Protein AF-A0A7C5PBL1-F1 (afdb_monomer)

Sequence (423 aa):
PDRGESCLDYPLSSDCNCSAGTICKADCPAFYSSSSLDEKGCVNIAMISQKGQQCAQNCQCNETAGLICDTRFGTMRCCPPDNYYDEISHKCVNYKSDNKCNTTAPFSENCQNSPQDCKCTTECCPNCKYAQNDGCCPTGRKKCEKSAGPECINPGGKNETEKCECDAECNPGLVCSSKKDDPSNKACCPQGKEWDGSECKTAFCSYPCEPGCILPDKWDWRNVNGVNYMSPVRDQGVCGSCWAFSTVGAVEGTYNIENNCPGCDTNLAEQELVSCSGAGSCEGGDLDPALSFIKNKNIVPESCFPYQAYDAPCNNMCSNNLEFYSLTNYVDVSGNIDKIKHALICNGPLSVGTLHWPIGNGQFGGHGIVLVGYDDTNQRWIFKNSWGANWGEYGYGYISYSDPRNDLVNYSFSVNGVKKVVS

Secondary structure (DSSP, 8-state):
-TT---TTSS--GGG--PPTTEEEGGG-TT---GGGB-TTSEEEHHHHHHHHHHHHHH----GGGT-EE-TTTT---EE-TTEEEETTTTEEEETTT-SS---------------------S-S-TT-S---S-----TT-B---TTS-S--B-TT-B-TT---SSGGGBPTTEEEEEETTEEEEEEEEETTEEE-SSSEEEPBP-SSPPTTPBPPSEEETT-BTTB--PPPP-B-TTS--HHHHHHHHHHHHHHHHHTT-TT----B-HHHHHHHSSSEETTEE-HHHHHHHHHHH-B-BTTTS---SS---TT-S-S---EEEE-SEEEE--S-HHHHHHHHHHH-SEEEEEEEEEEETTEEEEEEEEEEEEEGGGTEEEEE-SB-TTSTBTTEEEEETTSGGGGGGGSEEEEE--EEEE-

Solvent-accessible surface area (backbone atoms only — not comparable to full-atom values): 23882 Å² total; per-residue (Å²): 126,96,75,83,68,79,78,60,86,73,40,52,67,88,65,37,74,58,55,96,70,37,43,39,41,53,43,39,65,60,66,81,64,74,92,55,48,47,102,44,32,21,33,52,51,68,61,37,48,54,43,1,54,58,23,55,77,73,42,89,46,59,58,92,75,57,23,38,53,17,36,66,71,30,76,61,41,67,17,50,77,70,30,37,62,31,71,84,80,70,42,69,44,47,62,87,77,60,83,48,65,81,74,88,78,87,85,79,91,86,85,93,83,85,94,76,87,90,67,92,74,94,81,82,68,100,77,72,91,78,85,85,88,91,86,89,62,64,92,75,38,48,76,70,72,100,81,70,70,96,64,69,36,43,83,81,34,32,50,78,61,33,77,41,95,44,47,89,46,24,22,82,74,32,35,52,20,44,12,90,94,39,74,87,49,28,12,9,9,48,75,54,27,32,20,72,82,82,48,59,38,67,23,58,54,43,74,81,51,52,86,83,39,37,81,56,66,58,49,41,45,69,50,54,94,84,40,40,32,60,52,82,62,43,62,43,75,89,22,37,39,37,26,34,47,9,40,49,52,12,51,35,19,24,30,18,55,79,65,73,31,67,76,58,88,57,53,60,22,46,34,48,42,43,33,62,46,80,27,38,34,43,90,33,52,44,53,66,50,44,50,49,34,28,53,77,70,34,40,44,39,23,91,43,24,62,75,75,57,59,79,49,70,74,74,73,53,55,94,76,80,42,56,33,37,37,35,72,48,70,45,84,44,45,61,50,70,68,54,40,54,49,45,38,50,53,38,28,28,20,25,27,33,20,62,48,35,79,74,54,97,92,40,60,33,75,47,32,28,18,40,42,32,36,31,58,92,73,44,25,40,29,31,42,43,48,68,24,46,87,34,78,62,67,13,25,50,74,48,40,70,86,39,74,48,45,53,23,36,73,37,28,33,37,43,42,66,50,40,84,46,76,110

Nearest PDB structures (foldseek):
  1jqp-assembly1_A  TM=8.825E-01  e=6.280E-19  Rattus norvegicus
  1ef7-assembly1_A  TM=8.514E-01  e=1.615E-17  Homo sapiens
  3pdf-assembly1_A  TM=8.396E-01  e=7.264E-17  Homo sapiens
  1deu-assembly3_B-2  TM=8.237E-01  e=1.042E-16  Homo sapiens
  1deu-assembly3_A  TM=8.024E-01  e=2.418E-16  Homo sapiens

Mean predicted aligned error: 18.46 Å

Radius of gyration: 32.98 Å; Cα contacts (8 Å, |Δi|>4): 842; chains: 1; bounding box: 62×89×79 Å

Foldseek 3Di:
DVPPDLPQQADAQVQADDDPQKDACNLPVQARDSVQADSRRIHGQVVQQVLLVVLQVVADDDVVVQWHANSRRNPSDTDHPQWHQRPVVRDTDHQVPSVRPDDDDDDDDDDDDDDDPPDDDDDPDPDDPDDDDDDDDDPQWDDDDDPDDDDTWGPQAFEFPAFDDFQVSHTPQWGWAAAPVGRNGIGTEGVQFHDNNGGTHRAAQAPQGDPPHHDDLKDFCCQDPHFHLWAAAAALPQFQLLLLVLLQRQLSSLVCRVVVNRPDNSAWASLCLQAPQVQHHSVYGANVSSNVCCQVPFTAGCVQPPRDNGHDHPPSGHDDGQKTKHFPDKDDQADDPVSQSNLCRNQNKKWFKFQQPDPDPNDGGIGIWIFGMDHNVQQWTKTAGRRALVPDPRRIDIDHCPHNRVCSSHGIMGTHDMDMGGD

pLDDT: mean 76.53, std 22.7, range [22.52, 98.88]

Structure (mmCIF, N/CA/C/O backbone):
data_AF-A0A7C5PBL1-F1
#
_entry.id   AF-A0A7C5PBL1-F1
#
loop_
_atom_site.group_PDB
_atom_site.id
_atom_site.type_symbol
_atom_site.label_atom_id
_atom_site.label_alt_id
_atom_site.label_comp_id
_atom_site.label_asym_id
_atom_site.label_entity_id
_atom_site.label_seq_id
_atom_site.pdbx_PDB_ins_code
_atom_site.Cartn_x
_atom_site.Cartn_y
_atom_site.Cartn_z
_atom_site.occupancy
_atom_site.B_iso_or_equiv
_atom_site.auth_seq_id
_atom_site.auth_comp_id
_atom_site.auth_asym_id
_atom_site.auth_atom_id
_atom_site.pdbx_PDB_model_num
ATOM 1 N N . PRO A 1 1 ? -36.523 53.374 -6.720 1.00 39.72 1 PRO A N 1
ATOM 2 C CA . PRO A 1 1 ? -37.697 54.287 -6.742 1.00 39.72 1 PRO A CA 1
ATOM 3 C C . PRO A 1 1 ? -38.959 53.675 -7.371 1.00 39.72 1 PRO A C 1
ATOM 5 O O . PRO A 1 1 ? -40.031 53.916 -6.842 1.00 39.72 1 PRO A O 1
ATOM 8 N N . ASP A 1 2 ? -38.854 52.816 -8.395 1.00 40.78 2 ASP A N 1
ATOM 9 C CA . ASP A 1 2 ? -40.040 52.213 -9.050 1.00 40.78 2 ASP A CA 1
ATOM 10 C C . ASP A 1 2 ? -40.458 50.826 -8.513 1.00 40.78 2 ASP A C 1
ATOM 12 O O . ASP A 1 2 ? -41.171 50.079 -9.178 1.00 40.78 2 ASP A O 1
ATOM 16 N N . ARG A 1 3 ? -40.028 50.460 -7.296 1.00 35.47 3 ARG A N 1
ATOM 17 C CA . ARG A 1 3 ? -40.488 49.238 -6.599 1.00 35.47 3 ARG A CA 1
ATOM 18 C C . ARG A 1 3 ? -41.007 49.455 -5.177 1.00 35.47 3 ARG A C 1
ATOM 20 O O . ARG A 1 3 ? -41.369 48.486 -4.533 1.00 35.47 3 ARG A O 1
ATOM 27 N N . GLY A 1 4 ? -41.061 50.690 -4.674 1.00 40.56 4 GLY A N 1
ATOM 28 C CA . GLY A 1 4 ? -41.605 50.964 -3.333 1.00 40.56 4 GLY A CA 1
ATOM 29 C C . GLY A 1 4 ? -40.864 50.309 -2.153 1.00 40.56 4 GLY A C 1
ATOM 30 O O . GLY A 1 4 ? -41.311 50.453 -1.023 1.00 40.56 4 GLY A O 1
ATOM 31 N N . GLU A 1 5 ? -39.736 49.635 -2.382 1.00 37.53 5 GLU A N 1
ATOM 32 C CA . GLU A 1 5 ? -38.878 49.082 -1.335 1.00 37.53 5 GLU A CA 1
ATOM 33 C C . GLU A 1 5 ? -37.780 50.098 -0.998 1.00 37.53 5 GLU A C 1
ATOM 35 O O . GLU A 1 5 ? -37.005 50.522 -1.861 1.00 37.53 5 GLU A O 1
ATOM 40 N N . SER A 1 6 ? -37.735 50.538 0.259 1.00 41.97 6 SER A N 1
ATOM 41 C CA . SER A 1 6 ? -36.630 51.328 0.793 1.00 41.97 6 SER A CA 1
ATOM 42 C C . SER A 1 6 ? -35.410 50.422 0.968 1.00 41.97 6 SER A C 1
ATOM 44 O O . SER A 1 6 ? -35.366 49.627 1.904 1.00 41.97 6 SER A O 1
ATOM 46 N N . CYS A 1 7 ? -34.403 50.553 0.100 1.00 45.06 7 CYS A N 1
ATOM 47 C CA . CYS A 1 7 ? -33.108 49.861 0.198 1.00 45.06 7 CYS A CA 1
ATOM 48 C C . CYS A 1 7 ? -32.236 50.372 1.370 1.00 45.06 7 CYS A C 1
ATOM 50 O O . CYS A 1 7 ? -31.044 50.598 1.196 1.00 45.06 7 CYS A O 1
ATOM 52 N N . LEU A 1 8 ? -32.819 50.630 2.543 1.00 50.72 8 LEU A N 1
ATOM 53 C CA . LEU A 1 8 ? -32.124 51.249 3.678 1.00 50.72 8 LEU A CA 1
ATOM 54 C C . LEU A 1 8 ? -31.739 50.262 4.782 1.00 50.72 8 LEU A C 1
ATOM 56 O O . LEU A 1 8 ? -30.962 50.627 5.659 1.00 50.72 8 LEU A O 1
ATOM 60 N N . ASP A 1 9 ? -32.211 49.013 4.750 1.00 50.94 9 ASP A N 1
ATOM 61 C CA . ASP A 1 9 ? -31.868 48.080 5.829 1.00 50.94 9 ASP A CA 1
ATOM 62 C C . ASP A 1 9 ? -30.436 47.531 5.723 1.00 50.94 9 ASP A C 1
ATOM 64 O O . ASP A 1 9 ? -29.839 47.224 6.757 1.00 50.94 9 ASP A O 1
ATOM 68 N N . TYR A 1 10 ? -29.844 47.493 4.522 1.00 56.44 10 TYR A N 1
ATOM 69 C CA . TYR A 1 10 ? -28.475 47.010 4.291 1.00 56.44 10 TYR A CA 1
ATOM 70 C C . TYR A 1 10 ? -27.781 47.800 3.166 1.00 56.44 10 TYR A C 1
ATOM 72 O O . TYR A 1 10 ? -27.608 47.264 2.069 1.00 56.44 10 TYR A O 1
ATOM 80 N N . PRO A 1 11 ? -27.418 49.080 3.387 1.00 58.06 11 PRO A N 1
ATOM 81 C CA . PRO A 1 11 ? -26.639 49.827 2.401 1.00 58.06 11 PRO A CA 1
ATOM 82 C C . PRO A 1 11 ? -25.283 49.137 2.184 1.00 58.06 11 PRO A C 1
ATOM 84 O O . PRO A 1 11 ? -24.733 48.572 3.131 1.00 58.06 11 PRO A O 1
ATOM 87 N N . LEU A 1 12 ? -24.731 49.173 0.967 1.00 63.12 12 LEU A N 1
ATOM 88 C CA . LEU A 1 12 ? -23.313 48.867 0.758 1.00 63.12 12 LEU A CA 1
ATOM 89 C C . LEU A 1 12 ? -22.477 50.095 1.135 1.00 63.12 12 LEU A C 1
ATOM 91 O O . LEU A 1 12 ? -22.968 51.222 1.092 1.00 63.12 12 LEU A O 1
ATOM 95 N N . SER A 1 13 ? -21.194 49.911 1.454 1.00 64.88 13 SER A N 1
ATOM 96 C CA . SER A 1 13 ? -20.307 51.030 1.815 1.00 64.88 13 SER A CA 1
ATOM 97 C C . SER A 1 13 ? -20.243 52.106 0.723 1.00 64.88 13 SER A C 1
ATOM 99 O O . SER A 1 13 ? -20.114 53.289 1.023 1.00 64.88 13 SER A O 1
ATOM 101 N N . SER A 1 14 ? -20.393 51.711 -0.549 1.00 67.38 14 SER A N 1
ATOM 102 C CA . SER A 1 14 ? -20.459 52.611 -1.710 1.00 67.38 14 SER A CA 1
ATOM 103 C C . SER A 1 14 ? -21.727 53.464 -1.786 1.00 67.38 14 SER A C 1
ATOM 105 O O . SER A 1 14 ? -21.735 54.467 -2.496 1.00 67.38 14 SER A O 1
ATOM 107 N N . ASP A 1 15 ? -22.785 53.064 -1.082 1.00 66.25 15 ASP A N 1
ATOM 108 C CA . ASP A 1 15 ? -24.109 53.690 -1.149 1.00 66.25 15 ASP A CA 1
ATOM 109 C C . ASP A 1 15 ? -24.298 54.745 -0.046 1.00 66.25 15 ASP A C 1
ATOM 111 O O . ASP A 1 15 ? -25.233 55.546 -0.091 1.00 66.25 15 ASP A O 1
ATOM 115 N N . CYS A 1 16 ? -23.391 54.773 0.934 1.00 71.56 16 CYS A N 1
ATOM 116 C CA . CYS A 1 16 ? -23.403 55.706 2.051 1.00 71.56 16 CYS A CA 1
ATOM 117 C C . CYS A 1 16 ? -22.694 57.026 1.717 1.00 71.56 16 CYS A C 1
ATOM 119 O O . CYS A 1 16 ? -21.574 57.046 1.209 1.00 71.56 16 CYS A O 1
ATOM 121 N N . ASN A 1 17 ? -23.301 58.152 2.103 1.00 78.00 17 ASN A N 1
ATOM 122 C CA . ASN A 1 17 ? -22.676 59.477 2.014 1.00 78.00 17 ASN A CA 1
ATOM 123 C C . ASN A 1 17 ? -22.708 60.187 3.377 1.00 78.00 17 ASN A C 1
ATOM 125 O O . ASN A 1 17 ? -23.517 61.092 3.614 1.00 78.00 17 ASN A O 1
ATOM 129 N N . CYS A 1 18 ? -21.847 59.720 4.284 1.00 77.12 18 CYS A N 1
ATOM 130 C CA . CYS A 1 18 ? -21.848 60.098 5.695 1.00 77.12 18 CYS A CA 1
ATOM 131 C C . CYS A 1 18 ? -21.101 61.411 5.961 1.00 77.12 18 CYS A C 1
ATOM 133 O O . CYS A 1 18 ? -19.983 61.627 5.497 1.00 77.12 18 CYS A O 1
ATOM 135 N N . SER A 1 19 ? -21.709 62.291 6.758 1.00 76.94 19 SER A N 1
ATOM 136 C CA . SER A 1 19 ? -21.075 63.519 7.251 1.00 76.94 19 SER A CA 1
ATOM 137 C C . SER A 1 19 ? -20.115 63.250 8.417 1.00 76.94 19 SER A C 1
ATOM 139 O O . SER A 1 19 ? -20.211 62.227 9.096 1.00 76.94 19 SER A O 1
ATOM 141 N N . ALA A 1 20 ? -19.212 64.194 8.701 1.00 72.06 20 ALA A N 1
ATOM 142 C CA . ALA A 1 20 ? -18.310 64.100 9.850 1.00 72.06 20 ALA A CA 1
ATOM 143 C C . ALA A 1 20 ? -19.088 63.854 11.162 1.00 72.06 20 ALA A C 1
ATOM 145 O O . ALA A 1 20 ? -20.037 64.573 11.467 1.00 72.06 20 ALA A O 1
ATOM 146 N N . GLY A 1 21 ? -18.689 62.827 11.922 1.00 68.56 21 GLY A N 1
ATOM 147 C CA . GLY A 1 21 ? -19.388 62.378 13.138 1.00 68.56 21 GLY A CA 1
ATOM 148 C C . GLY A 1 21 ? -20.440 61.276 12.923 1.00 68.56 21 GLY A C 1
ATOM 149 O O . GLY A 1 21 ? -21.082 60.853 13.885 1.00 68.56 21 GLY A O 1
ATOM 150 N N . THR A 1 22 ? -20.601 60.784 11.690 1.00 73.88 22 THR A N 1
ATOM 151 C CA . THR A 1 22 ? -21.469 59.643 11.342 1.00 73.88 22 THR A CA 1
ATOM 152 C C . THR A 1 22 ? -20.677 58.561 10.598 1.00 73.88 22 THR A C 1
ATOM 154 O O . THR A 1 22 ? -19.659 58.872 9.979 1.00 73.88 22 THR A O 1
ATOM 157 N N . ILE A 1 23 ? -21.116 57.301 10.668 1.00 73.25 23 ILE A N 1
ATOM 158 C CA . ILE A 1 23 ? -20.478 56.150 9.999 1.00 73.25 23 ILE A CA 1
ATOM 159 C C . ILE A 1 23 ? -21.508 55.341 9.204 1.00 73.25 23 ILE A C 1
ATOM 161 O O . ILE A 1 23 ? -22.668 55.253 9.609 1.00 73.25 23 ILE A O 1
ATOM 165 N N . CYS A 1 24 ? -21.099 54.762 8.074 1.00 74.69 24 CYS A N 1
ATOM 166 C CA . CYS A 1 24 ? -21.967 53.917 7.254 1.00 74.69 24 CYS A CA 1
ATOM 167 C C . CYS A 1 24 ? -22.293 52.607 7.982 1.00 74.69 24 CYS A C 1
ATOM 169 O O . CYS A 1 24 ? -21.396 51.970 8.537 1.00 74.69 24 CYS A O 1
ATOM 171 N N . LYS A 1 25 ? -23.556 52.160 7.939 1.00 69.94 25 LYS A N 1
ATOM 172 C CA . LYS A 1 25 ? -23.964 50.884 8.558 1.00 69.94 25 LYS A CA 1
ATOM 173 C C . LYS A 1 25 ? -23.233 49.674 7.973 1.00 69.94 25 LYS A C 1
ATOM 175 O O . LYS A 1 25 ? -22.903 48.756 8.714 1.00 69.94 25 LYS A O 1
ATOM 180 N N . ALA A 1 26 ? -22.958 49.685 6.670 1.00 66.31 26 ALA A N 1
ATOM 181 C CA . ALA A 1 26 ? -22.235 48.612 5.983 1.00 66.31 26 ALA A CA 1
ATOM 182 C C . ALA A 1 26 ? -20.843 48.363 6.584 1.00 66.31 26 ALA A C 1
ATOM 184 O O . ALA A 1 26 ? -20.385 47.225 6.674 1.00 66.31 26 ALA A O 1
ATOM 185 N N . ASP A 1 27 ? -20.199 49.446 7.021 1.00 65.56 27 ASP A N 1
ATOM 186 C CA . ASP A 1 27 ? -18.863 49.431 7.609 1.00 65.56 27 ASP A CA 1
ATOM 187 C C . ASP A 1 27 ? -18.896 49.151 9.114 1.00 65.56 27 ASP A C 1
ATOM 189 O O . ASP A 1 27 ? -17.862 48.849 9.705 1.00 65.56 27 ASP A O 1
ATOM 193 N N . CYS A 1 28 ? -20.075 49.211 9.743 1.00 62.84 28 CYS A N 1
ATOM 194 C CA . CYS A 1 28 ? -20.247 48.804 11.129 1.00 62.84 28 CYS A CA 1
ATOM 195 C C . CYS A 1 28 ? -21.548 48.008 11.358 1.00 62.84 28 CYS A C 1
ATOM 197 O O . CYS A 1 28 ? -22.528 48.539 11.892 1.00 62.84 28 CYS A O 1
ATOM 199 N N . PRO A 1 29 ? -21.560 46.715 10.962 1.00 56.62 29 PRO A N 1
ATOM 200 C CA . PRO A 1 29 ? -22.766 45.886 10.925 1.00 56.62 29 PRO A CA 1
ATOM 201 C C . PRO A 1 29 ? -23.334 45.523 12.302 1.00 56.62 29 PRO A C 1
ATOM 203 O O . PRO A 1 29 ? -24.480 45.090 12.394 1.00 56.62 29 PRO A O 1
ATOM 206 N N . ALA A 1 30 ? -22.560 45.733 13.370 1.00 54.81 30 ALA A N 1
ATOM 207 C CA . ALA A 1 30 ? -22.929 45.432 14.754 1.00 54.81 30 ALA A CA 1
ATOM 208 C C . ALA A 1 30 ? -24.164 46.205 15.261 1.00 54.81 30 ALA A C 1
ATOM 210 O O . ALA A 1 30 ? -24.663 45.939 16.351 1.00 54.81 30 ALA A O 1
ATOM 211 N N . PHE A 1 31 ? -24.654 47.189 14.499 1.00 57.16 31 PHE A N 1
ATOM 212 C CA . PHE A 1 31 ? -25.785 48.024 14.882 1.00 57.16 31 PHE A CA 1
ATOM 213 C C . PHE A 1 31 ? -27.060 47.644 14.107 1.00 57.16 31 PHE A C 1
ATOM 215 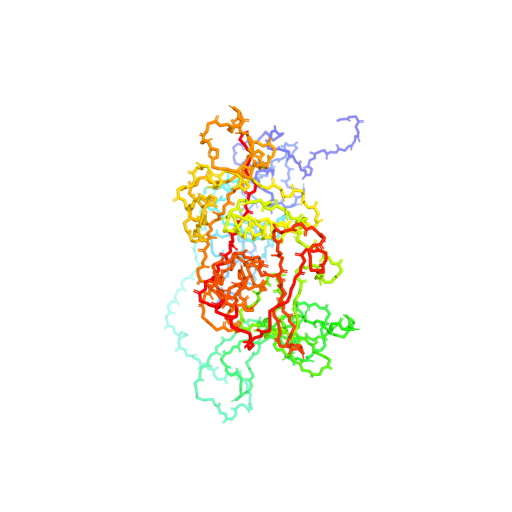O O . PHE A 1 31 ? -27.260 48.046 12.960 1.00 57.16 31 PHE A O 1
ATOM 222 N N . TYR A 1 32 ? -27.962 46.894 14.749 1.00 51.72 32 TYR A N 1
ATOM 223 C CA . TYR A 1 32 ? -29.142 46.312 14.086 1.00 51.72 32 TYR A CA 1
ATOM 224 C C . TYR A 1 32 ? -30.402 47.200 14.077 1.00 51.72 32 TYR A C 1
ATOM 226 O O . TYR A 1 32 ? -31.399 46.888 13.429 1.00 51.72 32 TYR A O 1
ATOM 234 N N . SER A 1 33 ? -30.398 48.334 14.780 1.00 55.09 33 SER A N 1
ATOM 235 C CA . SER A 1 33 ? -31.596 49.171 14.924 1.00 55.09 33 SER A CA 1
ATOM 236 C C . SER A 1 33 ? -31.820 50.044 13.678 1.00 55.09 33 SER A C 1
ATOM 238 O O . SER A 1 33 ? -31.201 51.096 13.522 1.00 55.09 33 SER A O 1
ATOM 240 N N . SER A 1 34 ? -32.740 49.623 12.800 1.00 49.75 34 SER A N 1
ATOM 241 C CA . SER A 1 34 ? -33.159 50.356 11.586 1.00 49.75 34 SER A CA 1
ATOM 242 C C . SER A 1 34 ? -33.750 51.745 11.873 1.00 49.75 34 SER A C 1
ATOM 244 O O . SER A 1 34 ? -33.728 52.621 11.018 1.00 49.75 34 SER A O 1
ATOM 246 N N . SER A 1 35 ? -34.194 51.998 13.107 1.00 53.19 35 SER A N 1
ATOM 247 C CA . SER A 1 35 ? -34.747 53.281 13.562 1.00 53.19 35 SER A CA 1
ATOM 248 C C . SER A 1 35 ? -33.714 54.393 13.805 1.00 53.19 35 SER A C 1
ATOM 250 O O . SER A 1 35 ? -34.073 55.452 14.315 1.00 53.19 35 SER A O 1
ATOM 252 N N . SER A 1 36 ? -32.427 54.156 13.544 1.00 58.84 36 SER A N 1
ATOM 253 C CA . SER A 1 36 ? -31.344 55.117 13.831 1.00 58.84 36 SER A CA 1
ATOM 254 C C . SER A 1 36 ? -30.466 55.440 12.623 1.00 58.84 36 SER A C 1
ATOM 256 O O . SER A 1 36 ? -29.439 56.100 12.784 1.00 58.84 36 SER A O 1
ATOM 258 N N . LEU A 1 37 ? -30.859 54.969 11.439 1.00 64.50 37 LEU A N 1
ATOM 259 C CA . LEU A 1 37 ? -30.220 55.322 10.179 1.00 64.50 37 LEU A CA 1
ATOM 260 C C . LEU A 1 37 ? -30.839 56.610 9.661 1.00 64.50 37 LEU A C 1
ATOM 262 O O . LEU A 1 37 ? -32.063 56.752 9.644 1.00 64.50 37 LEU A O 1
ATOM 266 N N . ASP A 1 38 ? -29.998 57.543 9.233 1.00 70.12 38 ASP A N 1
ATOM 267 C CA . ASP A 1 38 ? -30.486 58.637 8.409 1.00 70.12 38 ASP A CA 1
ATOM 268 C C . ASP A 1 38 ? -30.851 58.140 6.997 1.00 70.12 38 ASP A C 1
ATOM 270 O O . ASP A 1 38 ? -30.570 57.004 6.603 1.00 70.12 38 ASP A O 1
ATOM 274 N N . GLU A 1 39 ? -31.475 59.011 6.204 1.00 70.31 39 GLU A N 1
ATOM 275 C CA . GLU A 1 39 ? -31.883 58.709 4.824 1.00 70.31 39 GLU A CA 1
ATOM 276 C C . GLU A 1 39 ? -30.701 58.354 3.895 1.00 70.31 39 GLU A C 1
ATOM 278 O O . GLU A 1 39 ? -30.918 57.934 2.759 1.00 70.31 39 GLU A O 1
ATOM 283 N N . LYS A 1 40 ? -29.452 58.515 4.360 1.00 72.94 40 LYS A N 1
ATOM 284 C CA . LYS A 1 40 ? -28.213 58.203 3.636 1.00 72.94 40 LYS A CA 1
ATOM 285 C C . LYS A 1 40 ? -27.542 56.914 4.127 1.00 72.94 40 LYS A C 1
ATOM 287 O O . LYS A 1 40 ? -26.428 56.622 3.695 1.00 72.94 40 LYS A O 1
ATOM 292 N N . GLY A 1 41 ? -28.190 56.153 5.015 1.00 71.62 41 GLY A N 1
ATOM 293 C CA . GLY A 1 41 ? -27.677 54.883 5.536 1.00 71.62 41 GLY A CA 1
ATOM 294 C C . GLY A 1 41 ? -26.584 55.027 6.603 1.00 71.62 41 GLY A C 1
ATOM 295 O O . GLY A 1 41 ? -25.856 54.064 6.868 1.00 71.62 41 GLY A O 1
ATOM 296 N N . CYS A 1 42 ? -26.453 56.208 7.215 1.00 75.56 42 CYS A N 1
ATOM 297 C CA . CYS A 1 42 ? -25.417 56.522 8.196 1.00 75.56 42 CYS A CA 1
ATOM 298 C C . CYS A 1 42 ? -25.977 56.568 9.627 1.00 75.56 42 CYS A C 1
ATOM 300 O O . CYS A 1 42 ? -27.114 56.982 9.859 1.00 75.56 42 CYS A O 1
ATOM 302 N N . VAL A 1 43 ? -25.160 56.165 10.606 1.00 74.56 43 VAL A N 1
ATOM 303 C CA . VAL A 1 43 ? -25.486 56.188 12.043 1.00 74.56 43 VAL A CA 1
ATOM 304 C C . VAL A 1 43 ? -24.628 57.230 12.761 1.00 74.56 43 VAL A C 1
ATOM 306 O O . VAL A 1 43 ? -23.429 57.357 12.501 1.00 74.56 43 VAL A O 1
ATOM 309 N N . ASN A 1 44 ? -25.228 57.972 13.696 1.00 71.00 44 ASN A N 1
ATOM 310 C CA . ASN A 1 44 ? -24.519 58.952 14.519 1.00 71.00 44 ASN A CA 1
ATOM 311 C C . ASN A 1 44 ? -23.674 58.275 15.611 1.00 71.00 44 ASN A C 1
ATOM 313 O O . ASN A 1 44 ? -24.202 57.567 16.472 1.00 71.00 44 ASN A O 1
ATOM 317 N N . ILE A 1 45 ? -22.370 58.566 15.620 1.00 66.50 45 ILE A N 1
ATOM 318 C CA . ILE A 1 45 ? -21.397 57.961 16.541 1.00 66.50 45 ILE A CA 1
ATOM 319 C C . ILE A 1 45 ? -21.728 58.290 18.008 1.00 66.50 45 ILE A C 1
ATOM 321 O O . ILE A 1 45 ? -21.574 57.438 18.880 1.00 66.50 45 ILE A O 1
ATOM 325 N N . ALA A 1 46 ? -22.260 59.481 18.302 1.00 63.78 46 ALA A N 1
ATOM 326 C CA . ALA A 1 46 ? -22.612 59.873 19.668 1.00 63.78 46 ALA A CA 1
ATOM 327 C C . ALA A 1 46 ? -23.788 59.059 20.246 1.00 63.78 46 ALA A C 1
ATOM 329 O O . ALA A 1 46 ? -23.811 58.783 21.446 1.00 63.78 46 ALA A O 1
ATOM 330 N N . MET A 1 47 ? -24.742 58.629 19.407 1.00 63.56 47 MET A N 1
ATOM 331 C CA . MET A 1 47 ? -25.844 57.759 19.851 1.00 63.56 47 MET A CA 1
ATOM 332 C C . MET A 1 47 ? -25.365 56.339 20.161 1.00 63.56 47 MET A C 1
ATOM 334 O O . MET A 1 47 ? -25.859 55.727 21.110 1.00 63.56 47 MET A O 1
ATOM 338 N N . ILE A 1 48 ? -24.393 55.833 19.394 1.00 59.91 48 ILE A N 1
ATOM 339 C CA . ILE A 1 48 ? -23.753 54.537 19.654 1.00 59.91 48 ILE A CA 1
ATOM 340 C C . ILE A 1 48 ? -23.100 54.570 21.044 1.00 59.91 48 ILE A C 1
ATOM 342 O O . ILE A 1 48 ? -23.387 53.714 21.883 1.00 59.91 48 ILE A O 1
ATOM 346 N N . SER A 1 49 ? -22.342 55.631 21.340 1.00 56.19 49 SER A N 1
ATOM 347 C CA . SER A 1 49 ? -21.697 55.819 22.645 1.00 56.19 49 SER A CA 1
ATOM 348 C C . SER A 1 49 ? -22.688 55.903 23.813 1.00 56.19 49 SER A C 1
ATOM 350 O O . SER A 1 49 ? -22.443 55.320 24.869 1.00 56.19 49 SER A O 1
ATOM 352 N N . GLN A 1 50 ? -23.825 56.588 23.648 1.00 58.12 50 GLN A N 1
ATOM 353 C CA . GLN A 1 50 ? -24.825 56.714 24.716 1.00 58.12 50 GLN A CA 1
ATOM 354 C C . GLN A 1 50 ? -25.495 55.369 25.053 1.00 58.12 50 GLN A C 1
ATOM 356 O O . GLN A 1 50 ? -25.675 55.049 26.231 1.00 58.12 50 GLN A O 1
ATOM 361 N N . LYS A 1 51 ? -25.833 54.559 24.040 1.00 55.94 51 LYS A N 1
ATOM 362 C CA . LYS A 1 51 ? -26.378 53.205 24.249 1.00 55.94 51 LYS A CA 1
ATOM 363 C C . LYS A 1 51 ? -25.355 52.278 24.897 1.00 55.94 51 LYS A C 1
ATOM 365 O O . LYS A 1 51 ? -25.700 51.531 25.810 1.00 55.94 51 LYS A O 1
ATOM 370 N N . GLY A 1 52 ? -24.097 52.385 24.481 1.00 55.12 52 GLY A N 1
ATOM 371 C CA . GLY A 1 52 ? -22.978 51.689 25.100 1.00 55.12 52 GLY A CA 1
ATOM 372 C C . GLY A 1 52 ? -22.861 51.934 26.610 1.00 55.12 52 GLY A C 1
ATOM 373 O O . GLY A 1 52 ? -22.758 50.992 27.399 1.00 55.12 52 GLY A O 1
ATOM 374 N N . GLN A 1 53 ? -22.991 53.194 27.034 1.00 52.50 53 GLN A N 1
ATOM 375 C CA . GLN A 1 53 ? -22.967 53.582 28.450 1.00 52.50 53 GLN A CA 1
ATOM 376 C C . GLN A 1 53 ? -24.194 53.098 29.239 1.00 52.50 53 GLN A C 1
ATOM 378 O O . GLN A 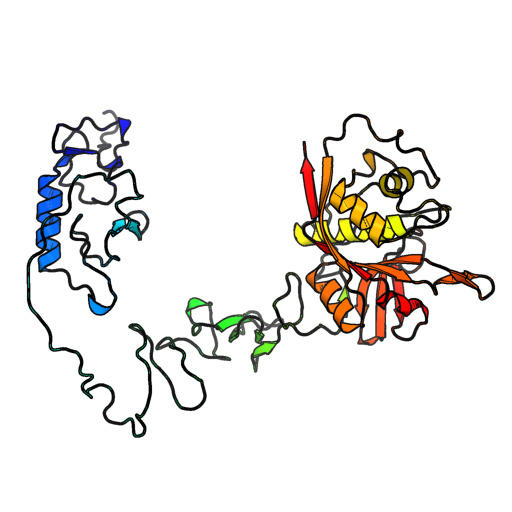1 53 ? -24.050 52.636 30.369 1.00 52.50 53 GLN A O 1
ATOM 383 N N . GLN A 1 54 ? -25.396 53.158 28.658 1.00 50.91 54 GLN A N 1
ATOM 384 C CA . GLN A 1 54 ? -26.606 52.614 29.296 1.00 50.91 54 GLN A CA 1
ATOM 385 C C . GLN A 1 54 ? -26.550 51.090 29.443 1.00 50.91 54 GLN A C 1
ATOM 387 O O . GLN A 1 54 ? -27.044 50.533 30.424 1.00 50.91 54 GLN A O 1
ATOM 392 N N . CYS A 1 55 ? -25.927 50.416 28.479 1.00 49.84 55 CYS A N 1
ATOM 393 C CA . CYS A 1 55 ? -25.696 48.983 28.512 1.00 49.84 55 CYS A CA 1
ATOM 394 C C . CYS A 1 55 ? -24.707 48.603 29.622 1.00 49.84 55 CYS A C 1
ATOM 396 O O . CYS A 1 55 ? -24.980 47.668 30.366 1.00 49.84 55 CYS A O 1
ATOM 398 N N . ALA A 1 56 ? -23.621 49.363 29.805 1.00 51.00 56 ALA A N 1
ATOM 399 C CA . ALA A 1 56 ? -22.650 49.150 30.886 1.00 51.00 56 ALA A CA 1
ATOM 400 C C . ALA A 1 56 ? -23.291 49.132 32.285 1.00 51.00 56 ALA A C 1
ATOM 402 O O . ALA A 1 56 ? -22.868 48.374 33.148 1.00 51.00 56 ALA A O 1
ATOM 403 N N . GLN A 1 57 ? -24.327 49.946 32.503 1.00 50.81 57 GLN A N 1
ATOM 404 C CA . GLN A 1 57 ? -25.007 50.049 33.798 1.00 50.81 57 GLN A CA 1
ATOM 405 C C . GLN A 1 57 ? -25.974 48.890 34.082 1.00 50.81 57 GLN A C 1
ATOM 407 O O . GLN A 1 57 ? -26.267 48.617 35.242 1.00 50.81 57 GLN A O 1
ATOM 412 N N . ASN A 1 58 ? -26.478 48.219 33.041 1.00 50.00 58 ASN A N 1
ATOM 413 C CA . ASN A 1 58 ? -27.552 47.222 33.150 1.00 50.00 58 ASN A CA 1
ATOM 414 C C . ASN A 1 58 ? -27.137 45.809 32.715 1.00 50.00 58 ASN A C 1
ATOM 416 O O . ASN A 1 58 ? -27.924 44.870 32.817 1.00 50.00 58 ASN A O 1
ATOM 420 N N . CYS A 1 59 ? -25.925 45.652 32.194 1.00 53.56 59 CYS A N 1
ATOM 421 C CA . CYS A 1 59 ? -25.405 44.386 31.713 1.00 53.56 59 CYS A CA 1
ATOM 422 C C . CYS A 1 59 ? -24.661 43.655 32.840 1.00 53.56 59 CYS A C 1
ATOM 424 O O . CYS A 1 59 ? -23.834 44.234 33.539 1.00 53.56 59 CYS A O 1
ATOM 426 N N . GLN A 1 60 ? -24.975 42.371 33.025 1.00 56.09 60 GLN A N 1
ATOM 427 C CA . GLN A 1 60 ? -24.379 41.523 34.057 1.00 56.09 60 GLN A CA 1
ATOM 428 C C . GLN A 1 60 ? -23.497 40.461 33.401 1.00 56.09 60 GLN A C 1
ATOM 430 O O . GLN A 1 60 ? -23.953 39.362 33.086 1.00 56.09 60 GLN A O 1
ATOM 435 N N . CYS A 1 61 ? -22.231 40.807 33.171 1.00 52.41 61 CYS A N 1
ATOM 436 C CA . CYS A 1 61 ? -21.218 39.868 32.699 1.00 52.41 61 CYS A CA 1
ATOM 437 C C . CYS A 1 61 ? -20.373 39.350 33.858 1.00 52.41 61 CYS A C 1
ATOM 439 O O . CYS A 1 61 ? -20.146 40.038 34.848 1.00 52.41 61 CYS A O 1
ATOM 441 N N . ASN A 1 62 ? -19.920 38.106 33.741 1.00 48.28 62 ASN A N 1
ATOM 442 C CA . ASN A 1 62 ? -19.098 37.484 34.766 1.00 48.28 62 ASN A CA 1
ATOM 443 C C . ASN A 1 62 ? -17.646 37.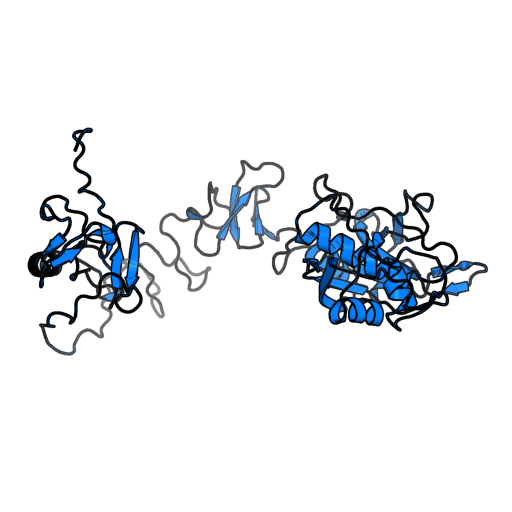975 34.644 1.00 48.28 62 ASN A C 1
ATOM 445 O O . ASN A 1 62 ? -16.851 37.399 33.900 1.00 48.28 62 ASN A O 1
ATOM 449 N N . GLU A 1 63 ? -17.306 39.031 35.385 1.00 47.91 63 GLU A N 1
ATOM 450 C CA . GLU A 1 63 ? -15.973 39.655 35.373 1.00 47.91 63 GLU A CA 1
ATOM 451 C C . GLU A 1 63 ? -14.863 38.689 35.818 1.00 47.91 63 GLU A C 1
ATOM 453 O O . GLU A 1 63 ? -13.724 38.777 35.363 1.00 47.91 63 GLU A O 1
ATOM 458 N N . THR A 1 64 ? -15.198 37.685 36.633 1.00 40.72 64 THR A N 1
ATOM 459 C CA . THR A 1 64 ? -14.258 36.653 37.094 1.00 40.72 64 THR A CA 1
ATOM 460 C C . THR A 1 64 ? -13.869 35.669 35.983 1.00 40.72 64 THR A C 1
ATOM 462 O O . THR A 1 64 ? -12.835 35.013 36.080 1.00 40.72 64 THR A O 1
ATOM 465 N N . ALA A 1 65 ? -14.661 35.590 34.905 1.00 37.28 65 ALA A N 1
ATOM 466 C CA . ALA A 1 65 ? -14.337 34.847 33.684 1.00 37.28 65 ALA A CA 1
ATOM 467 C C . ALA A 1 65 ? -13.525 35.681 32.670 1.00 37.28 65 ALA A C 1
ATOM 469 O O . ALA A 1 65 ? -13.290 35.229 31.550 1.00 37.28 65 ALA A O 1
ATOM 470 N N . GLY A 1 66 ? -13.123 36.904 33.038 1.00 52.19 66 GLY A N 1
ATOM 471 C CA . GLY A 1 66 ? -12.406 37.827 32.162 1.00 52.19 66 GLY A CA 1
ATOM 472 C C . GLY A 1 66 ? -13.262 38.403 31.033 1.00 52.19 66 GLY A C 1
ATOM 473 O O . GLY A 1 66 ? -12.706 38.957 30.095 1.00 52.19 66 GLY A O 1
ATOM 474 N N . LEU A 1 67 ? -14.592 38.271 31.087 1.00 47.84 67 LEU A N 1
ATOM 475 C CA . LEU A 1 67 ? -15.504 38.822 30.084 1.00 47.84 67 LEU A CA 1
ATOM 476 C C . LEU A 1 67 ? -16.094 40.139 30.583 1.00 47.84 67 LEU A C 1
ATOM 478 O O . LEU A 1 67 ? -16.565 40.225 31.716 1.00 47.84 67 LEU A O 1
ATOM 482 N N . ILE A 1 68 ? -16.125 41.136 29.708 1.00 61.31 68 ILE A N 1
ATOM 483 C CA . ILE A 1 68 ? -16.730 42.440 29.962 1.00 61.31 68 ILE A CA 1
ATOM 484 C C . ILE A 1 68 ? -17.945 42.629 29.055 1.00 61.31 68 ILE A C 1
ATOM 486 O O . ILE A 1 68 ? -18.036 42.050 27.969 1.00 61.31 68 ILE A O 1
ATOM 490 N N . CYS A 1 69 ? -18.907 43.423 29.514 1.00 59.41 69 CYS A N 1
ATOM 491 C CA . CYS A 1 69 ? -20.031 43.826 28.679 1.00 59.41 69 CYS A CA 1
ATOM 492 C C . CYS A 1 69 ? -19.522 44.558 27.437 1.00 59.41 69 CYS A C 1
ATOM 494 O O . CYS A 1 69 ? -18.633 45.404 27.537 1.00 59.41 69 CYS A O 1
ATOM 496 N N . ASP A 1 70 ? -20.115 44.280 26.279 1.00 62.47 70 ASP A N 1
ATOM 497 C CA . ASP A 1 70 ? -19.925 45.103 25.089 1.00 62.47 70 ASP A CA 1
ATOM 498 C C . ASP A 1 70 ? -20.608 46.462 25.296 1.00 62.47 70 ASP A C 1
ATOM 500 O O . ASP A 1 70 ? -21.770 46.704 24.954 1.00 62.47 70 ASP A O 1
ATOM 504 N N . THR A 1 71 ? -19.851 47.358 25.915 1.00 57.66 71 THR A N 1
ATOM 505 C CA . THR A 1 71 ? -20.226 48.743 26.179 1.00 57.66 71 THR A CA 1
ATOM 506 C C . THR A 1 71 ? -19.937 49.648 24.992 1.00 57.66 71 THR A C 1
ATOM 508 O O . THR A 1 71 ? -20.217 50.840 25.072 1.00 57.66 71 THR A O 1
ATOM 511 N N . ARG A 1 72 ? -19.378 49.131 23.889 1.00 60.03 72 ARG A N 1
ATOM 512 C CA . ARG A 1 72 ? -19.079 49.952 22.714 1.00 60.03 72 ARG A CA 1
ATOM 513 C C . ARG A 1 72 ? -20.289 50.060 21.799 1.00 60.03 72 ARG A C 1
ATOM 515 O O . ARG A 1 72 ? -20.598 51.165 21.366 1.00 60.03 72 ARG A O 1
ATOM 522 N N . PHE A 1 73 ? -20.993 48.955 21.561 1.00 58.19 73 PHE A N 1
ATOM 523 C CA . PHE A 1 73 ? -22.203 48.952 20.727 1.00 58.19 73 PHE A CA 1
ATOM 524 C C . PHE A 1 73 ? -23.488 48.721 21.524 1.00 58.19 73 PHE A C 1
ATOM 526 O O . PHE A 1 73 ? -24.586 48.877 20.990 1.00 58.19 73 PHE A O 1
ATOM 533 N N . GLY A 1 74 ? -23.363 48.436 22.824 1.00 55.47 74 GLY A N 1
ATOM 534 C CA . GLY A 1 74 ? -24.496 48.338 23.737 1.00 55.47 74 GLY A CA 1
ATOM 535 C C . GLY A 1 74 ? -25.366 47.106 23.493 1.00 55.47 74 GLY A C 1
ATOM 536 O O . GLY A 1 74 ? -26.570 47.155 23.733 1.00 55.47 74 GLY A O 1
ATOM 537 N N . THR A 1 75 ? -24.766 46.013 23.012 1.00 59.53 75 THR A N 1
ATOM 538 C CA . THR A 1 75 ? -25.454 44.760 22.646 1.00 59.53 75 THR A CA 1
ATOM 539 C C . THR A 1 75 ? -25.895 43.931 23.858 1.00 59.53 75 THR A C 1
ATOM 541 O O . THR A 1 75 ? -26.594 42.931 23.711 1.00 59.53 75 THR A O 1
ATOM 544 N N . MET A 1 76 ? -25.496 44.324 25.075 1.00 57.81 76 MET A N 1
ATOM 545 C CA . MET A 1 76 ? -25.734 43.591 26.331 1.00 57.81 76 MET A CA 1
ATOM 546 C C . MET A 1 76 ? -25.160 42.163 26.333 1.00 57.81 76 MET A C 1
ATOM 548 O O . MET A 1 76 ? -25.559 41.328 27.146 1.00 57.81 76 MET A O 1
ATOM 552 N N . ARG A 1 77 ? -24.214 41.869 25.431 1.00 60.31 77 ARG A N 1
ATOM 553 C CA . ARG A 1 77 ? -23.505 40.588 25.349 1.00 60.31 77 ARG A CA 1
ATOM 554 C C . ARG A 1 77 ? -22.120 40.690 25.984 1.00 60.31 77 ARG A C 1
ATOM 556 O O . ARG A 1 77 ? -21.514 41.759 26.019 1.00 60.31 77 ARG A O 1
ATOM 563 N N . CYS A 1 78 ? -21.632 39.564 26.496 1.00 59.69 78 CYS A N 1
ATOM 564 C CA . CYS A 1 78 ? -20.344 39.472 27.178 1.00 59.69 78 CYS A CA 1
ATOM 565 C C . CYS A 1 78 ? -19.263 39.006 26.208 1.00 59.69 78 CYS A C 1
ATOM 567 O O . CYS A 1 78 ? -19.381 37.917 25.646 1.00 59.69 78 CYS A O 1
ATOM 569 N N . CYS A 1 79 ? -18.201 39.792 26.060 1.00 60.16 79 CYS A N 1
ATOM 570 C CA . CYS A 1 79 ? -17.049 39.455 25.231 1.00 60.16 79 CYS A CA 1
ATOM 571 C C . CYS A 1 79 ? -15.739 39.611 26.014 1.00 60.16 79 CYS A C 1
ATOM 573 O O . CYS A 1 79 ? -15.708 40.305 27.032 1.00 60.16 79 CYS A O 1
ATOM 575 N N . PRO A 1 80 ? -14.639 38.967 25.579 1.00 68.00 80 PRO A N 1
ATOM 576 C CA . PRO A 1 80 ? -13.326 39.219 26.163 1.00 68.00 80 PRO A CA 1
ATOM 577 C C . PRO A 1 80 ? -12.937 40.701 26.038 1.00 68.00 80 PRO A C 1
ATOM 579 O O . PRO A 1 80 ? -13.473 41.401 25.169 1.00 68.00 80 PRO A O 1
ATOM 582 N N . PRO A 1 81 ? -11.972 41.193 26.834 1.00 67.50 81 PRO A N 1
ATOM 583 C CA . PRO A 1 81 ? -11.522 42.573 26.746 1.00 67.50 81 PRO A CA 1
ATOM 584 C C . PRO A 1 81 ? -11.023 42.858 25.326 1.00 67.50 81 PRO A C 1
ATOM 586 O O . PRO A 1 81 ? -10.535 41.960 24.639 1.00 67.50 81 PRO A O 1
ATOM 589 N N . ASP A 1 82 ? -11.187 44.091 24.857 1.00 67.31 82 ASP A N 1
ATOM 590 C CA . ASP A 1 82 ? -10.870 44.501 23.484 1.00 67.31 82 ASP A CA 1
ATOM 591 C C . ASP A 1 82 ? -11.678 43.808 22.354 1.00 67.31 82 ASP A C 1
ATOM 593 O O . ASP A 1 82 ? -11.272 43.855 21.188 1.00 67.31 82 ASP A O 1
ATOM 597 N N . ASN A 1 83 ? -12.842 43.217 22.655 1.00 65.06 83 ASN A N 1
ATOM 598 C CA . ASN A 1 83 ? -13.752 42.647 21.652 1.00 65.06 83 ASN A CA 1
ATOM 599 C C . ASN A 1 83 ? -15.197 43.159 21.810 1.00 65.06 83 ASN A C 1
ATOM 601 O O . ASN A 1 83 ? -15.611 43.481 22.925 1.00 65.06 83 ASN A O 1
ATOM 605 N N . TYR A 1 84 ? -15.964 43.189 20.715 1.00 68.06 84 TYR A N 1
ATOM 606 C CA . TYR A 1 84 ? -17.420 43.411 20.717 1.00 68.06 84 TYR A CA 1
ATOM 607 C C . TYR A 1 84 ? -18.174 42.222 20.140 1.00 68.06 84 TYR A C 1
ATOM 609 O O . TYR A 1 84 ? -17.582 41.410 19.432 1.00 68.06 84 TYR A O 1
ATOM 617 N N . TYR A 1 85 ? -19.472 42.124 20.423 1.00 60.09 85 TYR A N 1
ATOM 618 C CA . TYR A 1 85 ? -20.302 41.059 19.872 1.00 60.09 85 TYR A CA 1
ATOM 619 C C . TYR A 1 85 ? -20.844 41.467 18.499 1.00 60.09 85 TYR A C 1
ATOM 621 O O . TYR A 1 85 ? -21.657 42.384 18.396 1.00 60.09 85 TYR A O 1
ATOM 629 N N . ASP A 1 86 ? -20.398 40.787 17.446 1.00 63.94 86 ASP A N 1
ATOM 630 C CA . ASP A 1 86 ? -20.949 40.947 16.104 1.00 63.94 86 ASP A CA 1
ATOM 631 C C . ASP A 1 86 ? -22.212 40.090 15.968 1.00 63.94 86 ASP A C 1
ATOM 633 O O . ASP A 1 86 ? -22.159 38.857 15.998 1.00 63.94 86 ASP A O 1
ATOM 637 N N . GLU A 1 87 ? -23.360 40.747 15.817 1.00 54.66 87 GLU A N 1
ATOM 638 C CA . GLU A 1 87 ? -24.651 40.073 15.695 1.00 54.66 87 GLU A CA 1
ATOM 639 C C . GLU A 1 87 ? -24.824 39.320 14.372 1.00 54.66 87 GLU A C 1
ATOM 641 O O . GLU A 1 87 ? -25.645 38.409 14.323 1.00 54.66 87 GLU A O 1
ATOM 646 N N . ILE A 1 88 ? -24.054 39.636 13.323 1.00 55.12 88 ILE A N 1
ATOM 647 C CA . ILE A 1 88 ? -24.158 38.928 12.038 1.00 55.12 88 ILE A CA 1
ATOM 648 C C . ILE A 1 88 ? -23.410 37.598 12.097 1.00 55.12 88 ILE A C 1
ATOM 650 O O . ILE A 1 88 ? -23.944 36.559 11.709 1.00 55.12 88 ILE A O 1
ATOM 654 N N . SER A 1 89 ? -22.166 37.609 12.579 1.00 57.97 89 SER A N 1
ATOM 655 C CA . SER A 1 89 ? -21.383 36.376 12.728 1.00 57.97 89 SER A CA 1
ATOM 656 C C . SER A 1 89 ? -21.670 35.618 14.028 1.00 57.97 89 SER A C 1
ATOM 658 O O . SER A 1 89 ? -21.194 34.491 14.190 1.00 57.97 89 SER A O 1
ATOM 660 N N . HIS A 1 90 ? -22.442 36.217 14.941 1.00 57.94 90 HIS A N 1
ATOM 661 C CA . HIS A 1 90 ? -22.745 35.721 16.284 1.00 57.94 90 HIS A CA 1
ATOM 662 C C . HIS A 1 90 ? -21.497 35.417 17.135 1.00 57.94 90 HIS A C 1
ATOM 664 O O . HIS A 1 90 ? -21.503 34.494 17.956 1.00 57.94 90 HIS A O 1
ATOM 670 N N . LYS A 1 91 ? -20.413 36.184 16.953 1.00 66.25 91 LYS A N 1
ATOM 671 C CA . LYS A 1 91 ? -19.113 35.982 17.619 1.00 66.25 91 LYS A CA 1
ATOM 672 C C . LYS A 1 91 ? -18.558 37.281 18.198 1.00 66.25 91 LYS A C 1
ATOM 674 O O . LYS A 1 91 ? -18.895 38.369 17.751 1.00 66.25 91 LYS A O 1
ATOM 679 N N . CYS A 1 92 ? -17.657 37.156 19.173 1.00 62.16 92 CYS A N 1
ATOM 680 C CA . CYS A 1 92 ? -16.875 38.290 19.657 1.00 62.16 92 CYS A CA 1
ATOM 681 C C . CYS A 1 92 ? -15.710 38.581 18.698 1.00 62.16 92 CYS A C 1
ATOM 683 O O . CYS A 1 92 ? -14.917 37.682 18.413 1.00 62.16 92 CYS A O 1
ATOM 685 N N . VAL A 1 93 ? -15.603 39.819 18.218 1.00 63.97 93 VAL A N 1
ATOM 686 C CA . VAL A 1 93 ? -14.598 40.265 17.240 1.00 63.97 93 VAL A CA 1
ATOM 687 C C . VAL A 1 93 ? -13.700 41.334 17.862 1.00 63.97 93 VAL A C 1
ATOM 689 O O . VAL A 1 93 ? -14.182 42.239 18.545 1.00 63.97 93 VAL A O 1
ATOM 692 N N . ASN A 1 94 ? -12.385 41.240 17.633 1.00 73.75 94 ASN A N 1
ATOM 693 C CA . ASN A 1 94 ? -11.406 42.150 18.227 1.00 73.75 94 ASN A CA 1
ATOM 694 C C . ASN A 1 94 ? -11.372 43.510 17.513 1.00 73.75 94 ASN A C 1
ATOM 696 O O . ASN A 1 94 ? -11.235 43.581 16.290 1.00 73.75 94 ASN A O 1
ATOM 700 N N . TYR A 1 95 ? -11.399 44.598 18.290 1.00 61.19 95 TYR A N 1
ATOM 701 C CA . TYR A 1 95 ? -11.465 45.966 17.762 1.00 61.19 95 TYR A CA 1
ATOM 702 C C . TYR A 1 95 ? -10.286 46.356 16.865 1.00 61.19 95 TYR A C 1
ATOM 704 O O . TYR A 1 95 ? -10.447 47.172 15.962 1.00 61.19 95 TYR A O 1
ATOM 712 N N . LYS A 1 96 ? -9.085 45.834 17.140 1.00 58.72 96 LYS A N 1
ATOM 713 C CA . LYS A 1 96 ? -7.856 46.243 16.442 1.00 58.72 96 LYS A CA 1
ATOM 714 C C . LYS A 1 96 ? -7.663 45.510 15.119 1.00 58.72 96 LYS A C 1
ATOM 716 O O . LYS A 1 96 ? -6.967 46.028 14.254 1.00 58.72 96 LYS A O 1
ATOM 721 N N . SER A 1 97 ? -8.250 44.323 14.964 1.00 58.12 97 SER A N 1
ATOM 722 C CA . SER A 1 97 ? -8.119 43.506 13.751 1.00 58.12 97 SER A CA 1
ATOM 723 C C . SER A 1 97 ? -9.262 43.684 12.757 1.00 58.12 97 SER A C 1
ATOM 725 O O . SER A 1 97 ? -9.115 43.291 11.605 1.00 58.12 97 SER A O 1
ATOM 727 N N . ASP A 1 98 ? -10.399 44.237 13.185 1.00 59.41 98 ASP A N 1
ATOM 728 C CA . ASP A 1 98 ? -11.610 44.278 12.362 1.00 59.41 98 ASP A CA 1
ATOM 729 C C . ASP A 1 98 ? -11.497 45.240 11.165 1.00 59.41 98 ASP A C 1
ATOM 731 O O . ASP A 1 98 ? -12.150 45.023 10.154 1.00 59.41 98 ASP A O 1
ATOM 735 N N . ASN A 1 99 ? -10.647 46.280 11.224 1.00 56.69 99 ASN A N 1
ATOM 736 C CA . ASN A 1 99 ? -10.433 47.306 10.175 1.00 56.69 99 ASN A CA 1
ATOM 737 C C . ASN A 1 99 ? -11.703 47.994 9.610 1.00 56.69 99 ASN A C 1
ATOM 739 O O . ASN A 1 99 ? -11.578 48.891 8.779 1.00 56.69 99 ASN A O 1
ATOM 743 N N . LYS A 1 100 ? -12.900 47.610 10.069 1.00 56.44 100 LYS A N 1
ATOM 744 C CA . LYS A 1 100 ? -14.218 48.033 9.584 1.00 56.44 100 LYS A CA 1
ATOM 745 C C . LYS A 1 100 ? -14.844 49.083 10.507 1.00 56.44 100 LYS A C 1
ATOM 747 O O . LYS A 1 100 ? -15.068 50.210 10.078 1.00 56.44 100 LYS A O 1
ATOM 752 N N . CYS A 1 101 ? -14.977 48.800 11.807 1.00 56.72 101 CYS A N 1
ATOM 753 C CA . CYS A 1 101 ? -15.469 49.769 12.801 1.00 56.72 101 CYS A CA 1
ATOM 754 C C . CYS A 1 101 ? -14.322 50.525 13.509 1.00 56.72 101 CYS A C 1
ATOM 756 O O . CYS A 1 101 ? -14.048 50.288 14.688 1.00 56.72 101 CYS A O 1
ATOM 758 N N . ASN A 1 102 ? -13.632 51.449 12.831 1.00 52.19 102 ASN A N 1
ATOM 759 C CA . ASN A 1 102 ? -12.530 52.206 13.448 1.00 52.19 102 ASN A CA 1
ATOM 760 C C . ASN A 1 102 ? -13.003 53.552 14.032 1.00 52.19 102 ASN A C 1
ATOM 762 O O . ASN A 1 102 ? -12.770 54.615 13.460 1.00 52.19 102 ASN A O 1
ATOM 766 N N . THR A 1 103 ? -13.691 53.526 15.177 1.00 47.16 103 THR A N 1
ATOM 767 C CA . THR A 1 103 ? -13.977 54.749 15.947 1.00 47.16 103 THR A CA 1
ATOM 768 C C . THR A 1 103 ? -12.854 54.972 16.960 1.00 47.16 103 THR A C 1
ATOM 770 O O . THR A 1 103 ? -12.642 54.146 17.851 1.00 47.16 103 THR A O 1
ATOM 773 N N . THR A 1 104 ? -12.101 56.060 16.827 1.00 37.88 104 THR A N 1
ATOM 774 C CA . THR A 1 104 ? -10.941 56.347 17.678 1.00 37.88 104 THR A CA 1
ATOM 775 C C . THR A 1 104 ? -11.322 56.630 19.143 1.00 37.88 104 THR A C 1
ATOM 777 O O . THR A 1 104 ? -12.171 57.469 19.424 1.00 37.88 104 THR A O 1
ATOM 780 N N . ALA A 1 105 ? -10.578 55.962 20.040 1.00 33.91 105 ALA A N 1
ATOM 781 C CA . ALA A 1 105 ? -10.469 56.068 21.509 1.00 33.91 105 ALA A CA 1
ATOM 782 C C . ALA A 1 105 ? -11.527 55.350 22.400 1.00 33.91 105 ALA A C 1
ATOM 784 O O . ALA A 1 105 ? -12.728 55.455 22.165 1.00 33.91 105 ALA A O 1
ATOM 785 N N . PRO A 1 106 ? -11.094 54.605 23.448 1.00 38.16 106 PRO A N 1
ATOM 786 C CA . PRO A 1 106 ? -11.982 54.001 24.445 1.00 38.16 106 PRO A CA 1
ATOM 787 C C . PRO A 1 106 ? -12.423 55.030 25.500 1.00 38.16 106 PRO A C 1
ATOM 789 O O . PRO A 1 106 ? -11.626 55.850 25.957 1.00 38.16 106 PRO A O 1
ATOM 792 N N . PHE A 1 107 ? -13.698 54.988 25.891 1.00 36.00 107 PHE A N 1
ATOM 793 C CA . PHE A 1 107 ? -14.278 55.893 26.883 1.00 36.00 107 PHE A CA 1
ATOM 794 C C . PHE A 1 107 ? -14.080 55.353 28.313 1.00 36.00 107 PHE A C 1
ATOM 796 O O . PHE A 1 107 ? -14.497 54.245 28.628 1.00 36.00 107 PHE A O 1
ATOM 803 N N . SER A 1 108 ? -13.400 56.180 29.114 1.00 31.22 108 SER A N 1
ATOM 804 C CA . SER A 1 108 ? -13.100 56.188 30.561 1.00 31.22 108 SER A CA 1
ATOM 805 C C . SER A 1 108 ? -13.528 55.027 31.478 1.00 31.22 108 SER A C 1
ATOM 807 O O . SER A 1 108 ? -14.713 54.820 31.741 1.00 31.22 108 SER A O 1
ATOM 809 N N . GLU A 1 109 ? -12.501 54.443 32.107 1.00 35.62 109 GLU A N 1
ATOM 810 C CA . GLU A 1 109 ? -12.473 53.804 33.432 1.00 35.62 109 GLU A CA 1
ATOM 811 C C . GLU A 1 109 ? -13.077 54.694 34.540 1.00 35.62 109 GLU A C 1
ATOM 813 O O . GLU A 1 109 ? -12.837 55.899 34.539 1.00 35.62 109 GLU A O 1
ATOM 818 N N . ASN A 1 110 ? -13.814 54.089 35.486 1.00 26.97 110 ASN A N 1
ATOM 819 C CA . ASN A 1 110 ? -14.101 54.520 36.877 1.00 26.97 110 ASN A CA 1
ATOM 820 C C . ASN A 1 110 ? -14.901 53.356 37.530 1.00 26.97 110 ASN A C 1
ATOM 822 O O . ASN A 1 110 ? -15.911 52.970 36.955 1.00 26.97 110 ASN A O 1
ATOM 826 N N . CYS A 1 111 ? -14.547 52.666 38.628 1.00 22.52 111 CYS A N 1
ATOM 827 C CA . CYS A 1 111 ? -13.994 53.028 39.949 1.00 22.52 111 CYS A CA 1
ATOM 828 C C . CYS A 1 111 ? -13.229 51.809 40.547 1.00 22.52 111 CYS A C 1
ATOM 830 O O . CYS A 1 111 ? -13.699 50.687 40.424 1.00 22.52 111 CYS A O 1
ATOM 832 N N . GLN A 1 112 ? -11.981 51.925 41.019 1.00 25.45 112 GLN A N 1
ATOM 833 C CA . GLN A 1 112 ? -11.499 52.226 42.391 1.00 25.45 112 GLN A CA 1
ATOM 834 C C . GLN A 1 112 ? -11.682 51.159 43.513 1.00 25.45 112 GLN A C 1
ATOM 836 O O . GLN A 1 112 ? -12.792 50.909 43.965 1.00 25.45 112 GLN A O 1
ATOM 841 N N . ASN A 1 113 ? -10.518 50.749 44.070 1.00 25.34 113 ASN A N 1
ATOM 842 C CA . ASN A 1 113 ? -10.178 50.389 45.473 1.00 25.34 113 ASN A CA 1
ATOM 843 C C . ASN A 1 113 ? -10.030 48.909 45.928 1.00 25.34 113 ASN A C 1
ATOM 845 O O . ASN A 1 113 ? -10.950 48.351 46.502 1.00 25.34 113 ASN A O 1
ATOM 849 N N . SER A 1 114 ? -8.775 48.413 45.869 1.00 24.39 114 SER A N 1
ATOM 850 C CA . SER A 1 114 ? -7.936 47.879 46.987 1.00 24.39 114 SER A CA 1
ATOM 851 C C . SER A 1 114 ? -8.401 46.639 47.814 1.00 24.39 114 SER A C 1
ATOM 853 O O . SER A 1 114 ? -9.521 46.176 47.680 1.00 24.39 114 SER A O 1
ATOM 855 N N . PRO A 1 115 ? -7.538 45.988 48.628 1.00 32.44 115 PRO A N 1
ATOM 856 C CA . PRO A 1 115 ? -7.153 44.585 48.476 1.00 32.44 115 PRO A CA 1
ATOM 857 C C . PRO A 1 115 ? -7.679 43.725 49.640 1.00 32.44 115 PRO A C 1
ATOM 859 O O . PRO A 1 115 ? -7.097 43.761 50.725 1.00 32.44 115 PRO A O 1
ATOM 862 N N . GLN A 1 116 ? -8.749 42.940 49.446 1.00 28.25 116 GLN A N 1
ATOM 863 C CA . GLN A 1 116 ? -9.238 42.044 50.511 1.00 28.25 116 GLN A CA 1
ATOM 864 C C . GLN A 1 116 ? -9.841 40.678 50.125 1.00 28.25 116 GLN A C 1
ATOM 866 O O . GLN A 1 116 ? -10.064 39.893 51.040 1.00 28.25 116 GLN A O 1
ATOM 871 N N . ASP A 1 117 ? -9.968 40.285 48.854 1.00 27.94 117 ASP A N 1
ATOM 872 C CA . ASP A 1 117 ? -10.691 39.037 48.511 1.00 27.94 117 ASP A CA 1
ATOM 873 C C . ASP A 1 117 ? -9.823 37.841 48.087 1.00 27.94 117 ASP A C 1
ATOM 875 O O . ASP A 1 117 ? -10.205 37.017 47.261 1.00 27.94 117 ASP A O 1
ATOM 879 N N . CYS A 1 118 ? -8.674 37.659 48.740 1.00 30.83 118 CYS A N 1
ATOM 880 C CA . CYS A 1 118 ? -8.045 36.337 48.812 1.00 30.83 118 CYS A CA 1
ATOM 881 C C . CYS A 1 118 ? -8.475 35.615 50.093 1.00 30.83 118 CYS A C 1
ATOM 883 O O . CYS A 1 118 ? -7.650 35.444 50.990 1.00 30.83 118 CYS A O 1
ATOM 885 N N . LYS A 1 119 ? -9.733 35.158 50.180 1.00 24.73 119 LYS A N 1
ATOM 886 C CA . LYS A 1 119 ? -10.117 34.023 51.043 1.00 24.73 119 LYS A CA 1
ATOM 887 C C . LYS A 1 119 ? -11.286 33.240 50.448 1.00 24.73 119 LYS A C 1
ATOM 889 O O . LYS A 1 119 ? -12.412 33.714 50.420 1.00 24.73 119 LYS A O 1
ATOM 894 N N . CYS A 1 120 ? -11.016 31.996 50.056 1.00 34.50 120 CYS A N 1
ATOM 895 C CA . CYS A 1 120 ? -12.040 30.987 49.808 1.00 34.50 120 CYS A CA 1
ATOM 896 C C . CYS A 1 120 ? -12.906 30.806 51.066 1.00 34.50 120 CYS A C 1
ATOM 898 O O . CYS A 1 120 ? -12.399 30.347 52.092 1.00 34.50 120 CYS A O 1
ATOM 900 N N . THR A 1 121 ? -14.201 31.114 50.999 1.00 26.62 121 THR A N 1
ATOM 901 C CA . THR A 1 121 ? -15.160 30.810 52.069 1.00 26.62 121 THR A CA 1
ATOM 902 C C . THR A 1 121 ? -16.153 29.737 51.608 1.00 26.62 121 THR A C 1
ATOM 904 O O . THR A 1 121 ? -17.052 29.969 50.814 1.00 26.62 121 THR A O 1
ATOM 907 N N . THR A 1 122 ? -15.898 28.510 52.066 1.00 34.38 122 THR A N 1
ATOM 908 C CA . THR A 1 122 ? -16.806 27.469 52.609 1.00 34.38 122 THR A CA 1
ATOM 909 C C . THR A 1 122 ? -18.291 27.291 52.208 1.00 34.38 122 THR A C 1
ATOM 911 O O . THR A 1 122 ? -18.922 26.424 52.803 1.00 34.38 122 THR A O 1
ATOM 914 N N . GLU A 1 123 ? -18.884 27.955 51.215 1.00 31.69 123 GLU A N 1
ATOM 915 C CA . GLU A 1 123 ? -20.338 27.826 50.936 1.00 31.69 123 GLU A CA 1
ATOM 916 C C . GLU A 1 123 ? -20.728 27.019 49.684 1.00 31.69 123 GLU A C 1
ATOM 918 O O . GLU A 1 123 ? -21.826 27.161 49.154 1.00 31.69 123 GLU A O 1
ATOM 923 N N . CYS A 1 124 ? -19.892 26.074 49.252 1.00 29.50 124 CYS A N 1
ATOM 924 C CA . CYS A 1 124 ? -20.270 25.106 48.219 1.00 29.50 124 CYS A CA 1
ATOM 925 C C . CYS A 1 124 ? -20.163 23.669 48.749 1.00 29.50 124 CYS A C 1
ATOM 927 O O . CYS A 1 124 ? -19.082 23.089 48.770 1.00 29.50 124 CYS A O 1
ATOM 929 N N . CYS A 1 125 ? -21.324 23.094 49.090 1.00 31.47 125 CYS A N 1
ATOM 930 C CA . CYS A 1 125 ? -21.601 21.691 49.446 1.00 31.47 125 CYS A CA 1
ATOM 931 C C . CYS A 1 125 ? -21.703 21.379 50.961 1.00 31.47 125 CYS A C 1
ATOM 933 O O . CYS A 1 125 ? -20.699 21.062 51.599 1.00 31.47 125 CYS A O 1
ATOM 935 N N . PRO A 1 126 ? -22.925 21.338 51.540 1.00 30.44 126 PRO A N 1
ATOM 936 C CA . PRO A 1 126 ? -23.134 21.019 52.959 1.00 30.44 126 PRO A CA 1
ATOM 937 C C . PRO A 1 126 ? -22.759 19.584 53.380 1.00 30.44 126 PRO A C 1
ATOM 939 O O . PRO A 1 126 ? -22.813 19.284 54.566 1.00 30.44 126 PRO A O 1
ATOM 942 N N . ASN A 1 127 ? -22.398 18.686 52.448 1.00 32.31 127 ASN A N 1
ATOM 943 C CA . ASN A 1 127 ? -22.216 17.251 52.728 1.00 32.31 127 ASN A CA 1
ATOM 944 C C . ASN A 1 127 ? -20.903 16.627 52.201 1.00 32.31 127 ASN A C 1
ATOM 946 O O . ASN A 1 127 ? -20.749 15.405 52.236 1.00 32.31 127 ASN A O 1
ATOM 950 N N . CYS A 1 128 ? -19.922 17.415 51.752 1.00 31.55 128 CYS A N 1
ATOM 951 C CA . CYS A 1 128 ? -18.634 16.867 51.307 1.00 31.55 128 CYS A CA 1
ATOM 952 C C . CYS A 1 128 ? -17.705 16.559 52.497 1.00 31.55 128 CYS A C 1
ATOM 954 O O . CYS A 1 128 ? -17.031 17.438 53.024 1.00 31.55 128 CYS A O 1
ATOM 956 N N . LYS A 1 129 ? -17.632 15.287 52.914 1.00 28.42 129 LYS A N 1
ATOM 957 C CA . LYS A 1 129 ? -16.854 14.834 54.089 1.00 28.42 129 LYS A CA 1
ATOM 958 C C . LYS A 1 129 ? -15.332 14.717 53.899 1.00 28.42 129 LYS A C 1
ATOM 960 O O . LYS A 1 129 ? -14.650 14.310 54.834 1.00 28.42 129 LYS A O 1
ATOM 965 N N . TYR A 1 130 ? -14.785 15.061 52.734 1.00 34.38 130 TYR A N 1
ATOM 966 C CA . TYR A 1 130 ? -13.348 14.950 52.453 1.00 34.38 130 TYR A CA 1
ATOM 967 C C . TYR A 1 130 ? -12.894 16.073 51.513 1.00 34.38 130 TYR A C 1
ATOM 969 O O . TYR A 1 130 ? -12.793 15.871 50.309 1.00 34.38 130 TYR A O 1
ATOM 977 N N . ALA A 1 131 ? -12.645 17.264 52.060 1.00 31.70 131 ALA A N 1
ATOM 978 C CA . ALA A 1 131 ? -12.083 18.394 51.323 1.00 31.70 131 ALA A CA 1
ATOM 979 C C . ALA A 1 131 ? -10.720 18.780 51.913 1.00 31.70 131 ALA A C 1
ATOM 981 O O . ALA A 1 131 ? -10.627 19.638 52.787 1.00 31.70 131 ALA A O 1
ATOM 982 N N . GLN A 1 132 ? -9.661 18.132 51.429 1.00 28.58 132 GLN A N 1
ATOM 983 C CA . GLN A 1 132 ? -8.323 18.719 51.398 1.00 28.58 132 GLN A CA 1
ATOM 984 C C . GLN A 1 132 ? -7.734 18.449 50.002 1.00 28.58 132 GLN A C 1
ATOM 986 O O . GLN A 1 132 ? -7.450 17.302 49.668 1.00 28.58 132 GLN A O 1
ATOM 991 N N . ASN A 1 133 ? -7.603 19.540 49.233 1.00 32.16 133 ASN A N 1
ATOM 992 C CA . ASN A 1 133 ? -6.944 19.746 47.927 1.00 32.16 133 ASN A CA 1
ATOM 993 C C . ASN A 1 133 ? -7.793 19.669 46.615 1.00 32.16 133 ASN A C 1
ATOM 995 O O . ASN A 1 133 ? -8.204 18.604 46.164 1.00 32.16 133 ASN A O 1
ATOM 999 N N . ASP A 1 134 ? -7.939 20.865 46.008 1.00 33.31 134 ASP A N 1
ATOM 1000 C CA . ASP A 1 134 ? -8.005 21.280 44.580 1.00 33.31 134 ASP A CA 1
ATOM 1001 C C . ASP A 1 134 ? -9.288 21.272 43.692 1.00 33.31 134 ASP A C 1
ATOM 1003 O O . ASP A 1 134 ? -9.828 20.230 43.318 1.00 33.31 134 ASP A O 1
ATOM 1007 N N . GLY A 1 135 ? -9.628 22.477 43.170 1.00 30.88 135 GLY A N 1
ATOM 1008 C CA . GLY A 1 135 ? -10.017 22.767 41.763 1.00 30.88 135 GLY A CA 1
ATOM 1009 C C . 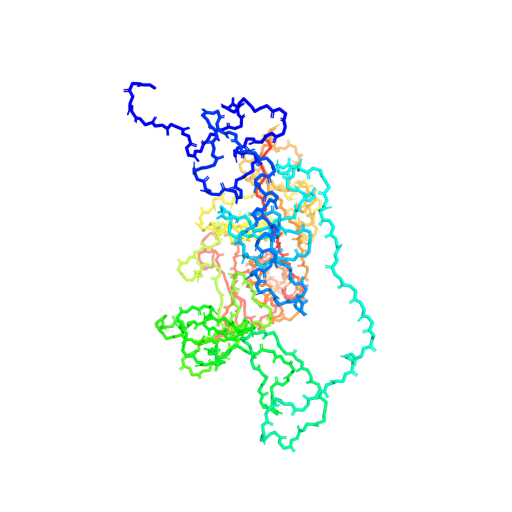GLY A 1 135 ? -11.429 23.337 41.475 1.00 30.88 135 GLY A C 1
ATOM 1010 O O . GLY A 1 135 ? -12.416 22.640 41.687 1.00 30.88 135 GLY A O 1
ATOM 1011 N N . CYS A 1 136 ? -11.530 24.552 40.903 1.00 31.97 136 CYS A N 1
ATOM 1012 C CA . CYS A 1 136 ? -12.772 25.161 40.374 1.00 31.97 136 CYS A CA 1
ATOM 1013 C C . CYS A 1 136 ? -13.009 24.797 38.888 1.00 31.97 136 CYS A C 1
ATOM 1015 O O . CYS A 1 136 ? -12.062 24.820 38.107 1.00 31.97 136 CYS A O 1
ATOM 1017 N N . CYS A 1 137 ? -14.261 24.528 38.483 1.00 36.00 137 CYS A N 1
ATOM 1018 C CA . CYS A 1 137 ? -14.661 24.265 37.086 1.00 36.00 137 CYS A CA 1
ATOM 1019 C C . CYS A 1 137 ? -15.540 25.399 36.504 1.00 36.00 137 CYS A C 1
ATOM 1021 O O . CYS A 1 137 ? -16.265 26.034 37.273 1.00 36.00 137 CYS A O 1
ATOM 1023 N N . PRO A 1 138 ? -15.525 25.644 35.172 1.00 36.34 138 PRO A N 1
ATOM 1024 C CA . PRO A 1 138 ? -16.366 26.654 34.515 1.00 36.34 138 PRO A CA 1
ATOM 1025 C C . PRO A 1 138 ? -17.873 26.402 34.686 1.00 36.34 138 PRO A C 1
ATOM 1027 O O . PRO A 1 138 ? -18.306 25.271 34.921 1.00 36.34 138 PRO A O 1
ATOM 1030 N N . THR A 1 139 ? -18.683 27.453 34.531 1.00 36.06 139 THR A N 1
ATOM 1031 C CA . THR A 1 139 ? -20.140 27.425 34.733 1.00 36.06 139 THR A CA 1
ATOM 1032 C C . THR A 1 139 ? -20.822 26.367 33.868 1.00 36.06 139 THR A C 1
ATOM 1034 O O . THR A 1 139 ? -20.598 26.297 32.663 1.00 36.06 139 THR A O 1
ATOM 1037 N N . GLY A 1 140 ? -21.678 25.553 34.491 1.00 37.69 140 GLY A N 1
ATOM 1038 C CA . GLY A 1 140 ? -22.306 24.419 33.823 1.00 37.69 140 GLY A CA 1
ATOM 1039 C C . GLY A 1 140 ? -21.393 23.201 33.746 1.00 37.69 140 GLY A C 1
ATOM 1040 O O . GLY A 1 140 ? -21.538 22.416 32.830 1.00 37.69 140 GLY A O 1
ATOM 1041 N N . ARG A 1 141 ? -20.456 23.007 34.680 1.00 37.75 141 ARG A N 1
ATOM 1042 C CA . ARG A 1 141 ? -19.778 21.722 34.887 1.00 37.75 141 ARG A CA 1
ATOM 1043 C C . ARG A 1 141 ? -19.695 21.380 36.373 1.00 37.75 141 ARG A C 1
ATOM 1045 O O . ARG A 1 141 ? -19.619 22.277 37.209 1.00 37.75 141 ARG A O 1
ATOM 1052 N N . LYS A 1 142 ? -19.731 20.092 36.720 1.00 38.28 142 LYS A N 1
ATOM 1053 C CA . LYS A 1 142 ? -19.461 19.598 38.087 1.00 38.28 142 LYS A CA 1
ATOM 1054 C C . LYS A 1 142 ? -18.127 18.837 38.103 1.00 38.28 142 LYS A C 1
ATOM 1056 O O . LYS A 1 142 ? -17.596 18.508 37.050 1.00 38.28 142 LYS A O 1
ATOM 1061 N N . LYS A 1 143 ? -17.561 18.584 3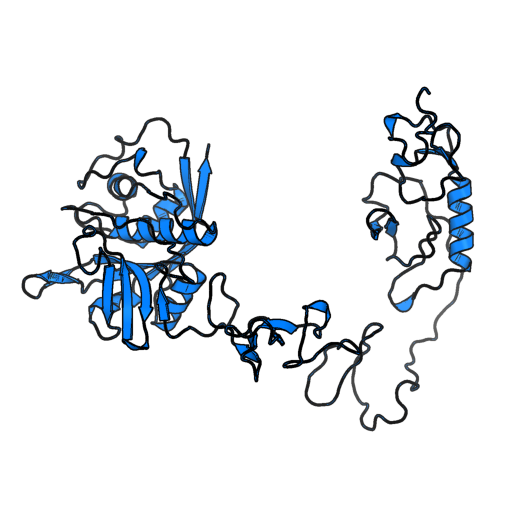9.283 1.00 34.72 143 LYS A N 1
ATOM 1062 C CA . LYS A 1 143 ? -16.441 17.646 39.488 1.00 34.72 143 LYS A CA 1
ATOM 1063 C C . LYS A 1 143 ? -17.023 16.419 40.202 1.00 34.72 143 LYS A C 1
ATOM 1065 O O . LYS A 1 143 ? -17.780 16.629 41.152 1.00 34.72 143 LYS A O 1
ATOM 1070 N N . CYS A 1 144 ? -16.730 15.185 39.775 1.00 38.34 144 CYS A N 1
ATOM 1071 C CA . CYS A 1 144 ? -17.283 13.976 40.417 1.00 38.34 144 CYS A CA 1
ATOM 1072 C C . CYS A 1 144 ? -16.238 13.004 40.977 1.00 38.34 144 CYS A C 1
ATOM 1074 O O . CYS A 1 144 ? -15.048 13.072 40.695 1.00 38.34 144 CYS A O 1
ATOM 1076 N N . GLU A 1 145 ? -16.771 12.163 41.862 1.00 35.09 145 GLU A N 1
ATOM 1077 C CA . GLU A 1 145 ? -16.173 11.403 42.955 1.00 35.09 145 GLU A CA 1
ATOM 1078 C C . GLU A 1 145 ? -14.930 10.565 42.634 1.00 35.09 145 GLU A C 1
ATOM 1080 O O . GLU A 1 145 ? -14.833 9.945 41.584 1.00 35.09 145 GLU A O 1
ATOM 1085 N N . LYS A 1 146 ? -14.032 10.554 43.636 1.00 34.00 146 LYS A N 1
ATOM 1086 C CA . LYS A 1 146 ? -12.908 9.673 44.041 1.00 34.00 146 LYS A CA 1
ATOM 1087 C C . LYS A 1 146 ? -12.197 8.713 43.067 1.00 34.00 146 LYS A C 1
ATOM 1089 O O . LYS A 1 146 ? -11.088 8.313 43.407 1.00 34.00 146 LYS A O 1
ATOM 1094 N N . SER A 1 147 ? -12.743 8.346 41.915 1.00 36.88 147 SER A N 1
ATOM 1095 C CA . SER A 1 147 ? -12.185 7.348 40.995 1.00 36.88 147 SER A CA 1
ATOM 1096 C C . SER A 1 147 ? -11.808 7.871 39.599 1.00 36.88 147 SER A C 1
ATOM 1098 O O . SER A 1 147 ? -11.197 7.109 38.861 1.00 36.88 147 SER A O 1
ATOM 1100 N N . ALA A 1 148 ? -12.103 9.131 39.234 1.00 37.91 148 ALA A N 1
ATOM 1101 C CA . ALA A 1 148 ? -12.003 9.599 37.834 1.00 37.91 148 ALA A CA 1
ATOM 1102 C C . ALA A 1 148 ? -10.997 10.741 37.517 1.00 37.91 148 ALA A C 1
ATOM 1104 O O . ALA A 1 148 ? -10.918 11.172 36.373 1.00 37.91 148 ALA A O 1
ATOM 1105 N N . GLY A 1 149 ? -10.186 11.228 38.462 1.00 40.97 149 GLY A N 1
ATOM 1106 C CA . GLY A 1 149 ? -9.172 12.264 38.162 1.00 40.97 149 GLY A CA 1
ATOM 1107 C C . GLY A 1 149 ? -9.718 13.707 38.011 1.00 40.97 149 GLY A C 1
ATOM 1108 O O . GLY A 1 149 ? -10.864 13.970 38.371 1.00 40.97 149 GLY A O 1
ATOM 1109 N N . PRO A 1 150 ? -8.885 14.692 37.600 1.00 39.28 150 PRO A N 1
ATOM 1110 C CA . PRO A 1 150 ? -9.117 16.122 37.867 1.00 39.28 150 PRO A CA 1
ATOM 1111 C C . PRO A 1 150 ? -9.992 16.906 36.858 1.00 39.28 150 PRO A C 1
ATOM 1113 O O . PRO A 1 150 ? -10.046 18.132 36.969 1.00 39.28 150 PRO A O 1
ATOM 1116 N N . GLU A 1 151 ? -10.685 16.270 35.909 1.00 41.47 151 GLU A N 1
ATOM 1117 C CA . GLU A 1 151 ? -11.383 16.964 34.806 1.00 41.47 151 GLU A CA 1
ATOM 1118 C C . GLU A 1 151 ? -12.818 17.455 35.124 1.00 41.47 151 GLU A C 1
ATOM 1120 O O . GLU A 1 151 ? -13.481 16.988 36.052 1.00 41.47 151 GLU A O 1
ATOM 1125 N N . CYS A 1 152 ? -13.306 18.434 34.345 1.00 42.59 152 CYS A N 1
ATOM 1126 C CA . CYS A 1 152 ? -14.629 19.059 34.491 1.00 42.59 152 CYS A CA 1
ATOM 1127 C C . CYS A 1 152 ? -15.679 18.422 33.554 1.00 42.59 152 CYS A C 1
ATOM 1129 O O . CYS A 1 152 ? -15.504 18.481 32.335 1.00 42.59 152 CYS A O 1
ATOM 1131 N N . ILE A 1 153 ? -16.811 17.948 34.095 1.00 44.97 153 ILE A N 1
ATOM 1132 C CA . ILE A 1 153 ? -17.896 17.222 33.380 1.00 44.97 153 ILE A CA 1
ATOM 1133 C C . ILE A 1 153 ? -19.164 18.066 33.176 1.00 44.97 153 ILE A C 1
ATOM 1135 O O . ILE A 1 153 ? -19.500 18.889 34.024 1.00 44.97 153 ILE A O 1
ATOM 1139 N N . ASN A 1 154 ? -19.885 17.849 32.071 1.00 51.38 154 ASN A N 1
ATOM 1140 C CA . ASN A 1 154 ? -21.128 18.540 31.693 1.00 51.38 154 ASN A CA 1
ATOM 1141 C C . ASN A 1 154 ? -22.290 18.058 32.608 1.00 51.38 154 ASN A C 1
ATOM 1143 O O . ASN A 1 154 ? -22.371 16.864 32.890 1.00 51.38 154 ASN A O 1
ATOM 1147 N N . PRO A 1 155 ? -23.218 18.902 33.107 1.00 45.28 155 PRO A N 1
ATOM 1148 C CA . PRO A 1 155 ? -24.141 18.564 34.196 1.00 45.28 155 PRO A CA 1
ATOM 1149 C C . PRO A 1 155 ? -25.296 17.660 33.743 1.00 45.28 155 PRO A C 1
ATOM 1151 O O . PRO A 1 155 ? -26.118 17.273 34.569 1.00 45.28 155 PRO A O 1
ATOM 1154 N N . GLY A 1 156 ? -25.348 17.346 32.446 1.00 57.00 156 GLY A N 1
ATOM 1155 C CA . GLY A 1 156 ? -26.189 16.324 31.826 1.00 57.00 156 GLY A CA 1
ATOM 1156 C C . GLY A 1 156 ? -25.494 15.649 30.640 1.00 57.00 156 GLY A C 1
ATOM 1157 O O . GLY A 1 156 ? -26.174 15.093 29.784 1.00 57.00 156 GLY A O 1
ATOM 1158 N N . GLY A 1 157 ? -24.161 15.757 30.558 1.00 64.00 157 GLY A N 1
ATOM 1159 C CA . GLY A 1 157 ? -23.402 15.073 29.521 1.00 64.00 157 GLY A CA 1
ATOM 1160 C C . GLY A 1 157 ? -23.292 13.597 29.843 1.00 64.00 157 GLY A C 1
ATOM 1161 O O . GLY A 1 157 ? -23.098 13.206 30.997 1.00 64.00 157 GLY A O 1
ATOM 1162 N N . LYS A 1 158 ? -23.433 12.802 28.798 1.00 73.69 158 LYS A N 1
ATOM 1163 C CA . LYS A 1 158 ? -23.435 11.356 28.853 1.00 73.69 158 LYS A CA 1
ATOM 1164 C C . LYS A 1 158 ? -22.002 10.845 29.005 1.00 73.69 158 LYS A C 1
ATOM 1166 O O . LYS A 1 158 ? -21.083 11.298 28.316 1.00 73.69 158 LYS A O 1
ATOM 1171 N N . ASN A 1 159 ? -21.813 9.965 29.975 1.00 77.50 159 ASN A N 1
ATOM 1172 C CA . ASN A 1 159 ? -20.577 9.269 30.288 1.00 77.50 159 ASN A CA 1
ATOM 1173 C C . ASN A 1 159 ? -20.328 8.126 29.308 1.00 77.50 159 ASN A C 1
ATOM 1175 O O . ASN A 1 159 ? -21.163 7.805 28.462 1.00 77.50 159 ASN A O 1
ATOM 1179 N N . GLU A 1 160 ? -19.162 7.503 29.443 1.00 78.62 160 GLU A N 1
ATOM 1180 C CA . GLU A 1 160 ? -18.813 6.324 28.665 1.00 78.62 160 GLU A CA 1
ATOM 1181 C C . GLU A 1 160 ? -19.938 5.282 28.735 1.00 78.62 160 GLU A C 1
ATOM 1183 O O . GLU A 1 160 ? -20.468 5.024 29.817 1.00 78.62 160 GLU A O 1
ATOM 1188 N N . THR A 1 161 ? -20.308 4.699 27.591 1.00 81.38 161 THR A N 1
ATOM 1189 C CA . THR A 1 161 ? -21.387 3.700 27.425 1.00 81.38 161 THR A CA 1
ATOM 1190 C C . THR A 1 161 ? -22.832 4.221 27.510 1.00 81.38 161 THR A C 1
ATOM 1192 O O . THR A 1 161 ? -23.776 3.467 27.264 1.00 81.38 161 THR A O 1
ATOM 1195 N N . GLU A 1 162 ? -23.051 5.512 27.782 1.00 81.50 162 GLU A N 1
ATOM 1196 C CA . GLU A 1 162 ? -24.401 6.086 27.810 1.00 81.50 162 GLU A CA 1
ATOM 1197 C C . GLU A 1 162 ? -24.902 6.455 26.405 1.00 81.50 162 GLU A C 1
ATOM 1199 O O . GLU A 1 162 ? -24.182 7.045 25.598 1.00 81.50 162 GLU A O 1
ATOM 1204 N N . LYS A 1 163 ? -26.170 6.121 26.116 1.00 83.19 163 LYS A N 1
ATOM 1205 C CA . LYS A 1 163 ? -26.775 6.263 24.782 1.00 83.19 163 LYS A CA 1
ATOM 1206 C C . LYS A 1 163 ? -26.772 7.693 24.271 1.00 83.19 163 LYS A C 1
ATOM 1208 O O . LYS A 1 163 ? -27.484 8.500 24.849 1.00 83.19 163 LYS A O 1
ATOM 1213 N N . CYS A 1 164 ? -26.139 7.987 23.145 1.00 79.50 164 CYS A N 1
ATOM 1214 C CA . CYS A 1 164 ? -26.093 9.330 22.557 1.00 79.50 164 CYS A CA 1
ATOM 1215 C C . CYS A 1 164 ? -26.779 9.401 21.188 1.00 79.50 164 CYS A C 1
ATOM 1217 O O . CYS A 1 164 ? -26.906 8.396 20.493 1.00 79.50 164 CYS A O 1
ATOM 1219 N N . GLU A 1 165 ? -27.193 10.596 20.776 1.00 82.62 165 GLU A N 1
ATOM 1220 C CA . GLU A 1 165 ? -27.656 10.858 19.407 1.00 82.62 165 GLU A CA 1
ATOM 1221 C C . GLU A 1 165 ? -26.629 11.661 18.590 1.00 82.62 165 GLU A C 1
ATOM 1223 O O . GLU A 1 165 ? -26.520 11.443 17.377 1.00 82.62 165 GLU A O 1
ATOM 1228 N N . CYS A 1 166 ? -25.833 12.516 19.250 1.00 78.31 166 CYS A N 1
ATOM 1229 C CA . CYS A 1 166 ? -24.733 13.292 18.666 1.00 78.31 166 CYS A CA 1
ATOM 1230 C C . CYS A 1 166 ? -23.642 13.652 19.701 1.00 78.31 166 CYS A C 1
ATOM 1232 O O . CYS A 1 166 ? -23.862 13.554 20.909 1.00 78.31 166 CYS A O 1
ATOM 1234 N N . ASP A 1 167 ? -22.472 14.103 19.229 1.00 74.12 167 ASP A N 1
ATOM 1235 C CA . ASP A 1 167 ? -21.287 14.377 20.067 1.00 74.12 167 ASP A CA 1
ATOM 1236 C C . ASP A 1 167 ? -21.519 15.421 21.165 1.00 74.12 167 ASP A C 1
ATOM 1238 O O . ASP A 1 167 ? -20.942 15.329 22.246 1.00 74.12 167 ASP A O 1
ATOM 1242 N N . ALA A 1 168 ? -22.390 16.406 20.922 1.00 77.62 168 ALA A N 1
ATOM 1243 C CA . ALA A 1 168 ? -22.676 17.478 21.878 1.00 77.62 168 ALA A CA 1
ATOM 1244 C C . ALA A 1 168 ? -23.347 16.980 23.174 1.00 77.62 168 ALA A C 1
ATOM 1246 O O . ALA A 1 168 ? -23.347 17.690 24.182 1.00 77.62 168 ALA A O 1
ATOM 1247 N N . GLU A 1 169 ? -23.918 15.773 23.156 1.00 79.25 169 GLU A N 1
ATOM 1248 C CA . GLU A 1 169 ? -24.503 15.133 24.334 1.00 79.25 169 GLU A CA 1
ATOM 1249 C C . GLU A 1 169 ? -23.456 14.467 25.229 1.00 79.25 169 GLU A C 1
ATOM 1251 O O . GLU A 1 169 ? -23.753 14.171 26.385 1.00 79.25 169 GLU A O 1
ATOM 1256 N N . CYS A 1 170 ? -22.253 14.209 24.719 1.00 79.31 170 CYS A N 1
ATOM 1257 C CA . CYS A 1 170 ? -21.217 13.480 25.432 1.00 79.31 170 CYS A CA 1
ATOM 1258 C C . CYS A 1 170 ? -20.392 14.395 26.341 1.00 79.31 170 CYS A C 1
ATOM 1260 O O . CYS A 1 170 ? -20.224 15.594 26.094 1.00 79.31 170 CYS A O 1
ATOM 1262 N N . ASN A 1 171 ? -19.874 13.833 27.435 1.00 76.81 171 ASN A N 1
ATOM 1263 C CA . ASN A 1 171 ? -18.922 14.557 28.266 1.00 76.81 171 ASN A CA 1
ATOM 1264 C C . ASN A 1 171 ? -17.633 14.882 27.481 1.00 76.81 171 ASN A C 1
ATOM 1266 O O . ASN A 1 171 ? -17.255 14.137 26.578 1.00 76.81 171 ASN A O 1
ATOM 1270 N N . PRO A 1 172 ? -16.948 15.993 27.808 1.00 75.06 172 PRO A N 1
ATOM 1271 C CA . PRO A 1 172 ? -15.692 16.375 27.163 1.00 75.06 172 PRO A CA 1
ATOM 1272 C C . PRO A 1 172 ? -14.684 15.218 27.139 1.00 75.06 172 PRO A C 1
ATOM 1274 O O . PRO A 1 172 ? -14.496 14.561 28.157 1.00 75.06 172 PRO A O 1
ATOM 1277 N N . GLY A 1 173 ? -14.046 14.984 25.988 1.00 70.88 173 GLY A N 1
ATOM 1278 C CA . GLY A 1 173 ? -13.127 13.853 25.779 1.00 70.88 173 GLY A CA 1
ATOM 1279 C C . GLY A 1 173 ? -13.797 12.571 25.262 1.00 70.88 173 GLY A C 1
ATOM 1280 O O . GLY A 1 173 ? -13.097 11.626 24.896 1.00 70.88 173 GLY A O 1
ATOM 1281 N N . LEU A 1 174 ? -15.131 12.548 25.181 1.00 79.75 174 LEU A N 1
ATOM 1282 C CA . LEU A 1 174 ? -15.909 11.471 24.577 1.00 79.75 174 LEU A CA 1
ATOM 1283 C C . LEU A 1 174 ? -16.557 11.938 23.260 1.00 79.75 174 LEU A C 1
ATOM 1285 O O . LEU A 1 174 ? -16.914 13.106 23.112 1.00 79.75 174 LEU A O 1
ATOM 1289 N N . VAL A 1 175 ? -16.737 11.006 22.327 1.00 84.62 175 VAL A N 1
ATOM 1290 C CA . VAL A 1 175 ? -17.421 11.167 21.035 1.00 84.62 175 VAL A CA 1
ATOM 1291 C C . VAL A 1 175 ? -18.579 10.174 20.934 1.00 84.62 175 VAL A C 1
ATOM 1293 O O . VAL A 1 175 ? -18.530 9.089 21.516 1.00 84.62 175 VAL A O 1
ATOM 1296 N N . CYS A 1 176 ? -19.642 10.531 20.219 1.00 86.88 176 CYS A N 1
ATOM 1297 C CA . CYS A 1 176 ? -20.798 9.668 20.030 1.00 86.88 176 CYS A CA 1
ATOM 1298 C C . CYS A 1 176 ? -20.493 8.602 18.969 1.00 86.88 176 CYS A C 1
ATOM 1300 O O . CYS A 1 176 ? -20.468 8.879 17.771 1.00 86.88 176 CYS A O 1
ATOM 1302 N N . SER A 1 177 ? -20.272 7.365 19.415 1.00 85.00 177 SER A N 1
ATOM 1303 C CA . SER A 1 177 ? -19.906 6.229 18.567 1.00 85.00 177 SER A CA 1
ATOM 1304 C C . SER A 1 177 ? -21.078 5.266 18.372 1.00 85.00 177 SER A C 1
ATOM 1306 O O . SER A 1 177 ? -21.879 5.057 19.282 1.00 85.00 177 SER A O 1
ATOM 1308 N N . SER A 1 178 ? -21.187 4.662 17.187 1.00 81.81 178 SER A N 1
ATOM 1309 C CA . SER A 1 178 ? -22.247 3.712 16.826 1.00 81.81 178 SER A CA 1
ATOM 1310 C C . SER A 1 178 ? -21.741 2.277 16.722 1.00 81.81 178 SER A C 1
ATOM 1312 O O . SER A 1 178 ? -20.644 2.047 16.216 1.00 81.81 178 SER A O 1
ATOM 1314 N N . LYS A 1 179 ? -22.594 1.307 17.066 1.00 77.62 179 LYS A N 1
ATOM 1315 C CA . LYS A 1 179 ? -22.338 -0.107 16.790 1.00 77.62 179 LYS A CA 1
ATOM 1316 C C . LYS A 1 179 ? -22.326 -0.370 15.288 1.00 77.62 179 LYS A C 1
ATOM 1318 O O . LYS A 1 179 ? -23.281 -0.046 14.589 1.00 77.62 179 LYS A O 1
ATOM 1323 N N . LYS A 1 180 ? -21.270 -1.032 14.809 1.00 67.19 180 LYS A N 1
ATOM 1324 C CA . LYS A 1 180 ? -21.049 -1.328 13.383 1.00 67.19 180 LYS A CA 1
ATOM 1325 C C . LYS A 1 180 ? -22.245 -2.001 12.694 1.00 67.19 180 LYS A C 1
ATOM 1327 O O . LYS A 1 180 ? -22.629 -1.586 11.606 1.00 67.19 180 LYS A O 1
ATOM 1332 N N . ASP A 1 181 ? -22.857 -2.988 13.348 1.00 66.94 181 ASP A N 1
ATOM 1333 C CA . ASP A 1 181 ? -23.989 -3.751 12.794 1.00 66.94 181 ASP A CA 1
ATOM 1334 C C . ASP A 1 181 ? -25.365 -3.143 13.123 1.00 66.94 181 ASP A C 1
ATOM 1336 O O . ASP A 1 181 ? -26.393 -3.637 12.663 1.00 66.94 181 ASP A O 1
ATOM 1340 N N . ASP A 1 182 ? -25.402 -2.088 13.942 1.00 73.31 182 ASP A N 1
ATOM 1341 C CA . ASP A 1 182 ? -26.629 -1.395 14.331 1.00 73.31 182 ASP A CA 1
ATOM 1342 C C . ASP A 1 182 ? -26.345 0.097 14.578 1.00 73.31 182 ASP A C 1
ATOM 1344 O O . ASP A 1 182 ? -26.138 0.516 15.722 1.00 73.31 182 ASP A O 1
ATOM 1348 N N . PRO A 1 183 ? -26.366 0.927 13.518 1.00 76.56 183 PRO A N 1
ATOM 1349 C CA . PRO A 1 183 ? -26.081 2.358 13.618 1.00 76.56 183 PRO A CA 1
ATOM 1350 C C . PRO A 1 183 ? -27.054 3.140 14.515 1.00 76.56 183 PRO A C 1
ATOM 1352 O O . PRO A 1 183 ? -26.786 4.292 14.861 1.00 76.56 183 PRO A O 1
ATOM 1355 N N . SER A 1 184 ? -28.196 2.540 14.876 1.00 80.12 184 SER A N 1
ATOM 1356 C CA . SER A 1 184 ? -29.160 3.124 15.814 1.00 80.12 184 SER A CA 1
ATOM 1357 C C . SER A 1 184 ? -28.747 2.943 17.279 1.00 80.12 184 SER A C 1
ATOM 1359 O O . SER A 1 184 ? -29.193 3.689 18.153 1.00 80.12 184 SER A O 1
ATOM 1361 N N . ASN A 1 185 ? -27.856 1.988 17.553 1.00 79.94 185 ASN A N 1
ATOM 1362 C CA . ASN A 1 185 ? -27.305 1.725 18.869 1.00 79.94 185 ASN A CA 1
ATOM 1363 C C . ASN A 1 185 ? -25.982 2.479 19.026 1.00 79.94 185 ASN A C 1
ATOM 1365 O O . ASN A 1 185 ? -24.945 2.065 18.509 1.00 79.94 185 ASN A O 1
ATOM 1369 N N . LYS A 1 186 ? -26.039 3.610 19.725 1.00 88.31 186 LYS A N 1
ATOM 1370 C CA . LYS A 1 186 ? -24.922 4.538 19.906 1.00 88.31 186 LYS A CA 1
ATOM 1371 C C . LYS A 1 186 ? -24.624 4.751 21.380 1.00 88.31 186 LYS A C 1
ATOM 1373 O O . LYS A 1 186 ? -25.553 4.693 22.185 1.00 88.31 186 LYS A O 1
ATOM 1378 N N . ALA A 1 187 ? -23.381 5.073 21.715 1.00 88.00 187 ALA A N 1
ATOM 1379 C CA . ALA A 1 187 ? -22.983 5.515 23.044 1.00 88.00 187 ALA A CA 1
ATOM 1380 C C . ALA A 1 187 ? -21.808 6.498 22.998 1.00 88.00 187 ALA A C 1
ATOM 1382 O O . ALA A 1 187 ? -21.041 6.527 22.035 1.00 88.00 187 ALA A O 1
ATOM 1383 N N . CYS A 1 188 ? -21.654 7.297 24.050 1.00 87.50 188 CYS A N 1
ATOM 1384 C CA . CYS A 1 188 ? -20.465 8.125 24.216 1.00 87.50 188 CYS A CA 1
ATOM 1385 C C . CYS A 1 188 ? -19.260 7.231 24.514 1.00 87.50 188 CYS A C 1
ATOM 1387 O O . CYS A 1 188 ? -19.286 6.469 25.478 1.00 87.50 188 CYS A O 1
ATOM 1389 N N . CYS A 1 189 ? -18.214 7.325 23.701 1.00 84.81 189 CYS A N 1
ATOM 1390 C CA . CYS A 1 189 ? -16.981 6.562 23.845 1.00 84.81 189 CYS A CA 1
ATOM 1391 C C . CYS A 1 189 ? -15.765 7.488 23.842 1.00 84.81 189 CYS A C 1
ATOM 1393 O O . CYS A 1 189 ? -15.819 8.546 23.216 1.00 84.81 189 CYS A O 1
ATOM 1395 N N . PRO A 1 190 ? -14.660 7.132 24.519 1.00 82.69 190 PRO A N 1
ATOM 1396 C CA . PRO A 1 190 ? -13.424 7.896 24.409 1.00 82.69 190 PRO A CA 1
ATOM 1397 C C . PRO A 1 190 ? -12.989 8.016 22.948 1.00 82.69 190 PRO A C 1
ATOM 1399 O O . PRO A 1 190 ? -13.252 7.124 22.140 1.00 82.69 190 PRO A O 1
ATOM 1402 N N . GLN A 1 191 ? -12.315 9.107 22.597 1.00 73.94 191 GLN A N 1
ATOM 1403 C CA . GLN A 1 191 ? -11.784 9.274 21.244 1.00 73.94 191 GLN A CA 1
ATOM 1404 C C . GLN A 1 191 ? -10.913 8.061 20.844 1.00 73.94 191 GLN A C 1
ATOM 1406 O O . GLN A 1 191 ? -10.072 7.611 21.624 1.00 73.94 191 GLN A O 1
ATOM 1411 N N . GLY A 1 192 ? -11.161 7.488 19.659 1.00 66.56 192 GLY A N 1
ATOM 1412 C CA . GLY A 1 192 ? -10.512 6.251 19.191 1.00 66.56 192 GLY A CA 1
ATOM 1413 C C . GLY A 1 192 ? -11.110 4.942 19.738 1.00 66.56 192 GLY A C 1
ATOM 1414 O O . GLY A 1 192 ? -10.567 3.862 19.491 1.00 66.56 192 GLY A O 1
ATOM 1415 N N . LYS A 1 193 ? -12.221 5.001 20.485 1.00 76.94 193 LYS A N 1
ATOM 1416 C CA . LYS A 1 193 ? -12.997 3.835 20.928 1.00 76.94 193 LYS A CA 1
ATOM 1417 C C . LYS A 1 193 ? -14.336 3.751 20.178 1.00 76.94 193 LYS A C 1
ATOM 1419 O O . LYS A 1 193 ? -14.995 4.763 19.958 1.00 76.94 193 LYS A O 1
ATOM 1424 N N . GLU A 1 194 ? -14.750 2.541 19.817 1.00 80.62 194 GLU A N 1
ATOM 1425 C CA . GLU A 1 194 ? -16.032 2.229 19.188 1.00 80.62 194 GLU A CA 1
ATOM 1426 C C . GLU A 1 194 ? -16.997 1.537 20.152 1.00 80.62 194 GLU A C 1
ATOM 1428 O O . GLU A 1 194 ? -16.609 0.678 20.946 1.00 80.62 194 GLU A O 1
ATOM 1433 N N . TRP A 1 195 ? -18.278 1.892 20.060 1.00 85.31 195 TRP A N 1
ATOM 1434 C CA . TRP A 1 195 ? -19.337 1.238 20.823 1.00 85.31 195 TRP A CA 1
ATOM 1435 C C . TRP A 1 195 ? -19.681 -0.125 20.216 1.00 85.31 195 TRP A C 1
ATOM 1437 O O . TRP A 1 195 ? -20.109 -0.198 19.068 1.00 85.31 195 TRP A O 1
ATOM 1447 N N . ASP A 1 196 ? -19.569 -1.217 20.975 1.00 77.62 196 ASP A N 1
ATOM 1448 C CA . ASP A 1 196 ? -19.916 -2.561 20.475 1.00 77.62 196 ASP A CA 1
ATOM 1449 C C . ASP A 1 196 ? -21.356 -3.012 20.820 1.00 77.62 196 ASP A C 1
ATOM 1451 O O . ASP A 1 196 ? -21.805 -4.105 20.447 1.00 77.62 196 ASP A O 1
ATOM 1455 N N . GLY A 1 197 ? -22.109 -2.149 21.510 1.00 78.38 197 GLY A N 1
ATOM 1456 C CA . GLY A 1 197 ? -23.428 -2.444 22.075 1.00 78.38 197 GLY A CA 1
ATOM 1457 C C . GLY A 1 197 ? -23.422 -2.753 23.574 1.00 78.38 197 GLY A C 1
ATOM 1458 O O . GLY A 1 197 ? -24.504 -2.876 24.150 1.00 78.38 197 GLY A O 1
ATOM 1459 N N . SER A 1 198 ? -22.247 -2.888 24.191 1.00 79.88 198 SER A N 1
ATOM 1460 C CA . SER A 1 198 ? -22.074 -3.197 25.614 1.00 79.88 198 SER A CA 1
ATOM 1461 C C . SER A 1 198 ? -20.981 -2.372 26.296 1.00 79.88 198 SER A C 1
ATOM 1463 O O . SER A 1 198 ? -21.193 -1.905 27.413 1.00 79.88 198 SER A O 1
ATOM 1465 N N . GLU A 1 199 ? -19.848 -2.152 25.631 1.00 80.81 199 GLU A N 1
ATOM 1466 C CA . GLU A 1 199 ? -18.735 -1.347 26.129 1.00 80.81 199 GLU A CA 1
ATOM 1467 C C . GLU A 1 199 ? -18.058 -0.577 24.984 1.00 80.81 199 GLU A C 1
ATOM 1469 O O . GLU A 1 199 ? -18.214 -0.897 23.801 1.00 80.81 199 GLU A O 1
ATOM 1474 N N . CYS A 1 200 ? -17.305 0.464 25.337 1.00 80.69 200 CYS A N 1
ATOM 1475 C CA . CYS A 1 200 ? -16.477 1.188 24.383 1.00 80.69 200 CYS A CA 1
ATOM 1476 C C . CYS A 1 200 ? -15.149 0.448 24.207 1.00 80.69 200 CYS A C 1
ATOM 1478 O O . CYS A 1 200 ? -14.271 0.460 25.072 1.00 80.69 200 CYS A O 1
ATOM 1480 N N . LYS A 1 201 ? -14.999 -0.225 23.071 1.00 74.69 201 LYS A N 1
ATOM 1481 C CA . LYS A 1 201 ? -13.796 -0.987 22.726 1.00 74.69 201 LYS A CA 1
ATOM 1482 C C . LYS A 1 201 ? -12.847 -0.134 21.924 1.00 74.69 201 LYS A C 1
ATOM 1484 O O . LYS A 1 201 ? -13.260 0.823 21.293 1.00 74.69 201 LYS A O 1
ATOM 1489 N N . THR A 1 202 ? -11.556 -0.446 21.937 1.00 70.19 202 THR A N 1
ATOM 1490 C CA . THR A 1 202 ? -10.642 0.228 21.007 1.00 70.19 202 THR A CA 1
ATOM 1491 C C . THR A 1 202 ? -11.113 -0.001 19.583 1.00 70.19 202 THR A C 1
ATOM 1493 O O . THR A 1 202 ? -11.358 -1.149 19.214 1.00 70.19 202 THR A O 1
ATOM 1496 N N . ALA A 1 203 ? -11.256 1.083 18.819 1.00 72.44 203 ALA A N 1
ATOM 1497 C CA . ALA A 1 203 ? -11.630 0.994 17.421 1.00 72.44 203 ALA A CA 1
ATOM 1498 C C . ALA A 1 203 ? -10.598 0.133 16.693 1.00 72.44 203 ALA A C 1
ATOM 1500 O O . ALA A 1 203 ? -9.388 0.218 16.959 1.00 72.44 203 ALA A O 1
ATOM 1501 N N . PHE A 1 204 ? -11.077 -0.716 15.791 1.00 82.31 204 PHE A N 1
ATOM 1502 C CA . PHE A 1 204 ? -10.163 -1.406 14.903 1.00 82.31 204 PHE A CA 1
ATOM 1503 C C . PHE A 1 204 ? -9.495 -0.386 13.980 1.00 82.31 204 PHE A C 1
ATOM 1505 O O . PHE A 1 204 ? -10.113 0.601 13.580 1.00 82.31 204 PHE A O 1
ATOM 1512 N N . CYS A 1 205 ? -8.232 -0.616 13.637 1.00 84.31 205 CYS A N 1
ATOM 1513 C CA . CYS A 1 205 ? -7.532 0.227 12.687 1.00 84.31 205 CYS A CA 1
ATOM 1514 C C . CYS A 1 205 ? -8.309 0.245 11.368 1.00 84.31 205 CYS A C 1
ATOM 1516 O O . CYS A 1 205 ? -8.615 -0.797 10.785 1.00 84.31 205 CYS A O 1
ATOM 1518 N N . SER A 1 206 ? -8.620 1.452 10.918 1.00 87.25 206 SER A N 1
ATOM 1519 C CA . SER A 1 206 ? -9.173 1.768 9.608 1.00 87.25 206 SER A CA 1
ATOM 1520 C C . SER A 1 206 ? -8.474 3.024 9.102 1.00 87.25 206 SER A C 1
ATOM 1522 O O . SER A 1 206 ? -7.804 3.695 9.879 1.00 87.25 206 SER A O 1
ATOM 1524 N N . TYR A 1 207 ? -8.555 3.321 7.809 1.00 86.50 207 TYR A N 1
ATOM 1525 C CA . TYR A 1 207 ? -7.926 4.517 7.258 1.00 86.50 207 TYR A CA 1
ATOM 1526 C C . TYR A 1 207 ? -8.919 5.691 7.217 1.00 86.50 207 TYR A C 1
ATOM 1528 O O . TYR A 1 207 ? -10.013 5.509 6.676 1.00 86.50 207 TYR A O 1
ATOM 1536 N N . PRO A 1 208 ? -8.549 6.896 7.695 1.00 87.56 208 PRO A N 1
ATOM 1537 C CA . PRO A 1 208 ? -7.305 7.231 8.399 1.00 87.56 208 PRO A CA 1
ATOM 1538 C C . PRO A 1 208 ? -7.271 6.648 9.823 1.00 87.56 208 PRO A C 1
ATOM 1540 O O . PRO A 1 208 ? -8.293 6.604 10.502 1.00 87.56 208 PRO A O 1
ATOM 1543 N N . CYS A 1 209 ? -6.094 6.206 10.278 1.00 83.62 209 CYS A N 1
ATOM 1544 C CA . CYS A 1 209 ? -5.964 5.535 11.574 1.00 83.62 209 CYS A CA 1
ATOM 1545 C C . CYS A 1 209 ? -5.994 6.488 12.765 1.00 83.62 209 CYS A C 1
ATOM 1547 O O . CYS A 1 209 ? -5.267 7.481 12.800 1.00 83.62 209 CYS A O 1
ATOM 1549 N N . GLU A 1 210 ? -6.716 6.075 13.804 1.00 78.06 210 GLU A N 1
ATOM 1550 C CA . GLU A 1 210 ? -6.643 6.680 15.131 1.00 78.06 210 GLU A CA 1
ATOM 1551 C C . GLU A 1 210 ? -5.441 6.142 15.932 1.00 78.06 210 GLU A C 1
ATOM 1553 O O . GLU A 1 210 ? -5.136 4.942 15.867 1.00 78.06 210 GLU A O 1
ATOM 1558 N N . PRO A 1 211 ? -4.756 6.984 16.731 1.00 74.56 211 PRO A N 1
ATOM 1559 C CA . PRO A 1 211 ? -3.664 6.537 17.589 1.00 74.56 211 PRO A CA 1
ATOM 1560 C C . PRO A 1 211 ? -4.095 5.419 18.548 1.00 74.56 211 PRO A C 1
ATOM 1562 O O . PRO A 1 211 ? -5.038 5.569 19.322 1.00 74.56 211 PRO A O 1
ATOM 1565 N N . GLY A 1 212 ? -3.359 4.305 18.542 1.00 71.00 212 GLY A N 1
ATOM 1566 C CA . GLY A 1 212 ? -3.603 3.184 19.454 1.00 71.00 212 GLY A CA 1
ATOM 1567 C C . GLY A 1 212 ? -4.758 2.262 19.055 1.00 71.00 212 GLY A C 1
ATOM 1568 O O . GLY A 1 212 ? -5.208 1.491 19.902 1.00 71.00 212 GLY A O 1
ATOM 1569 N N . CYS A 1 213 ? -5.227 2.321 17.804 1.00 80.19 213 CYS A N 1
ATOM 1570 C CA . CYS A 1 213 ? -6.210 1.386 17.257 1.00 80.19 213 CYS A CA 1
ATOM 1571 C C . CYS A 1 213 ? -5.755 -0.086 17.364 1.00 80.19 213 CYS A C 1
ATOM 1573 O O . CYS A 1 213 ? -4.559 -0.392 17.381 1.00 80.19 213 CYS A O 1
ATOM 1575 N N . ILE A 1 214 ? -6.712 -1.017 17.438 1.00 83.81 214 ILE A N 1
ATOM 1576 C CA . ILE A 1 214 ? -6.427 -2.463 17.432 1.00 83.81 214 ILE A CA 1
ATOM 1577 C C . ILE A 1 214 ? -6.394 -2.959 15.988 1.00 83.81 214 ILE A C 1
ATOM 1579 O O . ILE A 1 214 ? -7.295 -2.673 15.210 1.00 83.81 214 ILE A O 1
ATOM 1583 N N . LEU A 1 215 ? -5.388 -3.743 15.613 1.00 88.19 215 LEU A N 1
ATOM 1584 C CA . LEU A 1 215 ? -5.343 -4.335 14.277 1.00 88.19 215 LEU A CA 1
ATOM 1585 C C . LEU A 1 215 ? -6.536 -5.292 14.072 1.00 88.19 215 LEU A C 1
ATOM 1587 O O . LEU A 1 215 ? -6.742 -6.170 14.910 1.00 88.19 215 LEU A O 1
ATOM 1591 N N . PRO A 1 216 ? -7.332 -5.148 12.996 1.00 90.56 216 PRO A N 1
ATOM 1592 C CA . PRO A 1 216 ? -8.354 -6.137 12.661 1.00 90.56 216 PRO A CA 1
ATOM 1593 C C . PRO A 1 216 ? -7.703 -7.467 12.265 1.00 90.56 216 PRO A C 1
ATOM 1595 O O . PRO A 1 216 ? -6.573 -7.479 11.792 1.00 90.56 216 PRO A O 1
ATOM 1598 N N . ASP A 1 217 ? -8.427 -8.583 12.366 1.00 91.00 217 ASP A N 1
ATOM 1599 C CA . ASP A 1 217 ? -7.896 -9.900 11.961 1.00 91.00 217 ASP A CA 1
ATOM 1600 C C . ASP A 1 217 ? -7.618 -9.995 10.449 1.00 91.00 217 ASP A C 1
ATOM 1602 O O . ASP A 1 217 ? -6.844 -10.836 9.988 1.00 91.00 217 ASP A O 1
ATOM 1606 N N . LYS A 1 218 ? -8.288 -9.165 9.641 1.00 95.56 218 LYS A N 1
ATOM 1607 C CA . LYS A 1 218 ? -8.133 -9.137 8.184 1.00 95.56 218 LYS A CA 1
ATOM 1608 C C . LYS A 1 218 ? -8.202 -7.716 7.663 1.00 95.56 218 LYS A C 1
ATOM 1610 O O . LYS A 1 218 ? -9.014 -6.916 8.126 1.00 95.56 218 LYS A O 1
ATOM 1615 N N . TRP A 1 219 ? -7.413 -7.453 6.633 1.00 97.69 219 TRP A N 1
ATOM 1616 C CA . TRP A 1 219 ? -7.474 -6.219 5.864 1.00 97.69 219 TRP A CA 1
ATOM 1617 C C . TRP A 1 219 ? -7.161 -6.510 4.399 1.00 97.69 219 TRP A C 1
ATOM 1619 O O . TRP A 1 219 ? -6.278 -7.315 4.112 1.00 97.69 219 TRP A O 1
ATOM 1629 N N . ASP A 1 220 ? -7.867 -5.868 3.470 1.00 97.94 220 ASP A N 1
ATOM 1630 C CA . ASP A 1 220 ? -7.628 -6.029 2.036 1.00 97.94 220 ASP A CA 1
ATOM 1631 C C . ASP A 1 220 ? -7.989 -4.743 1.284 1.00 97.94 220 ASP A C 1
ATOM 1633 O O . ASP A 1 220 ? -9.165 -4.414 1.128 1.00 97.94 220 ASP A O 1
ATOM 1637 N N . TRP A 1 221 ? -6.982 -4.027 0.776 1.00 97.75 221 TRP A N 1
ATOM 1638 C CA . TRP A 1 221 ? -7.176 -2.797 -0.002 1.00 97.75 221 TRP A CA 1
ATOM 1639 C C . TRP A 1 221 ? -7.915 -3.003 -1.330 1.00 97.75 221 TRP A C 1
ATOM 1641 O O . TRP A 1 221 ? -8.383 -2.038 -1.941 1.00 97.75 221 TRP A O 1
ATOM 1651 N N . ARG A 1 222 ? -8.073 -4.257 -1.766 1.00 96.75 222 ARG A N 1
ATOM 1652 C CA . ARG A 1 222 ? -8.905 -4.615 -2.919 1.00 96.75 222 ARG A CA 1
ATOM 1653 C C . ARG A 1 222 ? -10.397 -4.583 -2.594 1.00 96.75 222 ARG A C 1
ATOM 1655 O O . ARG A 1 222 ? -11.215 -4.580 -3.510 1.00 96.75 222 ARG A O 1
ATOM 1662 N N . ASN A 1 223 ? -10.756 -4.611 -1.311 1.00 93.75 223 ASN A N 1
ATOM 1663 C CA . ASN A 1 223 ? -12.136 -4.628 -0.847 1.00 93.75 223 ASN A CA 1
ATOM 1664 C C . ASN A 1 223 ? -12.257 -4.049 0.573 1.00 93.75 223 ASN A C 1
ATOM 1666 O O . ASN A 1 223 ? -12.470 -4.774 1.548 1.00 93.75 223 ASN A O 1
ATOM 1670 N N . VAL A 1 224 ? -12.175 -2.725 0.683 1.00 89.50 224 VAL A N 1
ATOM 1671 C CA . VAL A 1 224 ? -12.524 -1.997 1.907 1.00 89.50 224 VAL A CA 1
ATOM 1672 C C . VAL A 1 224 ? -13.983 -1.571 1.788 1.00 89.50 224 VAL A C 1
ATOM 1674 O O . VAL A 1 224 ? -14.312 -0.668 1.028 1.00 89.50 224 VAL A O 1
ATOM 1677 N N . ASN A 1 225 ? -14.882 -2.251 2.503 1.00 86.19 225 ASN A N 1
ATOM 1678 C CA . ASN A 1 225 ? -16.331 -1.988 2.466 1.00 86.19 225 ASN A CA 1
ATOM 1679 C C . ASN A 1 225 ? -16.941 -2.015 1.045 1.00 86.19 225 ASN A C 1
ATOM 1681 O O . ASN A 1 225 ? -17.794 -1.195 0.711 1.00 86.19 225 ASN A O 1
ATOM 1685 N N . GLY A 1 226 ? -16.508 -2.952 0.196 1.00 88.31 226 GLY A N 1
ATOM 1686 C CA . GLY A 1 226 ? -16.962 -3.069 -1.195 1.00 88.31 226 GLY A CA 1
ATOM 1687 C C . GLY A 1 226 ? -16.183 -2.208 -2.192 1.00 88.31 226 GLY A C 1
ATOM 1688 O O . GLY A 1 226 ? -16.495 -2.234 -3.381 1.00 88.31 226 GLY A O 1
ATOM 1689 N N . VAL A 1 227 ? -15.178 -1.458 -1.731 1.00 90.00 227 VAL A N 1
ATOM 1690 C CA . VAL A 1 227 ? -14.414 -0.509 -2.543 1.00 90.00 227 VAL A CA 1
ATOM 1691 C C . VAL A 1 227 ? -12.993 -1.026 -2.787 1.00 90.00 227 VAL A C 1
ATOM 1693 O O . VAL A 1 227 ? -12.288 -1.397 -1.849 1.00 90.00 227 VAL A O 1
ATOM 1696 N N . ASN A 1 228 ? -12.569 -1.035 -4.054 1.00 94.06 228 ASN A N 1
ATOM 1697 C CA . ASN A 1 228 ? -11.202 -1.363 -4.462 1.00 94.06 228 ASN A CA 1
ATOM 1698 C C . ASN A 1 228 ? -10.386 -0.081 -4.669 1.00 94.06 228 ASN A C 1
ATOM 1700 O O . ASN A 1 228 ? -10.763 0.760 -5.486 1.00 94.06 228 ASN A O 1
ATOM 1704 N N . TYR A 1 229 ? -9.247 0.026 -3.986 1.00 95.75 229 TYR A N 1
ATOM 1705 C CA . TYR A 1 229 ? -8.315 1.146 -4.132 1.00 95.75 229 TYR A CA 1
ATOM 1706 C C . TYR A 1 229 ? -7.055 0.802 -4.938 1.00 95.75 229 TYR A C 1
ATOM 1708 O O . TYR A 1 229 ? -6.275 1.692 -5.274 1.00 95.75 229 TYR A O 1
ATOM 1716 N N . MET A 1 230 ? -6.846 -0.467 -5.288 1.00 96.50 230 MET A N 1
ATOM 1717 C CA . MET A 1 230 ? -5.665 -0.888 -6.037 1.00 96.50 230 MET A CA 1
ATOM 1718 C C . MET A 1 230 ? -5.802 -0.585 -7.530 1.00 96.50 230 MET A C 1
ATOM 1720 O O . MET A 1 230 ? -6.818 -0.922 -8.146 1.00 96.50 230 MET A O 1
ATOM 1724 N N . SER A 1 231 ? -4.742 -0.029 -8.126 1.00 94.88 231 SER A N 1
ATOM 1725 C CA . SER A 1 231 ? -4.603 0.093 -9.580 1.00 94.88 231 SER A CA 1
ATOM 1726 C C . SER A 1 231 ? -4.586 -1.291 -10.259 1.00 94.88 231 SER A C 1
ATOM 1728 O O . SER A 1 231 ? -4.292 -2.302 -9.598 1.00 94.88 231 SER A O 1
ATOM 1730 N N . PRO A 1 232 ? -4.872 -1.385 -11.572 1.00 94.88 232 PRO A N 1
ATOM 1731 C CA . PRO A 1 232 ? -4.817 -2.646 -12.314 1.00 94.88 232 PRO A CA 1
ATOM 1732 C C . PRO A 1 232 ? -3.472 -3.379 -12.188 1.00 94.88 232 PRO A C 1
ATOM 1734 O O . PRO A 1 232 ? -2.422 -2.768 -11.984 1.00 94.88 232 PRO A O 1
ATOM 1737 N N . VAL A 1 233 ? -3.486 -4.710 -12.301 1.00 97.19 233 VAL A N 1
ATOM 1738 C CA . VAL A 1 233 ? -2.255 -5.519 -12.326 1.00 97.19 233 VAL A CA 1
ATOM 1739 C C . VAL A 1 233 ? -1.467 -5.236 -13.601 1.00 97.19 233 VAL A C 1
ATOM 1741 O O . VAL A 1 233 ? -2.036 -5.190 -14.691 1.00 97.19 233 VAL A O 1
ATOM 1744 N N . ARG A 1 234 ? -0.151 -5.078 -13.444 1.00 97.69 234 ARG A N 1
ATOM 1745 C CA . ARG A 1 234 ? 0.804 -4.769 -14.512 1.00 97.69 234 ARG A CA 1
ATOM 1746 C C . ARG A 1 234 ? 1.690 -5.983 -14.811 1.00 97.69 234 ARG A C 1
ATOM 1748 O O . ARG A 1 234 ? 1.667 -6.972 -14.073 1.00 97.69 234 ARG A O 1
ATOM 1755 N N . ASP A 1 235 ? 2.456 -5.912 -15.893 1.00 98.38 235 ASP A N 1
ATOM 1756 C CA . ASP A 1 235 ? 3.367 -6.975 -16.321 1.00 98.38 235 ASP A CA 1
ATOM 1757 C C . ASP A 1 235 ? 4.752 -6.399 -16.646 1.00 98.38 235 ASP A C 1
ATOM 1759 O O . ASP A 1 235 ? 4.904 -5.626 -17.590 1.00 98.38 235 ASP A O 1
ATOM 1763 N N . GLN A 1 236 ? 5.757 -6.777 -15.854 1.00 98.19 236 GLN A N 1
ATOM 1764 C CA . GLN A 1 236 ? 7.155 -6.379 -16.050 1.00 98.19 236 GLN A CA 1
ATOM 1765 C C . GLN A 1 236 ? 7.830 -7.128 -17.213 1.00 98.19 236 GLN A C 1
ATOM 1767 O O . GLN A 1 236 ? 8.939 -6.789 -17.627 1.00 98.19 236 GLN A O 1
ATOM 1772 N N . GLY A 1 237 ? 7.200 -8.184 -17.733 1.00 97.81 237 GLY A N 1
ATOM 1773 C CA . GLY A 1 237 ? 7.765 -9.015 -18.784 1.00 97.81 237 GLY A CA 1
ATOM 1774 C C . GLY A 1 237 ? 9.109 -9.632 -18.387 1.00 97.81 237 GLY A C 1
ATOM 1775 O O . GLY A 1 237 ? 9.257 -10.230 -17.323 1.00 97.81 237 GLY A O 1
ATOM 1776 N N . VAL A 1 238 ? 10.095 -9.514 -19.277 1.00 96.56 238 VAL A N 1
ATOM 1777 C CA . VAL A 1 238 ? 11.414 -10.158 -19.133 1.00 96.56 238 VAL A CA 1
ATOM 1778 C C . VAL A 1 238 ? 12.420 -9.346 -18.313 1.00 96.56 238 VAL A C 1
ATOM 1780 O O . VAL A 1 238 ? 13.485 -9.856 -17.978 1.00 96.56 238 VAL A O 1
ATOM 1783 N N . CYS A 1 239 ? 12.109 -8.088 -18.010 1.00 98.44 239 CYS A N 1
ATOM 1784 C CA . CYS A 1 239 ? 13.000 -7.188 -17.292 1.00 98.44 239 CYS A CA 1
ATOM 1785 C C . CYS A 1 239 ? 12.909 -7.438 -15.782 1.00 98.44 239 CYS A C 1
ATOM 1787 O O . CYS A 1 239 ? 11.816 -7.532 -15.218 1.00 98.44 239 CYS A O 1
ATOM 1789 N N . GLY A 1 240 ? 14.052 -7.499 -15.094 1.00 98.12 240 GLY A N 1
ATOM 1790 C CA . GLY A 1 240 ? 14.160 -7.599 -13.635 1.00 98.12 240 GLY A CA 1
ATOM 1791 C C . GLY A 1 240 ? 13.785 -6.312 -12.891 1.00 98.12 240 GLY A C 1
ATOM 1792 O O . GLY A 1 240 ? 14.466 -5.923 -11.949 1.00 98.12 240 GLY A O 1
ATOM 1793 N N . SER A 1 241 ? 12.707 -5.636 -13.294 1.00 98.75 241 SER A N 1
ATOM 1794 C CA . SER A 1 241 ? 12.274 -4.343 -12.750 1.00 98.75 241 SER A CA 1
ATOM 1795 C C . SER A 1 241 ? 11.175 -4.445 -11.689 1.00 98.75 241 SER A C 1
ATOM 1797 O O . SER A 1 241 ? 10.435 -3.486 -11.480 1.00 98.75 241 SER A O 1
ATOM 1799 N N . CYS A 1 242 ? 11.029 -5.583 -11.007 1.00 98.62 242 CYS A N 1
ATOM 1800 C CA . CYS A 1 242 ? 10.024 -5.757 -9.946 1.00 98.62 242 CYS A CA 1
ATOM 1801 C C . CYS A 1 242 ? 10.132 -4.688 -8.844 1.00 98.62 242 CYS A C 1
ATOM 1803 O O . CYS A 1 242 ? 9.122 -4.257 -8.293 1.00 98.62 242 CYS A O 1
ATOM 1805 N N . TRP A 1 243 ? 11.342 -4.188 -8.585 1.00 98.75 243 TRP A N 1
ATOM 1806 C CA . TRP A 1 243 ? 11.610 -3.074 -7.678 1.00 98.75 243 TRP A CA 1
ATOM 1807 C C . TRP A 1 243 ? 10.900 -1.769 -8.092 1.00 98.75 243 TRP A C 1
ATOM 1809 O O . TRP A 1 243 ? 10.364 -1.055 -7.240 1.00 98.75 243 TRP A O 1
ATOM 1819 N N . ALA A 1 244 ? 10.825 -1.489 -9.398 1.00 98.88 244 ALA A N 1
ATOM 1820 C CA . ALA A 1 244 ? 10.124 -0.332 -9.946 1.00 98.88 244 ALA A CA 1
ATOM 1821 C C . ALA A 1 244 ? 8.602 -0.515 -9.848 1.00 98.88 244 ALA A C 1
ATOM 1823 O O . ALA A 1 244 ? 7.915 0.367 -9.340 1.00 98.88 244 ALA A O 1
ATOM 1824 N N . PHE A 1 245 ? 8.082 -1.688 -10.232 1.00 98.88 245 PHE A N 1
ATOM 1825 C CA . PHE A 1 245 ? 6.645 -1.998 -10.153 1.00 98.88 245 PHE A CA 1
ATOM 1826 C C . PHE A 1 245 ? 6.113 -2.035 -8.715 1.00 98.88 245 PHE A C 1
ATOM 1828 O O . PHE A 1 245 ? 5.011 -1.558 -8.456 1.00 98.88 245 PHE A O 1
ATOM 1835 N N . SER A 1 246 ? 6.892 -2.565 -7.768 1.00 98.81 246 SER A N 1
ATOM 1836 C CA . SER A 1 246 ? 6.561 -2.541 -6.338 1.00 98.81 246 SER A CA 1
ATOM 1837 C C . SER A 1 246 ? 6.428 -1.107 -5.826 1.00 98.81 246 SER A C 1
ATOM 1839 O O . SER A 1 246 ? 5.464 -0.753 -5.148 1.00 98.81 246 SER A O 1
ATOM 1841 N N . THR A 1 247 ? 7.388 -0.262 -6.201 1.00 98.75 247 THR A N 1
ATOM 1842 C CA . THR A 1 247 ? 7.418 1.153 -5.831 1.00 98.75 247 THR A CA 1
ATOM 1843 C C . THR A 1 247 ? 6.233 1.913 -6.421 1.00 98.75 247 THR A C 1
ATOM 1845 O O . THR A 1 247 ? 5.495 2.563 -5.683 1.00 98.75 247 THR A O 1
ATOM 1848 N N . VAL A 1 248 ? 6.009 1.790 -7.731 1.00 98.62 248 VAL A N 1
ATOM 1849 C CA . VAL A 1 248 ? 4.908 2.463 -8.429 1.00 98.62 248 VAL A CA 1
ATOM 1850 C C . VAL A 1 248 ? 3.550 1.995 -7.915 1.00 98.62 248 VAL A C 1
ATOM 1852 O O . VAL A 1 248 ? 2.724 2.826 -7.548 1.00 98.62 248 VAL A O 1
ATOM 1855 N N . GLY A 1 249 ? 3.335 0.686 -7.779 1.00 98.31 249 GLY A N 1
ATOM 1856 C CA . GLY A 1 249 ? 2.049 0.157 -7.330 1.00 98.31 249 GLY A CA 1
ATOM 1857 C C . GLY A 1 249 ? 1.673 0.566 -5.899 1.00 98.31 249 GLY A C 1
ATOM 1858 O O . GLY A 1 249 ? 0.485 0.718 -5.607 1.00 98.31 249 GLY A O 1
ATOM 1859 N N . ALA A 1 250 ? 2.657 0.789 -5.018 1.00 98.50 250 ALA A N 1
ATOM 1860 C CA . ALA A 1 250 ? 2.415 1.370 -3.697 1.00 98.50 250 ALA A CA 1
ATOM 1861 C C . ALA A 1 250 ? 1.997 2.848 -3.796 1.00 98.50 250 ALA A C 1
ATOM 1863 O O . ALA A 1 250 ? 0.997 3.240 -3.200 1.00 98.50 250 ALA A O 1
ATOM 1864 N N . VAL A 1 251 ? 2.703 3.652 -4.602 1.00 98.38 251 VAL A N 1
ATOM 1865 C CA . VAL A 1 251 ? 2.386 5.078 -4.823 1.00 98.38 251 VAL A CA 1
ATOM 1866 C C . VAL A 1 251 ? 0.983 5.258 -5.416 1.00 98.38 251 VAL A C 1
ATOM 1868 O O . VAL A 1 251 ? 0.216 6.087 -4.927 1.00 98.38 251 VAL A O 1
ATOM 1871 N N . GLU A 1 252 ? 0.620 4.467 -6.428 1.00 97.88 252 GLU A N 1
ATOM 1872 C CA . GLU A 1 252 ? -0.708 4.497 -7.058 1.00 97.88 252 GLU A CA 1
ATOM 1873 C C . GLU A 1 252 ? -1.821 4.139 -6.065 1.00 97.88 252 GLU A C 1
ATOM 1875 O O . GLU A 1 252 ? -2.821 4.852 -5.957 1.00 97.88 252 GLU A O 1
ATOM 1880 N N . GLY A 1 253 ? -1.633 3.055 -5.301 1.00 97.19 253 GLY A N 1
ATOM 1881 C CA . GLY A 1 253 ? -2.590 2.625 -4.284 1.00 97.19 253 GLY A CA 1
ATOM 1882 C C . GLY A 1 253 ? -2.782 3.676 -3.190 1.00 97.19 253 GLY A C 1
ATOM 1883 O O . GLY A 1 253 ? -3.916 4.031 -2.871 1.00 97.19 253 GLY A O 1
ATOM 1884 N N . THR A 1 254 ? -1.688 4.231 -2.662 1.00 97.12 254 THR A N 1
ATOM 1885 C CA . THR A 1 254 ? -1.743 5.306 -1.661 1.00 97.12 254 THR A CA 1
ATOM 1886 C C . THR A 1 254 ? -2.425 6.558 -2.213 1.00 97.12 254 THR A C 1
ATOM 1888 O O . THR A 1 254 ? -3.261 7.128 -1.516 1.00 97.12 254 THR A O 1
ATOM 1891 N N . TYR A 1 255 ? -2.165 6.959 -3.465 1.00 96.75 255 TYR A N 1
ATOM 1892 C CA . TYR A 1 255 ? -2.869 8.089 -4.084 1.00 96.75 255 TYR A CA 1
ATOM 1893 C C . TYR A 1 255 ? -4.386 7.877 -4.109 1.00 96.75 255 TYR A C 1
ATOM 1895 O O . TYR A 1 255 ? -5.140 8.773 -3.721 1.00 96.75 255 TYR A O 1
ATOM 1903 N N . ASN A 1 256 ? -4.838 6.695 -4.538 1.00 95.81 256 ASN A N 1
ATOM 1904 C CA . ASN A 1 256 ? -6.264 6.381 -4.620 1.00 95.81 256 ASN A CA 1
ATOM 1905 C C . ASN A 1 256 ? -6.934 6.446 -3.239 1.00 95.81 256 ASN A C 1
ATOM 1907 O O . ASN A 1 256 ? -8.068 6.914 -3.129 1.00 95.81 256 ASN A O 1
ATOM 1911 N N . ILE A 1 257 ? -6.232 6.007 -2.192 1.00 95.25 257 ILE A N 1
ATOM 1912 C CA . ILE A 1 257 ? -6.710 6.024 -0.803 1.00 95.25 257 ILE A CA 1
ATOM 1913 C C . ILE A 1 257 ? -6.767 7.454 -0.259 1.00 95.25 257 ILE A C 1
ATOM 1915 O O . ILE A 1 257 ? -7.823 7.898 0.188 1.00 95.25 257 ILE A O 1
ATOM 1919 N N . GLU A 1 258 ? -5.663 8.198 -0.347 1.00 94.25 258 GLU A N 1
ATOM 1920 C CA . GLU A 1 258 ? -5.544 9.559 0.198 1.00 94.25 258 GLU A CA 1
ATOM 1921 C C . GLU A 1 258 ? -6.514 10.551 -0.450 1.00 94.25 258 GLU A C 1
ATOM 1923 O O . GLU A 1 258 ? -6.985 11.480 0.204 1.00 94.25 258 GLU A O 1
ATOM 1928 N N . ASN A 1 259 ? -6.843 10.343 -1.725 1.00 91.44 259 ASN A N 1
ATOM 1929 C CA . ASN A 1 259 ? -7.761 11.201 -2.472 1.00 91.44 259 ASN A CA 1
ATOM 1930 C C . ASN A 1 259 ? -9.197 10.653 -2.503 1.00 91.44 259 ASN A C 1
ATOM 1932 O O . ASN A 1 259 ? -10.040 11.211 -3.205 1.00 91.44 259 ASN A O 1
ATOM 1936 N N . ASN A 1 260 ? -9.480 9.567 -1.767 1.00 90.56 260 ASN A N 1
ATOM 1937 C CA . ASN A 1 260 ? -10.757 8.849 -1.777 1.00 90.56 260 ASN A CA 1
ATOM 1938 C C . ASN A 1 260 ? -11.302 8.632 -3.204 1.00 90.56 260 ASN A C 1
ATOM 1940 O O . ASN A 1 260 ? -12.461 8.921 -3.506 1.00 90.56 260 ASN A O 1
ATOM 1944 N N . CYS A 1 261 ? -10.430 8.161 -4.094 1.00 88.56 261 CYS A N 1
ATOM 1945 C CA . CYS A 1 261 ? -10.697 8.011 -5.517 1.00 88.56 261 CYS A CA 1
ATOM 1946 C C . CYS A 1 261 ? -10.552 6.545 -5.953 1.00 88.56 261 CYS A C 1
ATOM 1948 O O . CYS A 1 261 ? -9.583 6.179 -6.630 1.00 88.56 261 CYS A O 1
ATOM 1950 N N . PRO A 1 262 ? -11.502 5.674 -5.571 1.00 80.38 262 PRO A N 1
ATOM 1951 C CA . PRO A 1 262 ? -11.525 4.313 -6.079 1.00 80.38 262 PRO A CA 1
ATOM 1952 C C . PRO A 1 262 ? -11.818 4.343 -7.583 1.00 80.38 262 PRO A C 1
ATOM 1954 O O . PRO A 1 262 ? -12.894 4.757 -8.012 1.00 80.38 262 PRO A O 1
ATOM 1957 N N . GLY A 1 263 ? -10.838 3.946 -8.393 1.00 74.44 263 GLY A N 1
ATOM 1958 C CA . GLY A 1 263 ? -10.927 3.997 -9.856 1.00 74.44 263 GLY A CA 1
ATOM 1959 C C . GLY A 1 263 ? -10.304 5.234 -10.505 1.00 74.44 263 GLY A C 1
ATOM 1960 O O . GLY A 1 263 ? -10.502 5.436 -11.702 1.00 74.44 263 GLY A O 1
ATOM 1961 N N . CYS A 1 264 ? -9.536 6.042 -9.766 1.00 82.94 264 CYS A N 1
ATOM 1962 C CA . CYS A 1 264 ? -8.567 6.923 -10.412 1.00 82.94 264 CYS A CA 1
ATOM 1963 C C . CYS A 1 264 ? -7.651 6.077 -11.315 1.00 82.94 264 CYS A C 1
ATOM 1965 O O . CYS A 1 264 ? -7.106 5.067 -10.869 1.00 82.94 264 CYS A O 1
ATOM 1967 N N . ASP A 1 265 ? -7.496 6.478 -12.581 1.00 73.81 265 ASP A N 1
ATOM 1968 C CA . ASP A 1 265 ? -6.553 5.855 -13.521 1.00 73.81 265 ASP A CA 1
ATOM 1969 C C . ASP A 1 265 ? -5.130 6.337 -13.208 1.00 73.81 265 ASP A C 1
ATOM 1971 O O . ASP A 1 265 ? -4.503 7.089 -13.956 1.00 73.81 265 ASP A O 1
ATOM 1975 N N . THR A 1 266 ? -4.662 5.984 -12.011 1.00 85.81 266 THR A N 1
ATOM 1976 C CA . THR A 1 266 ? -3.274 6.137 -11.602 1.00 85.81 266 THR A CA 1
ATOM 1977 C C . THR A 1 266 ? -2.461 5.062 -12.296 1.00 85.81 266 THR A C 1
ATOM 1979 O O . THR A 1 266 ? -2.466 3.900 -11.897 1.00 85.81 266 THR A O 1
ATOM 1982 N N . ASN A 1 267 ? -1.823 5.480 -13.384 1.00 94.62 267 ASN A N 1
ATOM 1983 C CA . ASN A 1 267 ? -0.975 4.657 -14.228 1.00 94.62 267 ASN A CA 1
ATOM 1984 C C . ASN A 1 267 ? 0.345 5.410 -14.429 1.00 94.62 267 ASN A C 1
ATOM 1986 O O . ASN A 1 267 ? 0.433 6.305 -15.278 1.00 94.62 267 ASN A O 1
ATOM 1990 N N . LEU A 1 268 ? 1.325 5.131 -13.571 1.00 97.38 268 LEU A N 1
ATOM 1991 C CA . LEU A 1 268 ? 2.606 5.840 -13.505 1.00 97.38 268 LEU A CA 1
ATOM 1992 C C . LEU A 1 268 ? 3.701 5.072 -14.247 1.00 97.38 268 LEU A C 1
ATOM 1994 O O . LEU A 1 268 ? 3.629 3.859 -14.398 1.00 97.38 268 LEU A O 1
ATOM 1998 N N . ALA A 1 269 ? 4.723 5.789 -14.707 1.00 97.69 269 ALA A N 1
ATOM 1999 C CA . ALA A 1 269 ? 5.745 5.231 -15.580 1.00 97.69 269 ALA A CA 1
ATOM 2000 C C . ALA A 1 269 ? 6.813 4.439 -14.814 1.00 97.69 269 ALA A C 1
ATOM 2002 O O . ALA A 1 269 ? 7.820 4.999 -14.370 1.00 97.69 269 ALA A O 1
ATOM 2003 N N . GLU A 1 270 ? 6.678 3.111 -14.741 1.00 98.69 270 GLU A N 1
ATOM 2004 C CA . GLU A 1 270 ? 7.750 2.259 -14.208 1.00 98.69 270 GLU A CA 1
ATOM 2005 C C . GLU A 1 270 ? 9.063 2.422 -14.999 1.00 98.69 270 GLU A C 1
ATOM 2007 O O . GLU A 1 270 ? 10.155 2.327 -14.432 1.00 98.69 270 GLU A O 1
ATOM 2012 N N . GLN A 1 271 ? 8.973 2.732 -16.299 1.00 98.56 271 GLN A N 1
ATOM 2013 C CA . GLN A 1 271 ? 10.140 2.958 -17.154 1.00 98.56 271 GLN A CA 1
ATOM 2014 C C . GLN A 1 271 ? 10.961 4.175 -16.736 1.00 98.56 271 GLN A C 1
ATOM 2016 O O . GLN A 1 271 ? 12.178 4.161 -16.906 1.00 98.56 271 GLN A O 1
ATOM 2021 N N . GLU A 1 272 ? 10.337 5.213 -16.174 1.00 98.06 272 GLU A N 1
ATOM 2022 C CA . GLU A 1 272 ? 11.085 6.361 -15.666 1.00 98.06 272 GLU A CA 1
ATOM 2023 C C . GLU A 1 272 ? 12.022 5.927 -14.538 1.00 98.06 272 GLU A C 1
ATOM 2025 O O . GLU A 1 272 ? 13.188 6.320 -14.521 1.00 98.06 272 GLU A O 1
ATOM 2030 N N . LEU A 1 273 ? 11.561 5.051 -13.640 1.00 98.62 273 LEU A N 1
ATOM 2031 C CA . LEU A 1 273 ? 12.430 4.509 -12.603 1.00 98.62 273 LEU A CA 1
ATOM 2032 C C . LEU A 1 273 ? 13.571 3.702 -13.223 1.00 98.62 273 LEU A C 1
ATOM 2034 O O . LEU A 1 273 ? 14.729 3.981 -12.914 1.00 98.62 273 LEU A O 1
ATOM 2038 N N . VAL A 1 274 ? 13.273 2.771 -14.133 1.00 98.69 274 VAL A N 1
ATOM 2039 C CA . VAL A 1 274 ? 14.294 1.931 -14.789 1.00 98.69 274 VAL A CA 1
ATOM 2040 C C . VAL A 1 274 ? 15.345 2.776 -15.515 1.00 98.69 274 VAL A C 1
ATOM 2042 O O . VAL A 1 274 ? 16.538 2.522 -15.399 1.00 98.69 274 VAL A O 1
ATOM 2045 N N . SER A 1 275 ? 14.916 3.804 -16.242 1.00 98.38 275 SER A N 1
ATOM 2046 C CA . SER A 1 275 ? 15.793 4.572 -17.124 1.00 98.38 275 SER A CA 1
ATOM 2047 C C . SER A 1 275 ? 16.502 5.738 -16.436 1.00 98.38 275 SER A C 1
ATOM 2049 O O . SER A 1 275 ? 17.616 6.083 -16.832 1.00 98.38 275 SER A O 1
ATOM 2051 N N . CYS A 1 276 ? 15.870 6.381 -15.450 1.00 97.50 276 CYS A N 1
ATOM 2052 C CA . CYS A 1 276 ? 16.281 7.701 -14.957 1.00 97.50 276 CYS A CA 1
ATOM 2053 C C . CYS A 1 276 ? 16.698 7.732 -13.485 1.00 97.50 276 CYS A C 1
ATOM 2055 O O . CYS A 1 276 ? 17.383 8.672 -13.078 1.00 97.50 276 CYS A O 1
ATOM 2057 N N . SER A 1 277 ? 16.284 6.753 -12.673 1.00 97.56 277 SER A N 1
ATOM 2058 C CA . SER A 1 277 ? 16.424 6.876 -11.216 1.00 97.56 277 SER A CA 1
ATOM 2059 C C . SER A 1 277 ? 17.828 6.610 -10.686 1.00 97.56 277 SER A C 1
ATOM 2061 O O . SER A 1 277 ? 18.190 7.126 -9.631 1.00 97.56 277 SER A O 1
ATOM 2063 N N . GLY A 1 278 ? 18.608 5.784 -11.390 1.00 97.12 278 GLY A N 1
ATOM 2064 C CA . GLY A 1 278 ? 19.851 5.221 -10.858 1.00 97.12 278 GLY A CA 1
ATOM 2065 C C . GLY A 1 278 ? 19.642 4.225 -9.706 1.00 97.12 278 GLY A C 1
ATOM 2066 O O . GLY A 1 278 ? 20.619 3.831 -9.078 1.00 97.12 278 GLY A O 1
ATOM 2067 N N . ALA A 1 279 ? 18.397 3.823 -9.422 1.00 97.75 279 ALA A N 1
ATOM 2068 C CA . ALA A 1 279 ? 18.041 2.871 -8.366 1.00 97.75 279 ALA A CA 1
ATOM 2069 C C . ALA A 1 279 ? 18.168 1.397 -8.791 1.00 97.75 279 ALA A C 1
ATOM 2071 O O . ALA A 1 279 ? 18.080 0.503 -7.951 1.00 97.75 279 ALA A O 1
ATOM 2072 N N . GLY A 1 280 ? 18.358 1.136 -10.085 1.00 97.75 280 GLY A N 1
ATOM 2073 C CA . GLY A 1 280 ? 18.465 -0.207 -10.637 1.00 97.75 280 GLY A CA 1
ATOM 2074 C C . GLY A 1 280 ? 18.408 -0.225 -12.159 1.00 97.75 280 GLY A C 1
ATOM 2075 O O . GLY A 1 280 ? 18.479 0.817 -12.810 1.00 97.75 280 GLY A O 1
ATOM 2076 N N . SER A 1 281 ? 18.268 -1.429 -12.700 1.00 98.31 281 SER A N 1
ATOM 2077 C CA . SER A 1 281 ? 18.150 -1.753 -14.124 1.00 98.31 281 SER A CA 1
ATOM 2078 C C . SER A 1 281 ? 17.235 -2.975 -14.305 1.00 98.31 281 SER A C 1
ATOM 2080 O O . SER A 1 281 ? 16.586 -3.439 -13.356 1.00 98.31 281 SER A O 1
ATOM 2082 N N . CYS A 1 282 ? 17.203 -3.547 -15.507 1.00 98.25 282 CYS A N 1
ATOM 2083 C CA . CYS A 1 282 ? 16.598 -4.852 -15.761 1.00 98.25 282 CYS A CA 1
ATOM 2084 C C . CYS A 1 282 ? 17.362 -6.041 -15.154 1.00 98.25 282 CYS A C 1
ATOM 2086 O O . CYS A 1 282 ? 16.874 -7.167 -15.249 1.00 98.25 282 CYS A O 1
ATOM 2088 N N . GLU A 1 283 ? 18.509 -5.820 -14.509 1.00 97.31 283 GLU A N 1
ATOM 2089 C CA . GLU A 1 283 ? 19.231 -6.844 -13.738 1.00 97.31 283 GLU A CA 1
ATOM 2090 C C . GLU A 1 283 ? 18.859 -6.837 -12.242 1.00 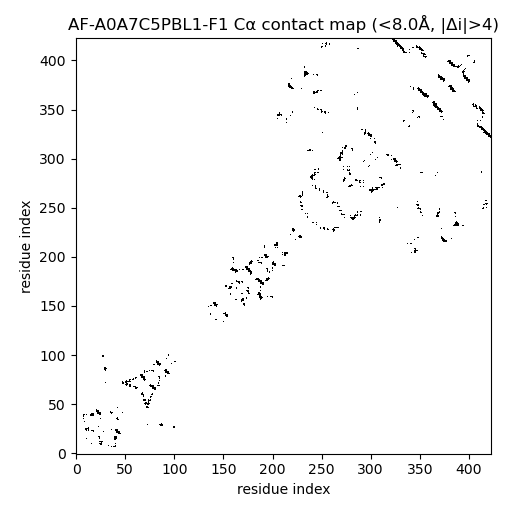97.31 283 GLU A C 1
ATOM 2092 O O . GLU A 1 283 ? 19.318 -7.692 -11.485 1.00 97.31 283 GLU A O 1
ATOM 2097 N N . GLY A 1 284 ? 18.009 -5.898 -11.813 1.00 97.56 284 GLY A N 1
ATOM 2098 C CA . GLY A 1 284 ? 17.591 -5.721 -10.424 1.00 97.56 284 GLY A CA 1
ATOM 2099 C C . GLY A 1 284 ? 17.744 -4.277 -9.949 1.00 97.56 284 GLY A C 1
ATOM 2100 O O . GLY A 1 284 ? 18.272 -3.419 -10.655 1.00 97.56 284 GLY A O 1
ATOM 2101 N N . GLY A 1 285 ? 17.261 -3.998 -8.743 1.00 97.81 285 GLY A N 1
ATOM 2102 C CA . GLY A 1 285 ? 17.283 -2.661 -8.157 1.00 97.81 285 GLY A CA 1
ATOM 2103 C C . GLY A 1 285 ? 16.682 -2.631 -6.760 1.00 97.81 285 GLY A C 1
ATOM 2104 O O . GLY A 1 285 ? 16.126 -3.628 -6.293 1.00 97.81 285 GLY A O 1
ATOM 2105 N N . ASP A 1 286 ? 16.783 -1.470 -6.119 1.00 97.94 286 ASP A N 1
ATOM 2106 C CA . ASP A 1 286 ? 16.442 -1.285 -4.711 1.00 97.94 286 ASP A CA 1
ATOM 2107 C C . ASP A 1 286 ? 15.204 -0.390 -4.524 1.00 97.94 286 ASP A C 1
ATOM 2109 O O . ASP A 1 286 ? 15.032 0.633 -5.191 1.00 97.94 286 ASP A O 1
ATOM 2113 N N . LEU A 1 287 ? 14.347 -0.753 -3.563 1.00 98.50 287 LEU A N 1
ATOM 2114 C CA . LEU A 1 287 ? 13.087 -0.044 -3.285 1.00 98.50 287 LEU A CA 1
ATOM 2115 C C . LEU A 1 287 ? 13.307 1.357 -2.692 1.00 98.50 287 LEU A C 1
ATOM 2117 O O . LEU A 1 287 ? 12.615 2.304 -3.061 1.00 98.50 287 LEU A O 1
ATOM 2121 N N . ASP A 1 288 ? 14.271 1.497 -1.777 1.00 98.19 288 ASP A N 1
ATOM 2122 C CA . ASP A 1 288 ? 14.548 2.756 -1.074 1.00 98.19 288 ASP A CA 1
ATOM 2123 C C . ASP A 1 288 ? 15.060 3.863 -2.025 1.00 98.19 288 ASP A C 1
ATOM 2125 O O . ASP A 1 288 ? 14.443 4.932 -2.082 1.00 98.19 288 ASP A O 1
ATOM 2129 N N . PRO A 1 289 ? 16.082 3.631 -2.877 1.00 98.50 289 PRO A N 1
ATOM 2130 C CA . PRO A 1 289 ? 16.491 4.610 -3.884 1.00 98.50 289 PRO A CA 1
ATOM 2131 C C . PRO A 1 289 ? 15.393 4.934 -4.908 1.00 98.50 289 PRO A C 1
ATOM 2133 O O . PRO A 1 289 ? 15.292 6.083 -5.341 1.00 98.50 289 PRO A O 1
ATOM 2136 N N . ALA A 1 290 ? 14.539 3.970 -5.266 1.00 98.62 290 ALA A N 1
ATOM 2137 C CA . ALA A 1 290 ? 13.416 4.200 -6.174 1.00 98.62 290 ALA A CA 1
ATOM 2138 C C . ALA A 1 290 ? 12.368 5.149 -5.565 1.00 98.62 290 ALA A C 1
ATOM 2140 O O . ALA A 1 290 ? 11.960 6.122 -6.200 1.00 98.62 290 ALA A O 1
ATOM 2141 N N . LEU A 1 291 ? 11.986 4.931 -4.303 1.00 98.56 291 LEU A N 1
ATOM 2142 C CA . LEU A 1 291 ? 11.102 5.835 -3.559 1.00 98.56 291 LEU A CA 1
ATOM 2143 C C . LEU A 1 291 ? 11.739 7.212 -3.337 1.00 98.56 291 LEU A C 1
ATOM 2145 O O . LEU A 1 291 ? 11.071 8.241 -3.474 1.00 98.56 291 LEU A O 1
ATOM 2149 N N . SER A 1 292 ? 13.042 7.247 -3.053 1.00 98.31 292 SER A N 1
ATOM 2150 C CA . SER A 1 292 ? 13.815 8.485 -2.943 1.00 98.31 292 SER A CA 1
ATOM 2151 C C . SER A 1 292 ? 13.813 9.280 -4.249 1.00 98.31 292 SER A C 1
ATOM 2153 O O . SER A 1 292 ? 13.676 10.506 -4.223 1.00 98.31 292 SER A O 1
ATOM 2155 N N . PHE A 1 293 ? 13.894 8.613 -5.402 1.00 98.25 293 PHE A N 1
ATOM 2156 C CA . PHE A 1 293 ? 13.765 9.275 -6.697 1.00 98.25 293 PHE A CA 1
ATOM 2157 C C . PHE A 1 293 ? 12.401 9.960 -6.839 1.00 98.25 293 PHE A C 1
ATOM 2159 O O . PHE A 1 293 ? 12.369 11.169 -7.070 1.00 98.25 293 PHE A O 1
ATOM 2166 N N . ILE A 1 294 ? 11.293 9.244 -6.604 1.00 98.12 294 ILE A N 1
ATOM 2167 C CA . ILE A 1 294 ? 9.940 9.821 -6.724 1.00 98.12 294 ILE A CA 1
ATOM 2168 C C . ILE A 1 294 ? 9.762 11.000 -5.759 1.00 98.12 294 ILE A C 1
ATOM 2170 O O . ILE A 1 294 ? 9.227 12.037 -6.141 1.00 98.12 294 ILE A O 1
ATOM 2174 N N . LYS A 1 295 ? 10.273 10.899 -4.527 1.00 97.38 295 LYS A N 1
ATOM 2175 C CA . LYS A 1 295 ? 10.244 12.004 -3.556 1.00 97.38 295 LYS A CA 1
ATOM 2176 C C . LYS A 1 295 ? 10.923 13.273 -4.066 1.00 97.38 295 LYS A C 1
ATOM 2178 O O . LYS A 1 295 ? 10.446 14.376 -3.817 1.00 97.38 295 LYS A O 1
ATOM 2183 N N . ASN A 1 296 ? 12.069 13.121 -4.725 1.00 97.00 296 ASN A N 1
ATOM 2184 C CA . ASN A 1 296 ? 12.941 14.240 -5.076 1.00 97.00 296 ASN A CA 1
ATOM 2185 C C . ASN A 1 296 ? 12.709 14.778 -6.494 1.00 97.00 296 ASN A C 1
ATOM 2187 O O . ASN A 1 296 ? 13.087 15.916 -6.783 1.00 97.00 296 ASN A O 1
ATOM 2191 N N . LYS A 1 297 ? 12.156 13.958 -7.391 1.00 94.56 297 LYS A N 1
ATOM 2192 C CA . LYS A 1 297 ? 12.002 14.261 -8.821 1.00 94.56 297 LYS A CA 1
ATOM 2193 C C . LYS A 1 297 ? 10.570 14.151 -9.326 1.00 94.56 297 LYS A C 1
ATOM 2195 O O . LYS A 1 297 ? 10.315 14.634 -10.425 1.00 94.56 297 LYS A O 1
ATOM 2200 N N . ASN A 1 298 ? 9.652 13.645 -8.501 1.00 95.25 298 ASN A N 1
ATOM 2201 C CA . ASN A 1 298 ? 8.313 13.218 -8.901 1.00 95.25 298 ASN A CA 1
ATOM 2202 C C . ASN A 1 298 ? 8.379 12.036 -9.881 1.00 95.25 298 ASN A C 1
ATOM 2204 O O . ASN A 1 298 ? 9.462 11.569 -10.233 1.00 95.25 298 ASN A O 1
ATOM 2208 N N . ILE A 1 299 ? 7.216 11.530 -10.274 1.00 96.69 299 ILE A N 1
ATOM 2209 C CA . ILE A 1 299 ? 7.083 10.498 -11.302 1.00 96.69 299 ILE A CA 1
ATOM 2210 C C . ILE A 1 299 ? 6.031 10.905 -12.331 1.00 96.69 299 ILE A C 1
ATOM 2212 O O . ILE A 1 299 ? 5.003 11.499 -11.989 1.00 96.69 299 ILE A O 1
ATOM 2216 N N . VAL A 1 300 ? 6.295 10.616 -13.598 1.00 95.94 300 VAL A N 1
ATOM 2217 C CA . VAL A 1 300 ? 5.424 10.938 -14.729 1.00 95.94 300 VAL A CA 1
ATOM 2218 C C . VAL A 1 300 ? 4.389 9.827 -14.942 1.00 95.94 300 VAL A C 1
ATOM 2220 O O . VAL A 1 300 ? 4.610 8.680 -14.543 1.00 95.94 300 VAL A O 1
ATOM 2223 N N . PRO A 1 301 ? 3.241 10.126 -15.571 1.00 95.75 301 PRO A N 1
ATOM 2224 C CA . PRO A 1 301 ? 2.311 9.084 -15.983 1.00 95.75 301 PRO A CA 1
ATOM 2225 C C . PRO A 1 301 ? 2.931 8.176 -17.056 1.00 95.75 301 PRO A C 1
ATOM 2227 O O . PRO A 1 301 ? 3.751 8.609 -17.869 1.00 95.75 301 PRO A O 1
ATOM 2230 N N . GLU A 1 302 ? 2.463 6.933 -17.118 1.00 96.38 302 GLU A N 1
ATOM 2231 C CA . GLU A 1 302 ? 2.860 5.915 -18.100 1.00 96.38 302 GLU A CA 1
ATOM 2232 C C . GLU A 1 302 ? 2.726 6.410 -19.547 1.00 96.38 302 GLU A C 1
ATOM 2234 O O . GLU A 1 302 ? 3.533 6.083 -20.412 1.00 96.38 302 GLU A O 1
ATOM 2239 N N . SER A 1 303 ? 1.736 7.261 -19.824 1.00 94.06 303 SER A N 1
ATOM 2240 C CA . SER A 1 303 ? 1.541 7.867 -21.145 1.00 94.06 303 SER A CA 1
ATOM 2241 C C . SER A 1 303 ? 2.709 8.751 -21.597 1.00 94.06 303 SER A C 1
ATOM 2243 O O . SER A 1 303 ? 2.872 8.972 -22.798 1.00 94.06 303 SER A O 1
ATOM 2245 N N . CYS A 1 304 ? 3.526 9.251 -20.666 1.00 94.69 304 CYS A N 1
ATOM 2246 C CA . CYS A 1 304 ? 4.702 10.043 -20.991 1.00 94.69 304 CYS A CA 1
ATOM 2247 C C . CYS A 1 304 ? 5.960 9.201 -21.218 1.00 94.69 304 CYS A C 1
ATOM 2249 O O . CYS A 1 304 ? 6.764 9.527 -22.098 1.00 94.69 304 CYS A O 1
ATOM 2251 N N . PHE A 1 305 ? 6.155 8.147 -20.427 1.00 96.19 305 PHE A N 1
ATOM 2252 C CA . PHE A 1 305 ? 7.294 7.251 -20.588 1.00 96.19 305 PHE A CA 1
ATOM 2253 C C . PHE A 1 305 ? 6.828 5.792 -20.544 1.00 96.19 305 PHE A C 1
ATOM 2255 O O . PHE A 1 305 ? 7.001 5.130 -19.524 1.00 96.19 305 PHE A O 1
ATOM 2262 N N . PRO A 1 306 ? 6.262 5.287 -21.658 1.00 96.69 306 PRO A N 1
ATOM 2263 C CA . PRO A 1 306 ? 5.709 3.943 -21.702 1.00 96.69 306 PRO A CA 1
ATOM 2264 C C . PRO A 1 306 ? 6.739 2.869 -21.361 1.00 96.69 306 PRO A C 1
ATOM 2266 O O . PRO A 1 306 ? 7.904 2.949 -21.782 1.00 96.69 306 PRO A O 1
ATOM 2269 N N . TYR A 1 307 ? 6.278 1.840 -20.656 1.00 98.31 307 TYR A N 1
ATOM 2270 C CA . TYR A 1 307 ? 7.079 0.692 -20.277 1.00 98.31 307 TYR A CA 1
ATOM 2271 C C . TYR A 1 307 ? 7.551 -0.118 -21.485 1.00 98.31 307 TYR A C 1
ATOM 2273 O O . TYR A 1 307 ? 6.774 -0.504 -22.358 1.00 98.31 307 TYR A O 1
ATOM 2281 N N . GLN A 1 308 ? 8.860 -0.363 -21.535 1.00 97.31 308 GLN A N 1
ATOM 2282 C CA . GLN A 1 308 ? 9.543 -1.000 -22.663 1.00 97.31 308 GLN A CA 1
ATOM 2283 C C . GLN A 1 308 ? 10.182 -2.346 -22.301 1.00 97.31 308 GLN A C 1
ATOM 2285 O O . GLN A 1 308 ? 10.580 -3.079 -23.203 1.00 97.31 308 GLN A O 1
ATOM 2290 N N . ALA A 1 309 ? 10.260 -2.694 -21.012 1.00 97.62 309 ALA A N 1
ATOM 2291 C CA . ALA A 1 309 ? 10.858 -3.939 -20.520 1.00 97.62 309 ALA A CA 1
ATOM 2292 C C . ALA A 1 309 ? 12.333 -4.154 -20.932 1.00 97.62 309 ALA A C 1
ATOM 2294 O O . ALA A 1 309 ? 12.769 -5.289 -21.132 1.00 97.62 309 ALA A O 1
ATOM 2295 N N . TYR A 1 310 ? 13.111 -3.073 -21.047 1.00 98.00 310 TYR A N 1
ATOM 2296 C CA . TYR A 1 310 ? 14.572 -3.105 -21.172 1.00 98.00 310 TYR A CA 1
ATOM 2297 C C . TYR A 1 310 ? 15.201 -1.812 -20.622 1.00 98.00 310 TYR A C 1
ATOM 2299 O O . TYR A 1 310 ? 14.498 -0.834 -20.344 1.00 98.00 310 TYR A O 1
ATOM 2307 N N . ASP A 1 311 ? 16.531 -1.793 -20.502 1.00 98.06 311 ASP A N 1
ATOM 2308 C CA . ASP A 1 311 ? 17.313 -0.630 -20.062 1.00 98.06 311 ASP A CA 1
ATOM 2309 C C . ASP A 1 311 ? 17.363 0.466 -21.140 1.00 98.06 311 ASP A C 1
ATOM 2311 O O . ASP A 1 311 ? 18.358 0.666 -21.843 1.00 98.06 311 ASP A O 1
ATOM 2315 N N . ALA A 1 312 ? 16.242 1.165 -21.316 1.00 96.44 312 ALA A N 1
ATOM 2316 C CA . ALA A 1 312 ? 16.141 2.294 -22.226 1.00 96.44 312 ALA A CA 1
ATOM 2317 C C . ALA A 1 312 ? 16.873 3.529 -21.664 1.00 96.44 312 ALA A C 1
ATOM 2319 O O . ALA A 1 312 ? 16.868 3.754 -20.451 1.00 96.44 312 ALA A O 1
ATOM 2320 N N . PRO A 1 313 ? 17.465 4.381 -22.518 1.00 95.75 313 PRO A N 1
ATOM 2321 C CA . PRO A 1 313 ? 18.041 5.648 -22.077 1.00 95.75 313 PRO A CA 1
ATOM 2322 C C . PRO A 1 313 ? 16.972 6.623 -21.549 1.00 95.75 313 PRO A C 1
ATOM 2324 O O . PRO A 1 313 ? 15.857 6.692 -22.071 1.00 95.75 313 PRO A O 1
ATOM 2327 N N . CYS A 1 314 ? 17.338 7.451 -20.561 1.00 94.50 314 CYS A N 1
ATOM 2328 C CA . CYS A 1 314 ? 16.497 8.517 -19.989 1.00 94.50 314 CYS A CA 1
ATOM 2329 C C . CYS A 1 314 ? 16.345 9.744 -20.920 1.00 94.50 314 CYS A C 1
ATOM 2331 O O . CYS A 1 314 ? 16.558 10.890 -20.531 1.00 94.50 314 CYS A O 1
ATOM 2333 N N . ASN A 1 315 ? 16.053 9.526 -22.198 1.00 89.56 315 ASN A N 1
ATOM 2334 C CA . ASN A 1 315 ? 15.791 10.592 -23.173 1.00 89.56 315 ASN A CA 1
ATOM 2335 C C . ASN A 1 315 ? 14.575 10.304 -24.067 1.00 89.56 315 ASN A C 1
ATOM 2337 O O . ASN A 1 315 ? 14.208 11.154 -24.873 1.00 89.56 315 ASN A O 1
ATOM 2341 N N . ASN A 1 316 ? 13.935 9.145 -23.891 1.00 83.94 316 ASN A N 1
ATOM 2342 C CA . ASN A 1 316 ? 12.719 8.745 -24.603 1.00 83.94 316 ASN A CA 1
ATOM 2343 C C . ASN A 1 316 ? 11.426 9.187 -23.891 1.00 83.94 316 ASN A C 1
ATOM 2345 O O . ASN A 1 316 ? 10.337 8.768 -24.273 1.00 83.94 316 ASN A O 1
ATOM 2349 N N . MET A 1 317 ? 11.546 10.018 -22.855 1.00 88.94 317 MET A N 1
ATOM 2350 C CA . MET A 1 317 ? 10.418 10.617 -22.150 1.00 88.94 317 MET A CA 1
ATOM 2351 C C . MET A 1 317 ? 9.746 11.683 -23.030 1.00 88.94 317 MET A C 1
ATOM 2353 O O . MET A 1 317 ? 10.404 12.366 -23.820 1.00 88.94 317 MET A O 1
ATOM 2357 N N . CYS A 1 318 ? 8.431 11.842 -22.902 1.00 89.00 318 CYS A N 1
ATOM 2358 C CA . CYS A 1 318 ? 7.682 12.843 -23.650 1.00 89.00 318 CYS A CA 1
ATOM 2359 C C . CYS A 1 318 ? 8.202 14.281 -23.421 1.00 89.00 318 CYS A C 1
ATOM 2361 O O . CYS A 1 318 ? 8.710 14.642 -22.361 1.00 89.00 318 CYS A O 1
ATOM 2363 N N . SER A 1 319 ? 8.074 15.132 -24.443 1.00 77.94 319 SER A N 1
ATOM 2364 C CA . SER A 1 319 ? 8.793 16.414 -24.501 1.00 77.94 319 SER A CA 1
ATOM 2365 C C . SER A 1 319 ? 8.145 17.577 -23.731 1.00 77.94 319 SER A C 1
ATOM 2367 O O . SER A 1 319 ? 8.769 18.627 -23.641 1.00 77.94 319 SER A O 1
ATOM 2369 N N . ASN A 1 320 ? 6.925 17.422 -23.195 1.00 69.00 320 ASN A N 1
ATOM 2370 C CA . ASN A 1 320 ? 6.169 18.477 -22.497 1.00 69.00 320 ASN A CA 1
ATOM 2371 C C . ASN A 1 320 ? 5.320 17.891 -21.356 1.00 69.00 320 ASN A C 1
ATOM 2373 O O . ASN A 1 320 ? 4.095 17.806 -21.455 1.00 69.00 320 ASN A O 1
ATOM 2377 N N . ASN A 1 321 ? 5.976 17.469 -20.276 1.00 73.19 321 ASN A N 1
ATOM 2378 C CA . ASN A 1 321 ? 5.285 16.981 -19.087 1.00 73.19 321 ASN A CA 1
ATOM 2379 C C . ASN A 1 321 ? 4.628 18.109 -18.304 1.00 73.19 321 ASN A C 1
ATOM 2381 O O . ASN A 1 321 ? 5.309 18.882 -17.634 1.00 73.19 321 ASN A O 1
ATOM 2385 N N . LEU A 1 322 ? 3.300 18.161 -18.365 1.00 80.75 322 LEU A N 1
ATOM 2386 C CA . LEU A 1 322 ? 2.493 19.024 -17.505 1.00 80.75 322 LEU A CA 1
ATOM 2387 C C . LEU A 1 322 ? 1.926 18.267 -16.306 1.00 80.75 322 LEU A C 1
ATOM 2389 O O . LEU A 1 322 ? 1.438 18.911 -15.394 1.00 80.75 322 LEU A O 1
ATOM 2393 N N . GLU A 1 323 ? 1.988 16.934 -16.279 1.00 90.12 323 GLU A N 1
ATOM 2394 C CA . GLU A 1 323 ? 1.454 16.110 -15.192 1.00 90.12 323 GLU A CA 1
ATOM 2395 C C . GLU A 1 323 ? 2.560 15.277 -14.543 1.00 90.12 323 GLU A C 1
ATOM 2397 O O . GLU A 1 323 ? 3.320 14.594 -15.228 1.00 90.12 323 GLU A O 1
ATOM 2402 N N . PHE A 1 324 ? 2.624 15.322 -13.215 1.00 92.25 324 PHE A N 1
ATOM 2403 C CA . PHE A 1 324 ? 3.517 14.500 -12.407 1.00 92.25 324 PHE A CA 1
ATOM 2404 C C . PHE A 1 324 ? 2.885 14.183 -11.052 1.00 92.25 324 PHE A C 1
ATOM 2406 O O . PHE A 1 324 ? 2.002 14.894 -10.571 1.00 92.25 324 PHE A O 1
ATOM 2413 N N . TYR A 1 325 ? 3.356 13.114 -10.423 1.00 95.19 325 TYR A N 1
ATOM 2414 C CA . TYR A 1 325 ? 2.926 12.676 -9.104 1.00 95.19 325 TYR A CA 1
ATOM 2415 C C . TYR A 1 325 ? 4.088 12.825 -8.137 1.00 95.19 325 TYR A C 1
ATOM 2417 O O . TYR A 1 325 ? 5.179 12.303 -8.362 1.00 95.19 325 TYR A O 1
ATOM 2425 N N . SER A 1 326 ? 3.862 13.578 -7.070 1.00 93.38 326 SER A N 1
ATOM 2426 C CA . SER A 1 326 ? 4.824 13.763 -5.991 1.00 93.38 326 SER A CA 1
ATOM 2427 C C . SER A 1 326 ? 4.406 12.941 -4.785 1.00 93.38 326 SER A C 1
ATOM 2429 O O . SER A 1 326 ? 3.219 12.685 -4.592 1.00 93.38 326 SER A O 1
ATOM 2431 N N . LEU A 1 327 ? 5.371 12.553 -3.956 1.00 94.38 327 LEU A N 1
ATOM 2432 C CA . LEU A 1 327 ? 5.108 12.030 -2.619 1.00 94.38 327 LEU A CA 1
ATOM 2433 C C . LEU A 1 327 ? 5.696 12.987 -1.585 1.00 94.38 327 LEU A C 1
ATOM 2435 O O . LEU A 1 327 ? 6.777 13.544 -1.784 1.00 94.38 327 LEU A O 1
ATOM 2439 N N . THR A 1 328 ? 4.982 13.196 -0.480 1.00 95.19 328 THR A N 1
ATOM 2440 C CA . THR A 1 328 ? 5.452 14.081 0.595 1.00 95.19 328 THR A CA 1
ATOM 2441 C C . THR A 1 328 ? 6.598 13.415 1.350 1.00 95.19 328 THR A C 1
ATOM 2443 O O . THR A 1 328 ? 7.647 14.024 1.583 1.00 95.19 328 THR A O 1
ATOM 2446 N N . ASN A 1 329 ? 6.420 12.147 1.721 1.00 96.12 329 ASN A N 1
ATOM 2447 C CA . ASN A 1 329 ? 7.463 11.353 2.346 1.00 96.12 329 ASN A CA 1
ATOM 2448 C C . ASN A 1 329 ? 7.242 9.849 2.130 1.00 96.12 329 ASN A C 1
ATOM 2450 O O . ASN A 1 329 ? 6.148 9.396 1.799 1.00 96.12 329 ASN A O 1
ATOM 2454 N N . TYR A 1 330 ? 8.294 9.074 2.366 1.00 97.75 330 TYR A N 1
ATOM 2455 C CA . TYR A 1 330 ? 8.214 7.630 2.526 1.00 97.75 330 TYR A CA 1
ATOM 2456 C C . TYR A 1 330 ? 8.975 7.231 3.796 1.00 97.75 330 TYR A C 1
ATOM 2458 O O . TYR A 1 330 ? 9.827 7.982 4.285 1.00 97.75 330 TYR A O 1
ATOM 2466 N N . VAL A 1 331 ? 8.617 6.090 4.379 1.00 97.12 331 VAL A N 1
ATOM 2467 C CA . VAL A 1 331 ? 9.155 5.626 5.665 1.00 97.12 331 VAL A CA 1
ATOM 2468 C C . VAL A 1 331 ? 9.451 4.136 5.590 1.00 97.12 331 VAL A C 1
ATOM 2470 O O . VAL A 1 331 ? 8.598 3.364 5.149 1.00 97.12 331 VAL A O 1
ATOM 2473 N N . ASP A 1 332 ? 10.627 3.743 6.081 1.00 98.00 332 ASP A N 1
ATOM 2474 C CA . ASP A 1 332 ? 10.963 2.349 6.360 1.00 98.00 332 ASP A CA 1
ATOM 2475 C C . ASP A 1 332 ? 10.148 1.843 7.563 1.00 98.00 332 ASP A C 1
ATOM 2477 O O . ASP A 1 332 ? 10.304 2.279 8.713 1.00 98.00 332 ASP A O 1
ATOM 2481 N N . VAL A 1 333 ? 9.235 0.921 7.279 1.00 97.62 333 VAL A N 1
ATOM 2482 C CA . VAL A 1 333 ? 8.333 0.306 8.255 1.00 97.62 333 VAL A CA 1
ATOM 2483 C C . VAL A 1 333 ? 8.738 -1.128 8.587 1.00 97.62 333 VAL A C 1
ATOM 2485 O O . VAL A 1 333 ? 8.005 -1.812 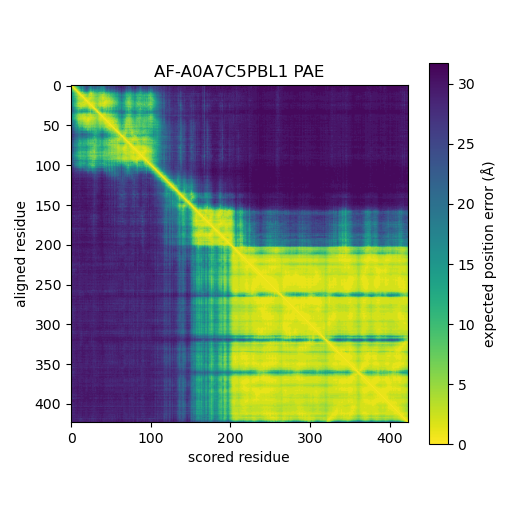9.302 1.00 97.62 333 VAL A O 1
ATOM 2488 N N . SER A 1 334 ? 9.929 -1.553 8.159 1.00 97.19 334 SER A N 1
ATOM 2489 C CA . SER A 1 334 ? 10.498 -2.868 8.445 1.00 97.19 334 SER A CA 1
ATOM 2490 C C . SER A 1 334 ? 10.565 -3.144 9.947 1.00 97.19 334 SER A C 1
ATOM 2492 O O . SER A 1 334 ? 10.699 -2.237 10.783 1.00 97.19 334 SER A O 1
ATOM 2494 N N . GLY A 1 335 ? 10.438 -4.413 10.314 1.00 94.75 335 GLY A N 1
ATOM 2495 C CA . GLY A 1 335 ? 10.416 -4.861 11.696 1.00 94.75 335 GLY A CA 1
ATOM 2496 C C . GLY A 1 335 ? 9.608 -6.137 11.854 1.00 94.75 335 GLY A C 1
ATOM 2497 O O . GLY A 1 335 ? 9.978 -7.186 11.342 1.00 94.75 335 GLY A O 1
ATOM 2498 N N . ASN A 1 336 ? 8.521 -6.061 12.619 1.00 93.00 336 ASN A N 1
ATOM 2499 C CA . ASN A 1 336 ? 7.662 -7.208 12.895 1.00 93.00 336 ASN A CA 1
ATOM 2500 C C . ASN A 1 336 ? 6.324 -7.112 12.144 1.00 93.00 336 ASN A C 1
ATOM 2502 O O . ASN A 1 336 ? 5.969 -6.070 11.591 1.00 93.00 336 ASN A O 1
ATOM 2506 N N . ILE A 1 337 ? 5.582 -8.220 12.165 1.00 95.69 337 ILE A N 1
ATOM 2507 C CA . ILE A 1 337 ? 4.286 -8.371 11.496 1.00 95.69 337 ILE A CA 1
ATOM 2508 C C . ILE A 1 337 ? 3.309 -7.259 11.900 1.00 95.69 337 ILE A C 1
ATOM 2510 O O . ILE A 1 337 ? 2.719 -6.633 11.025 1.00 95.69 337 ILE A O 1
ATOM 2514 N N . ASP A 1 338 ? 3.167 -6.962 13.192 1.00 93.44 338 ASP A N 1
ATOM 2515 C CA . ASP A 1 338 ? 2.186 -5.979 13.671 1.00 93.44 338 ASP A CA 1
ATOM 2516 C C . ASP A 1 338 ? 2.529 -4.553 13.227 1.00 93.44 338 ASP A C 1
ATOM 2518 O O . ASP A 1 338 ? 1.646 -3.801 12.816 1.00 93.44 338 ASP A O 1
ATOM 2522 N N . LYS A 1 339 ? 3.819 -4.190 13.221 1.00 94.69 339 LYS A N 1
ATOM 2523 C CA . LYS A 1 339 ? 4.287 -2.899 12.694 1.00 94.69 339 LYS A CA 1
ATOM 2524 C C . LYS A 1 339 ? 3.927 -2.744 11.214 1.00 94.69 339 LYS A C 1
ATOM 2526 O O . LYS A 1 339 ? 3.479 -1.676 10.801 1.00 94.69 339 LYS A O 1
ATOM 2531 N N . ILE A 1 340 ? 4.087 -3.810 10.433 1.00 98.12 340 ILE A N 1
ATOM 2532 C CA . ILE A 1 340 ? 3.792 -3.816 8.996 1.00 98.12 340 ILE A CA 1
ATOM 2533 C C . ILE A 1 340 ? 2.288 -3.775 8.747 1.00 98.12 340 ILE A C 1
ATOM 2535 O O . ILE A 1 340 ? 1.846 -2.982 7.924 1.00 98.12 340 ILE A O 1
ATOM 2539 N N . LYS A 1 341 ? 1.486 -4.549 9.489 1.00 97.81 341 LYS A N 1
ATOM 2540 C CA . LYS A 1 341 ? 0.017 -4.469 9.431 1.00 97.81 341 LYS A CA 1
ATOM 2541 C C . LYS A 1 341 ? -0.476 -3.063 9.751 1.00 97.81 341 LYS A C 1
ATOM 2543 O O . LYS A 1 341 ? -1.314 -2.531 9.031 1.00 97.81 341 LYS A O 1
ATOM 2548 N N . HIS A 1 342 ? 0.073 -2.448 10.797 1.00 95.56 342 HIS A N 1
ATOM 2549 C CA . HIS A 1 342 ? -0.286 -1.089 11.179 1.00 95.56 342 HIS A CA 1
ATOM 2550 C C . HIS A 1 342 ? 0.050 -0.100 10.060 1.00 95.56 342 HIS A C 1
ATOM 2552 O O . HIS A 1 342 ? -0.813 0.657 9.631 1.00 95.56 342 HIS A O 1
ATOM 2558 N N . ALA A 1 343 ? 1.275 -0.129 9.530 1.00 97.00 343 ALA A N 1
ATOM 2559 C CA . ALA A 1 343 ? 1.649 0.723 8.403 1.00 97.00 343 ALA A CA 1
ATOM 2560 C C . ALA A 1 343 ? 0.777 0.478 7.161 1.00 97.00 343 ALA A C 1
ATOM 2562 O O . ALA A 1 343 ? 0.363 1.438 6.522 1.00 97.00 343 ALA A O 1
ATOM 2563 N N . LEU A 1 344 ? 0.446 -0.779 6.858 1.00 98.38 344 LEU A N 1
ATOM 2564 C CA . LEU A 1 344 ? -0.391 -1.150 5.720 1.00 98.38 344 LEU A CA 1
ATOM 2565 C C . LEU A 1 344 ? -1.796 -0.538 5.803 1.00 98.38 344 LEU A C 1
ATOM 2567 O O . LEU A 1 344 ? -2.341 -0.105 4.791 1.00 98.38 344 LEU A O 1
ATOM 2571 N N . ILE A 1 345 ? -2.400 -0.505 6.992 1.00 96.44 345 ILE A N 1
ATOM 2572 C CA . ILE A 1 345 ? -3.729 0.094 7.178 1.00 96.44 345 ILE A CA 1
ATOM 2573 C C . ILE A 1 345 ? -3.625 1.617 7.217 1.00 96.44 345 ILE A C 1
ATOM 2575 O O . ILE A 1 345 ? -4.423 2.306 6.593 1.00 96.44 345 ILE A O 1
ATOM 2579 N N . CYS A 1 346 ? -2.642 2.154 7.936 1.00 93.69 346 CYS A N 1
ATOM 2580 C CA . CYS A 1 346 ? -2.598 3.579 8.253 1.00 93.69 346 CYS A CA 1
ATOM 2581 C C . CYS A 1 346 ? -1.955 4.444 7.171 1.00 93.69 346 CYS A C 1
ATOM 2583 O O . CYS A 1 346 ? -2.237 5.637 7.114 1.00 93.69 346 CYS A O 1
ATOM 2585 N N . ASN A 1 347 ? -1.124 3.852 6.312 1.00 95.12 347 ASN A N 1
ATOM 2586 C CA . ASN A 1 347 ? -0.406 4.558 5.248 1.00 95.12 347 ASN A CA 1
ATOM 2587 C C . ASN A 1 347 ? -0.784 4.038 3.845 1.00 95.12 347 ASN A C 1
ATOM 2589 O O . ASN A 1 347 ? -0.361 4.608 2.842 1.00 95.12 347 ASN A O 1
ATOM 2593 N N . GLY A 1 348 ? -1.580 2.967 3.762 1.00 96.88 348 GLY A N 1
ATOM 2594 C CA . GLY A 1 348 ? -1.934 2.311 2.505 1.00 96.88 348 GLY A CA 1
ATOM 2595 C C . GLY A 1 348 ? -0.981 1.169 2.114 1.00 96.88 348 GLY A C 1
ATOM 2596 O O . GLY A 1 348 ? -0.179 0.714 2.932 1.00 96.88 348 GLY A O 1
ATOM 2597 N N . PRO A 1 349 ? -1.091 0.660 0.873 1.00 98.38 349 PRO A N 1
ATOM 2598 C CA . PRO A 1 349 ? -0.259 -0.412 0.336 1.00 98.38 349 PRO A CA 1
ATOM 2599 C C . PRO A 1 349 ? 1.237 -0.132 0.476 1.00 98.38 349 PRO A C 1
ATOM 2601 O O . PRO A 1 349 ? 1.692 1.003 0.343 1.00 98.38 349 PRO A O 1
ATOM 2604 N N . LEU A 1 350 ? 2.014 -1.184 0.724 1.00 98.88 350 LEU A N 1
ATOM 2605 C CA . LEU A 1 350 ? 3.448 -1.065 0.989 1.00 98.88 350 LEU A CA 1
ATOM 2606 C C . LEU A 1 350 ? 4.262 -1.602 -0.184 1.00 98.88 350 LEU A C 1
ATOM 2608 O O . LEU A 1 350 ? 3.937 -2.657 -0.727 1.00 98.88 350 LEU A O 1
ATOM 2612 N N . SER A 1 351 ? 5.353 -0.918 -0.521 1.00 98.75 351 SER A N 1
ATOM 2613 C CA . SER A 1 351 ? 6.384 -1.474 -1.400 1.00 98.75 351 SER A CA 1
ATOM 2614 C C . SER A 1 351 ? 7.263 -2.389 -0.553 1.00 98.75 351 SER A C 1
ATOM 2616 O O . SER A 1 351 ? 7.884 -1.914 0.405 1.00 98.75 351 SER A O 1
ATOM 2618 N N . VAL A 1 352 ? 7.280 -3.692 -0.848 1.00 98.75 352 VAL A N 1
ATOM 2619 C CA . VAL A 1 352 ? 8.040 -4.673 -0.060 1.00 98.75 352 VAL A CA 1
ATOM 2620 C C . VAL A 1 352 ? 8.916 -5.560 -0.941 1.00 98.75 352 VAL A C 1
ATOM 2622 O O . VAL A 1 352 ? 8.596 -5.823 -2.098 1.00 98.75 352 VAL A O 1
ATOM 2625 N N . GLY A 1 353 ? 10.037 -6.030 -0.399 1.00 98.06 353 GLY A N 1
ATOM 2626 C CA . GLY A 1 353 ? 10.982 -6.893 -1.110 1.00 98.06 353 GLY A CA 1
ATOM 2627 C C . GLY A 1 353 ? 11.325 -8.143 -0.312 1.00 98.06 353 GLY A C 1
ATOM 2628 O O . GLY A 1 353 ? 11.409 -8.089 0.902 1.00 98.06 353 GLY A O 1
ATOM 2629 N N . THR A 1 354 ? 11.554 -9.270 -0.973 1.00 97.81 354 THR A N 1
ATOM 2630 C CA . THR A 1 354 ? 12.050 -10.509 -0.348 1.00 97.81 354 THR A CA 1
ATOM 2631 C C . THR A 1 354 ? 13.298 -10.979 -1.079 1.00 97.81 354 THR A C 1
ATOM 2633 O O . THR A 1 354 ? 13.367 -10.851 -2.299 1.00 97.81 354 THR A O 1
ATOM 2636 N N . LEU A 1 355 ? 14.278 -11.529 -0.357 1.00 96.56 355 LEU A N 1
ATOM 2637 C CA . LEU A 1 355 ? 15.470 -12.158 -0.942 1.00 96.56 355 LEU A CA 1
ATOM 2638 C C . LEU A 1 355 ? 15.315 -13.677 -1.097 1.00 96.56 355 LEU A C 1
ATOM 2640 O O . LEU A 1 355 ? 16.193 -14.345 -1.644 1.00 96.56 355 LEU A O 1
ATOM 2644 N N . HIS A 1 356 ? 14.200 -14.226 -0.615 1.00 96.44 356 HIS A N 1
ATOM 2645 C CA . HIS A 1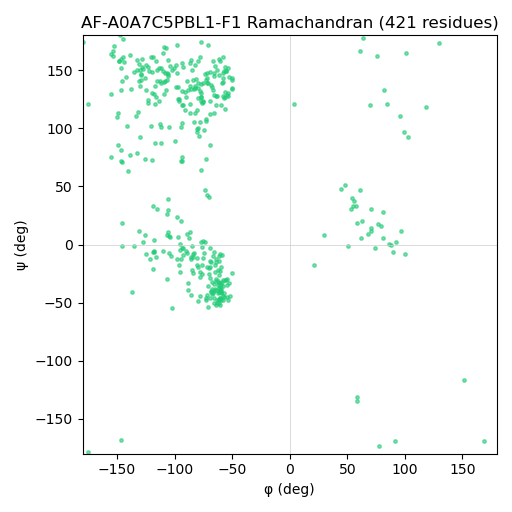 356 ? 13.902 -15.653 -0.617 1.00 96.44 356 HIS A CA 1
ATOM 2646 C C . HIS A 1 356 ? 12.857 -16.021 -1.672 1.00 96.44 356 HIS A C 1
ATOM 2648 O O . HIS A 1 356 ? 12.096 -16.978 -1.505 1.00 96.44 356 HIS A O 1
ATOM 2654 N N . TRP A 1 357 ? 12.801 -15.284 -2.784 1.00 95.81 357 TRP A N 1
ATOM 2655 C CA . TRP A 1 357 ? 11.880 -15.604 -3.862 1.00 95.81 357 TRP A CA 1
ATOM 2656 C C . TRP A 1 357 ? 12.391 -16.786 -4.698 1.00 95.81 357 TRP A C 1
ATOM 2658 O O . TRP A 1 357 ? 13.520 -16.733 -5.184 1.00 95.81 357 TRP A O 1
ATOM 2668 N N . PRO A 1 358 ? 11.607 -17.859 -4.911 1.00 92.50 358 PRO A N 1
ATOM 2669 C CA . PRO A 1 358 ? 12.049 -18.992 -5.717 1.00 92.50 358 PRO A CA 1
ATOM 2670 C C . PRO A 1 358 ? 12.287 -18.590 -7.177 1.00 92.50 358 PRO A C 1
ATOM 2672 O O . PRO A 1 358 ? 11.355 -18.189 -7.873 1.00 92.50 358 PRO A O 1
ATOM 2675 N N . ILE A 1 359 ? 13.519 -18.764 -7.659 1.00 88.94 359 ILE A N 1
ATOM 2676 C CA . ILE A 1 359 ? 13.914 -18.502 -9.059 1.00 88.94 359 ILE A CA 1
ATOM 2677 C C . ILE A 1 359 ? 14.141 -19.797 -9.862 1.00 88.94 359 ILE A C 1
ATOM 2679 O O . ILE A 1 359 ? 14.581 -19.768 -11.008 1.00 88.94 359 ILE A O 1
ATOM 2683 N N . GLY A 1 360 ? 13.794 -20.947 -9.272 1.00 86.31 360 GLY A N 1
ATOM 2684 C CA . GLY A 1 360 ? 13.919 -22.276 -9.876 1.00 86.31 360 GLY A CA 1
ATOM 2685 C C . GLY A 1 360 ? 15.148 -23.047 -9.390 1.00 86.31 360 GLY A C 1
ATOM 2686 O O . GLY A 1 360 ? 16.045 -22.495 -8.763 1.00 86.31 360 GLY A O 1
ATOM 2687 N N . ASN A 1 361 ? 15.176 -24.362 -9.634 1.00 86.56 361 ASN A N 1
ATOM 2688 C CA . ASN A 1 361 ? 16.287 -25.259 -9.262 1.00 86.56 361 ASN A CA 1
ATOM 2689 C C . ASN A 1 361 ? 16.713 -25.195 -7.778 1.00 86.56 361 ASN A C 1
ATOM 2691 O O . ASN A 1 361 ? 17.879 -25.403 -7.452 1.00 86.56 361 ASN A O 1
ATOM 2695 N N . GLY A 1 362 ? 15.772 -24.893 -6.877 1.00 85.12 362 GLY A N 1
ATOM 2696 C CA . GLY A 1 362 ? 16.051 -24.732 -5.446 1.00 85.12 362 GLY A CA 1
ATOM 2697 C C . GLY A 1 362 ? 16.848 -23.471 -5.092 1.00 85.12 362 GLY A C 1
ATOM 2698 O O . GLY A 1 362 ? 17.321 -23.363 -3.965 1.00 85.12 362 GLY A O 1
ATOM 2699 N N . GLN A 1 363 ? 17.011 -22.537 -6.032 1.00 89.25 363 GLN A N 1
ATOM 2700 C CA . GLN A 1 363 ? 17.650 -21.246 -5.802 1.00 89.25 363 GLN A CA 1
ATOM 2701 C C . GLN A 1 363 ? 16.622 -20.177 -5.433 1.00 89.25 363 GLN A C 1
ATOM 2703 O O . GLN A 1 363 ? 15.456 -20.225 -5.847 1.00 89.25 363 GLN A O 1
ATOM 2708 N N . PHE A 1 364 ? 17.101 -19.193 -4.679 1.00 92.06 364 PHE A N 1
ATOM 2709 C CA . PHE A 1 364 ? 16.343 -18.030 -4.254 1.00 92.06 364 PHE A CA 1
ATOM 2710 C C . PHE A 1 364 ? 16.986 -16.746 -4.781 1.00 92.06 364 PHE A C 1
ATOM 2712 O O . PHE A 1 364 ? 18.207 -16.685 -4.939 1.00 92.06 364 PHE A O 1
ATOM 2719 N N . GLY A 1 365 ? 16.161 -15.741 -5.056 1.00 92.69 365 GLY A N 1
ATOM 2720 C CA . GLY A 1 365 ? 16.577 -14.417 -5.497 1.00 92.69 365 GLY A CA 1
ATOM 2721 C C . GLY A 1 365 ? 15.681 -13.314 -4.938 1.00 92.69 365 GLY A C 1
ATOM 2722 O O . GLY A 1 365 ? 14.693 -13.575 -4.249 1.00 92.69 365 GLY A O 1
ATOM 2723 N N . GLY A 1 366 ? 16.052 -12.074 -5.252 1.00 96.19 366 GLY A N 1
ATOM 2724 C CA . GLY A 1 366 ? 15.286 -10.884 -4.898 1.00 96.19 366 GLY A CA 1
ATOM 2725 C C . GLY A 1 366 ? 13.992 -10.759 -5.705 1.00 96.19 366 GLY A C 1
ATOM 2726 O O . GLY A 1 366 ? 14.001 -10.986 -6.914 1.00 96.19 366 GLY A O 1
ATOM 2727 N N . HIS A 1 367 ? 12.893 -10.358 -5.064 1.00 98.25 367 HIS A N 1
ATOM 2728 C CA . HIS A 1 367 ? 11.664 -9.948 -5.753 1.00 98.25 367 HIS A CA 1
ATOM 2729 C C . HIS A 1 367 ? 10.925 -8.845 -4.991 1.00 98.25 367 HIS A C 1
ATOM 2731 O O . HIS A 1 367 ? 10.739 -8.952 -3.778 1.00 98.25 367 HIS A O 1
ATOM 2737 N N . GLY A 1 368 ? 10.504 -7.800 -5.707 1.00 98.62 368 GLY A N 1
ATOM 2738 C CA . GLY A 1 368 ? 9.675 -6.707 -5.193 1.00 98.62 368 GLY A CA 1
ATOM 2739 C C . GLY A 1 368 ? 8.193 -6.929 -5.502 1.00 98.62 368 GLY A C 1
ATOM 2740 O O . GLY A 1 368 ? 7.844 -7.296 -6.623 1.00 98.62 368 GLY A O 1
ATOM 2741 N N . ILE A 1 369 ? 7.322 -6.702 -4.520 1.00 98.75 369 ILE A N 1
ATOM 2742 C CA . ILE A 1 369 ? 5.865 -6.875 -4.609 1.00 98.75 369 ILE A CA 1
ATOM 2743 C C . ILE A 1 369 ? 5.151 -5.796 -3.787 1.00 98.75 369 ILE A C 1
ATOM 2745 O O . ILE A 1 369 ? 5.695 -5.275 -2.817 1.00 98.75 369 ILE A O 1
ATOM 2749 N N . VAL A 1 370 ? 3.892 -5.502 -4.117 1.00 98.88 370 VAL A N 1
ATOM 2750 C CA . VAL A 1 370 ? 3.087 -4.575 -3.307 1.00 98.88 370 VAL A CA 1
ATOM 2751 C C . VAL A 1 370 ? 2.301 -5.370 -2.273 1.00 98.88 370 VAL A C 1
ATOM 2753 O O . VAL A 1 370 ? 1.472 -6.207 -2.637 1.00 98.88 370 VAL A O 1
ATOM 2756 N N . LEU A 1 371 ? 2.505 -5.105 -0.987 1.00 98.81 371 LEU A N 1
ATOM 2757 C CA . LEU A 1 371 ? 1.662 -5.657 0.069 1.00 98.81 371 LEU A CA 1
ATOM 2758 C C . LEU A 1 371 ? 0.338 -4.883 0.111 1.00 98.81 371 LEU A C 1
ATOM 2760 O O . LEU A 1 371 ? 0.343 -3.663 0.257 1.00 98.81 371 LEU A O 1
ATOM 2764 N N . VAL A 1 372 ? -0.793 -5.582 -0.023 1.00 98.75 372 VAL A N 1
ATOM 2765 C CA . VAL A 1 372 ? -2.132 -4.962 -0.142 1.00 98.75 372 VAL A CA 1
ATOM 2766 C C . VAL A 1 372 ? -3.105 -5.395 0.952 1.00 98.75 372 VAL A C 1
ATOM 2768 O O . VAL A 1 372 ? -4.169 -4.801 1.107 1.00 98.75 372 VAL A O 1
ATOM 2771 N N . GLY A 1 373 ? -2.765 -6.428 1.718 1.00 98.69 373 GLY A N 1
ATOM 2772 C CA . GLY A 1 373 ? -3.643 -6.951 2.754 1.00 98.69 373 GLY A CA 1
ATOM 2773 C C . GLY A 1 373 ? -3.009 -8.055 3.587 1.00 98.69 373 GLY A C 1
ATOM 2774 O O . GLY A 1 373 ? -1.861 -8.455 3.371 1.00 98.69 373 GLY A O 1
ATOM 2775 N N . TYR A 1 374 ? -3.786 -8.578 4.526 1.00 98.69 374 TYR A N 1
ATOM 2776 C CA . TYR A 1 374 ? -3.455 -9.752 5.320 1.00 98.69 374 TYR A CA 1
ATOM 2777 C C . TYR A 1 374 ? -4.710 -10.476 5.812 1.00 98.69 374 TYR A C 1
ATOM 2779 O O . TYR A 1 374 ? -5.811 -9.925 5.839 1.00 98.69 374 TYR A O 1
ATOM 2787 N N . ASP A 1 375 ? -4.523 -11.731 6.210 1.00 98.06 375 ASP A N 1
ATOM 2788 C CA . ASP A 1 375 ? -5.555 -12.576 6.793 1.00 98.06 375 ASP A CA 1
ATOM 2789 C C . ASP A 1 375 ? -4.954 -13.416 7.926 1.00 98.06 375 ASP A C 1
ATOM 2791 O O . ASP A 1 375 ? -4.294 -14.429 7.671 1.00 98.06 375 ASP A O 1
ATOM 2795 N N . ASP A 1 376 ? -5.201 -13.007 9.173 1.00 95.62 376 ASP A N 1
ATOM 2796 C CA . ASP A 1 376 ? -4.702 -13.693 10.366 1.00 95.62 376 ASP A CA 1
ATOM 2797 C C . ASP A 1 376 ? -5.362 -15.046 10.588 1.00 95.62 376 ASP A C 1
ATOM 2799 O O . ASP A 1 376 ? -4.715 -15.964 11.091 1.00 95.62 376 ASP A O 1
ATOM 2803 N N . THR A 1 377 ? -6.605 -15.240 10.143 1.00 94.75 377 THR A N 1
ATOM 2804 C CA . THR A 1 377 ? -7.233 -16.568 10.196 1.00 94.75 377 THR A CA 1
ATOM 2805 C C . THR A 1 377 ? -6.427 -17.583 9.386 1.00 94.75 377 THR A C 1
ATOM 2807 O O . THR A 1 377 ? -6.327 -18.745 9.770 1.00 94.75 377 THR A O 1
ATOM 2810 N N . ASN A 1 378 ? -5.826 -17.138 8.280 1.00 95.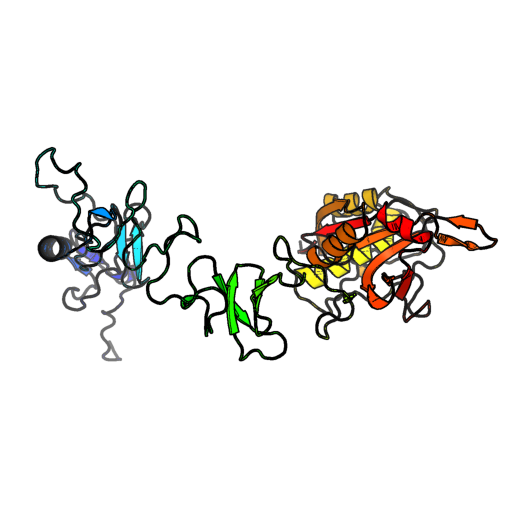94 378 ASN A N 1
ATOM 2811 C CA . ASN A 1 378 ? -5.006 -17.965 7.398 1.00 95.94 378 ASN A CA 1
ATOM 2812 C C . ASN A 1 378 ? -3.492 -17.726 7.555 1.00 95.94 378 ASN A C 1
ATOM 2814 O O . ASN A 1 378 ? -2.718 -18.272 6.769 1.00 95.94 378 ASN A O 1
ATOM 2818 N N . GLN A 1 379 ? -3.073 -16.923 8.541 1.00 97.12 379 GLN A N 1
ATOM 2819 C CA . GLN A 1 379 ? -1.672 -16.602 8.842 1.00 97.12 379 GLN A CA 1
ATOM 2820 C C . GLN A 1 379 ? -0.866 -16.206 7.592 1.00 97.12 379 GLN A C 1
ATOM 2822 O O . GLN A 1 379 ? 0.177 -16.801 7.288 1.00 97.12 379 GLN A O 1
ATOM 2827 N N . ARG A 1 380 ? -1.389 -15.249 6.812 1.00 98.25 380 ARG A N 1
ATOM 2828 C CA . ARG A 1 380 ? -0.808 -14.871 5.517 1.00 98.25 380 ARG A CA 1
ATOM 2829 C C . ARG A 1 380 ? -0.958 -13.396 5.166 1.00 98.25 380 ARG A C 1
ATOM 2831 O O . ARG A 1 380 ? -1.932 -12.736 5.517 1.00 98.25 380 ARG A O 1
ATOM 2838 N N . TRP A 1 381 ? -0.009 -12.927 4.376 1.00 98.75 381 TRP A N 1
ATOM 2839 C CA . TRP A 1 381 ? -0.040 -11.687 3.618 1.00 98.75 381 TRP A CA 1
ATOM 2840 C C . TRP A 1 381 ? -0.800 -11.850 2.303 1.00 98.75 381 TRP A C 1
ATOM 2842 O O . TRP A 1 381 ? -0.838 -12.946 1.740 1.00 98.75 381 TRP A O 1
ATOM 2852 N N . ILE A 1 382 ? -1.343 -10.745 1.796 1.00 98.81 382 ILE A N 1
ATOM 2853 C CA . ILE A 1 382 ? -1.934 -10.609 0.462 1.00 98.81 382 ILE A CA 1
ATOM 2854 C C . ILE A 1 382 ? -1.084 -9.599 -0.303 1.00 98.81 382 ILE A C 1
ATOM 2856 O O . ILE A 1 382 ? -0.874 -8.482 0.178 1.00 98.81 382 ILE A O 1
ATOM 2860 N N . PHE A 1 383 ? -0.608 -9.965 -1.489 1.00 98.81 383 PHE A N 1
ATOM 2861 C CA . PHE A 1 383 ? 0.230 -9.084 -2.298 1.00 98.81 383 PHE A CA 1
ATOM 2862 C C . PHE A 1 383 ? -0.227 -9.013 -3.753 1.00 98.81 383 PHE A C 1
ATOM 2864 O O . PHE A 1 383 ? -0.766 -9.979 -4.296 1.00 98.81 383 PHE A O 1
ATOM 2871 N N . LYS A 1 384 ? 0.018 -7.861 -4.377 1.00 98.75 384 LYS A N 1
ATOM 2872 C CA . LYS A 1 384 ? -0.092 -7.627 -5.819 1.00 98.75 384 LYS A CA 1
ATOM 2873 C C . LYS A 1 384 ? 1.259 -7.932 -6.460 1.00 98.75 384 LYS A C 1
ATOM 2875 O O . LYS A 1 384 ? 2.281 -7.398 -6.026 1.00 98.75 384 LYS A O 1
ATOM 2880 N N . ASN A 1 385 ? 1.260 -8.786 -7.476 1.00 98.56 385 ASN A N 1
ATOM 2881 C CA . ASN A 1 385 ? 2.447 -9.101 -8.264 1.00 98.56 385 ASN A CA 1
ATOM 2882 C C . ASN A 1 385 ? 2.478 -8.275 -9.564 1.00 98.56 385 ASN A C 1
ATOM 2884 O O . ASN A 1 385 ? 1.501 -7.612 -9.919 1.00 98.56 385 ASN A O 1
ATOM 2888 N N . SER A 1 386 ? 3.596 -8.341 -10.281 1.00 98.50 386 SER A N 1
ATOM 2889 C CA . SER A 1 386 ? 3.858 -7.612 -11.529 1.00 98.50 386 SER A CA 1
ATOM 2890 C C . SER A 1 386 ? 4.104 -8.546 -12.716 1.00 98.50 386 SER A C 1
ATOM 2892 O O . SER A 1 386 ? 4.897 -8.232 -13.595 1.00 98.50 386 SER A O 1
ATOM 2894 N N . TRP A 1 387 ? 3.454 -9.713 -12.742 1.00 98.31 387 TRP A N 1
ATOM 2895 C CA . TRP A 1 387 ? 3.606 -10.740 -13.792 1.00 98.31 387 TRP A CA 1
ATOM 2896 C C . TRP A 1 387 ? 2.318 -10.961 -14.594 1.00 98.31 387 TRP A C 1
ATOM 2898 O O . TRP A 1 387 ? 2.009 -12.073 -15.027 1.00 98.31 387 TRP A O 1
ATOM 2908 N N . GLY A 1 388 ? 1.523 -9.899 -14.723 1.00 98.06 388 GLY A N 1
ATOM 2909 C CA . GLY A 1 388 ? 0.255 -9.924 -15.434 1.00 98.06 388 GLY A CA 1
ATOM 2910 C C . GLY A 1 388 ? -0.881 -10.598 -14.660 1.00 98.06 388 GLY A C 1
ATOM 2911 O O . GLY A 1 388 ? -0.699 -11.362 -13.711 1.00 98.06 388 GLY A O 1
ATOM 2912 N N . ALA A 1 389 ? -2.108 -10.315 -15.096 1.00 96.62 389 ALA A N 1
ATOM 2913 C CA . ALA A 1 389 ? -3.324 -10.784 -14.431 1.00 96.62 389 ALA A CA 1
ATOM 2914 C C . ALA A 1 389 ? -3.542 -12.308 -14.523 1.00 96.62 389 ALA A C 1
ATOM 2916 O O . ALA A 1 389 ? -4.347 -12.856 -13.781 1.00 96.62 389 ALA A O 1
ATOM 2917 N N . ASN A 1 390 ? -2.835 -13.009 -15.414 1.00 97.12 390 ASN A N 1
ATOM 2918 C CA . ASN A 1 390 ? -2.943 -14.467 -15.543 1.00 97.12 390 ASN A CA 1
ATOM 2919 C C . ASN A 1 390 ? -2.121 -15.225 -14.491 1.00 97.12 390 ASN A C 1
ATOM 2921 O O . ASN A 1 390 ? -2.261 -16.442 -14.363 1.00 97.12 390 ASN A O 1
ATOM 2925 N N . TRP A 1 391 ? -1.240 -14.536 -13.764 1.00 97.56 391 TRP A N 1
ATOM 2926 C CA . TRP A 1 391 ? -0.456 -15.143 -12.701 1.00 97.56 391 TRP A CA 1
ATOM 2927 C C . TRP A 1 391 ? -1.245 -15.189 -11.385 1.00 97.56 391 TRP A C 1
ATOM 2929 O O . TRP A 1 391 ? -1.932 -14.234 -11.034 1.00 97.56 391 TRP A O 1
ATOM 2939 N N . GLY A 1 392 ? -1.109 -16.277 -10.623 1.00 96.81 392 GLY A N 1
ATOM 2940 C CA . GLY A 1 392 ? -1.729 -16.402 -9.301 1.00 96.81 392 GLY A CA 1
ATOM 2941 C C . GLY A 1 392 ? -3.254 -16.257 -9.343 1.00 96.81 392 GLY A C 1
ATOM 2942 O O . GLY A 1 392 ? -3.923 -16.840 -10.193 1.00 96.81 392 GLY A O 1
ATOM 2943 N N . GLU A 1 393 ? -3.802 -15.483 -8.411 1.00 96.62 393 GLU A N 1
ATOM 2944 C CA . GLU A 1 393 ? -5.222 -15.138 -8.358 1.00 96.62 393 GLU A CA 1
ATOM 2945 C C . GLU A 1 393 ? -5.430 -13.739 -8.948 1.00 96.62 393 GLU A C 1
ATOM 2947 O O . GLU A 1 393 ? -5.353 -12.731 -8.245 1.00 96.62 393 GLU A O 1
ATOM 2952 N N . TYR A 1 394 ? -5.648 -13.676 -10.263 1.00 97.38 394 TYR A N 1
ATOM 2953 C CA . TYR A 1 394 ? -5.829 -12.422 -11.007 1.00 97.38 394 TYR A CA 1
ATOM 2954 C C . TYR A 1 394 ? -4.670 -11.425 -10.828 1.00 97.38 394 TYR A C 1
ATOM 2956 O O . TYR A 1 394 ? -4.889 -10.221 -10.712 1.00 97.38 394 TYR A O 1
ATOM 2964 N N . GLY A 1 395 ? -3.434 -11.925 -10.758 1.00 98.19 395 GLY A N 1
ATOM 2965 C CA . GLY A 1 395 ? -2.219 -11.147 -10.508 1.00 98.19 395 GLY A CA 1
ATOM 2966 C C . GLY A 1 395 ? -1.859 -10.956 -9.034 1.00 98.19 395 GLY A C 1
ATOM 2967 O O . GLY A 1 395 ? -0.843 -10.332 -8.730 1.00 98.19 395 GLY A O 1
ATOM 2968 N N . TYR A 1 396 ? -2.657 -11.495 -8.114 1.00 98.75 396 TYR A N 1
ATOM 2969 C CA . TYR A 1 396 ? -2.401 -11.449 -6.676 1.00 98.75 396 TYR A CA 1
ATOM 2970 C C . TYR A 1 396 ? -1.937 -12.801 -6.140 1.00 98.75 396 TYR A C 1
ATOM 2972 O O . TYR A 1 396 ? -2.158 -13.855 -6.740 1.00 98.75 396 TYR A O 1
ATOM 2980 N N . GLY A 1 397 ? -1.282 -12.774 -4.984 1.00 98.38 397 GLY A N 1
ATOM 2981 C CA . GLY A 1 397 ? -0.812 -13.970 -4.305 1.00 98.38 397 GLY A CA 1
ATOM 2982 C C . GLY A 1 397 ? -0.823 -13.837 -2.790 1.00 98.38 397 GLY A C 1
ATOM 2983 O O . GLY A 1 397 ? -1.178 -12.799 -2.226 1.00 98.38 397 GLY A O 1
ATOM 2984 N N . TYR A 1 398 ? -0.398 -14.920 -2.140 1.00 98.44 398 TYR A N 1
ATOM 2985 C CA . TYR A 1 398 ? -0.318 -15.017 -0.690 1.00 98.44 398 TYR A CA 1
ATOM 2986 C C . TYR A 1 398 ? 1.060 -15.501 -0.233 1.00 98.44 398 TYR A C 1
ATOM 2988 O O . TYR A 1 398 ? 1.643 -16.394 -0.853 1.00 98.44 398 TYR A O 1
ATOM 2996 N N . ILE A 1 399 ? 1.559 -14.944 0.872 1.00 98.25 399 ILE A N 1
ATOM 2997 C CA . ILE A 1 399 ? 2.780 -15.395 1.561 1.00 98.25 399 ILE A CA 1
ATOM 2998 C C . ILE A 1 399 ? 2.395 -15.725 2.998 1.00 98.25 399 ILE A C 1
ATOM 3000 O O . ILE A 1 399 ? 1.867 -14.863 3.695 1.00 98.25 399 ILE A O 1
ATOM 3004 N N . SER A 1 400 ? 2.625 -16.958 3.450 1.00 98.12 400 SER A N 1
ATOM 3005 C CA . SER A 1 400 ? 2.381 -17.295 4.857 1.00 98.12 400 SER A CA 1
ATOM 3006 C C . SER A 1 400 ? 3.397 -16.598 5.762 1.00 98.12 400 SER A C 1
ATOM 3008 O O . SER A 1 400 ? 4.549 -16.422 5.379 1.00 98.12 400 SER A O 1
ATOM 3010 N N . TYR A 1 401 ? 3.006 -16.251 6.986 1.00 97.38 401 TYR A N 1
ATOM 3011 C CA . TYR A 1 401 ? 3.917 -15.670 7.977 1.00 97.38 401 TYR A CA 1
ATOM 3012 C C . TYR A 1 401 ? 5.088 -16.590 8.348 1.00 97.38 401 TYR A C 1
ATOM 3014 O O . TYR A 1 401 ? 6.123 -16.111 8.807 1.00 97.38 401 TYR A O 1
ATOM 3022 N N . SER A 1 402 ? 4.942 -17.901 8.144 1.00 97.00 402 SER A N 1
ATOM 3023 C CA . SER A 1 402 ? 6.003 -18.891 8.351 1.00 97.00 402 SER A CA 1
ATOM 3024 C C . SER A 1 402 ? 6.819 -19.201 7.091 1.00 97.00 402 SER A C 1
ATOM 3026 O O . SER A 1 402 ? 7.760 -19.991 7.155 1.00 97.00 402 SER A O 1
ATOM 3028 N N . ASP A 1 403 ? 6.467 -18.615 5.946 1.00 96.88 403 ASP A N 1
ATOM 3029 C CA . ASP A 1 403 ? 7.176 -18.820 4.686 1.00 96.88 403 ASP A CA 1
ATOM 3030 C C . ASP A 1 403 ? 8.539 -18.101 4.710 1.00 96.88 403 ASP A C 1
ATOM 3032 O O . ASP A 1 403 ? 8.606 -16.975 5.206 1.00 96.88 403 ASP A O 1
ATOM 3036 N N . PRO A 1 404 ? 9.621 -18.675 4.148 1.00 95.06 404 PRO A N 1
ATOM 3037 C CA . PRO A 1 404 ? 10.912 -17.989 4.043 1.00 95.06 404 PRO A CA 1
ATOM 3038 C C . PRO A 1 404 ? 10.846 -16.623 3.347 1.00 95.06 404 PRO A C 1
ATOM 3040 O O . PRO A 1 404 ? 11.611 -15.730 3.698 1.00 95.06 404 PRO A O 1
ATOM 3043 N N . ARG A 1 405 ? 9.897 -16.430 2.418 1.00 96.88 405 ARG A N 1
ATOM 3044 C CA . ARG A 1 405 ? 9.634 -15.140 1.753 1.00 96.88 405 ARG A CA 1
ATOM 3045 C C . ARG A 1 405 ? 9.082 -14.064 2.689 1.00 96.88 405 ARG A C 1
ATOM 3047 O O . ARG A 1 405 ? 8.958 -12.907 2.298 1.00 96.88 405 ARG A O 1
ATOM 3054 N N . ASN A 1 406 ? 8.710 -14.426 3.918 1.00 97.19 406 ASN A N 1
ATOM 3055 C CA . ASN A 1 406 ? 8.318 -13.466 4.941 1.00 97.19 406 ASN A CA 1
ATOM 3056 C C . ASN A 1 406 ? 9.520 -12.685 5.508 1.00 97.19 406 ASN A C 1
ATOM 3058 O O . ASN A 1 406 ? 9.347 -11.821 6.360 1.00 97.19 406 ASN A O 1
ATOM 3062 N N . ASP A 1 407 ? 10.737 -12.907 5.005 1.00 96.44 407 ASP A N 1
ATOM 3063 C CA . ASP A 1 407 ? 11.835 -11.947 5.160 1.00 96.44 407 ASP A CA 1
ATOM 3064 C C . ASP A 1 407 ? 11.512 -10.561 4.568 1.00 96.44 407 ASP A C 1
ATOM 3066 O O . ASP A 1 407 ? 12.235 -9.610 4.863 1.00 96.44 407 ASP A O 1
ATOM 3070 N N . LEU A 1 408 ? 10.391 -10.420 3.842 1.00 96.56 408 LEU A N 1
ATOM 3071 C CA . LEU A 1 408 ? 9.797 -9.135 3.462 1.00 96.56 408 LEU A CA 1
ATOM 3072 C C . LEU A 1 408 ? 9.615 -8.161 4.619 1.00 96.56 408 LEU A C 1
ATOM 3074 O O . LEU A 1 408 ? 9.637 -6.944 4.417 1.00 96.56 408 LEU A O 1
ATOM 3078 N N . VAL A 1 409 ? 9.513 -8.676 5.848 1.00 97.12 409 VAL A N 1
ATOM 3079 C CA . VAL A 1 409 ? 9.422 -7.824 7.031 1.00 97.12 409 VAL A CA 1
ATOM 3080 C C . VAL A 1 409 ? 10.675 -6.978 7.263 1.00 97.12 409 VAL A C 1
ATOM 3082 O O . VAL A 1 409 ? 10.616 -6.013 8.017 1.00 97.12 409 VAL A O 1
ATOM 3085 N N . ASN A 1 410 ? 11.789 -7.309 6.605 1.00 97.50 410 ASN A N 1
ATOM 3086 C CA . ASN A 1 410 ? 13.050 -6.574 6.678 1.00 97.50 410 ASN A CA 1
ATOM 3087 C C . ASN A 1 410 ? 13.208 -5.513 5.577 1.00 97.50 410 ASN A C 1
ATOM 3089 O O . ASN A 1 410 ? 14.168 -4.749 5.628 1.00 97.50 410 ASN A O 1
ATOM 3093 N N . TYR A 1 411 ? 12.307 -5.481 4.589 1.00 97.62 411 TYR A N 1
ATOM 3094 C CA . TYR A 1 411 ? 12.386 -4.593 3.427 1.00 97.62 411 TYR A CA 1
ATOM 3095 C C . TYR A 1 411 ? 10.994 -4.070 3.070 1.00 97.62 411 TYR A C 1
ATOM 3097 O O . TYR A 1 411 ? 10.453 -4.390 2.015 1.00 97.62 411 TYR A O 1
ATOM 3105 N N . SER A 1 412 ? 10.378 -3.316 3.979 1.00 98.50 412 SER A N 1
ATOM 3106 C CA . SER A 1 412 ? 9.011 -2.811 3.830 1.00 98.50 412 SER A CA 1
ATOM 3107 C C . SER A 1 412 ? 8.958 -1.291 3.940 1.00 98.50 412 SER A C 1
ATOM 3109 O O . SER A 1 412 ? 9.341 -0.721 4.961 1.00 98.50 412 SER A O 1
ATOM 3111 N N . PHE A 1 413 ? 8.414 -0.631 2.918 1.00 98.75 413 PHE A N 1
ATOM 3112 C CA . PHE A 1 413 ? 8.344 0.826 2.832 1.00 98.75 413 PHE A CA 1
ATOM 3113 C C . PHE A 1 413 ? 6.907 1.301 2.625 1.00 98.75 413 PHE A C 1
ATOM 3115 O O . PHE A 1 413 ? 6.182 0.800 1.765 1.00 98.75 413 PHE A O 1
ATOM 3122 N N . SER A 1 414 ? 6.512 2.302 3.408 1.00 97.88 414 SER A N 1
ATOM 3123 C CA . SER A 1 414 ? 5.234 3.005 3.252 1.00 97.88 414 SER A CA 1
ATOM 3124 C C . SER A 1 414 ? 5.435 4.357 2.580 1.00 97.88 414 SER A C 1
ATOM 3126 O O . SER A 1 414 ? 6.476 4.990 2.769 1.00 97.88 414 SER A O 1
ATOM 3128 N N . VAL A 1 415 ? 4.428 4.815 1.841 1.00 97.06 415 VAL A N 1
ATOM 3129 C CA . VAL A 1 415 ? 4.400 6.127 1.178 1.00 97.06 415 VAL A CA 1
ATOM 3130 C C . VAL A 1 415 ? 3.283 6.971 1.787 1.00 97.06 415 VAL A C 1
ATOM 3132 O O . VAL A 1 415 ? 2.298 6.420 2.266 1.00 97.06 415 VAL A O 1
ATOM 3135 N N . ASN A 1 416 ? 3.435 8.296 1.800 1.00 93.38 416 ASN A N 1
ATOM 3136 C CA . ASN A 1 416 ? 2.367 9.214 2.186 1.00 93.38 416 ASN A CA 1
ATOM 3137 C C . ASN A 1 416 ? 2.400 10.546 1.423 1.00 93.38 416 ASN A C 1
ATOM 3139 O O . ASN A 1 416 ? 3.425 10.984 0.882 1.00 93.38 416 ASN A O 1
ATOM 3143 N N . GLY A 1 417 ? 1.250 11.213 1.429 1.00 94.38 417 GLY A N 1
ATOM 3144 C CA . GLY A 1 417 ? 1.022 12.523 0.845 1.00 94.38 417 GLY A CA 1
ATOM 3145 C C . GLY A 1 417 ? 1.272 12.539 -0.657 1.00 94.38 417 GLY A C 1
ATOM 3146 O O . GLY A 1 417 ? 1.982 13.432 -1.130 1.00 94.38 417 GLY A O 1
ATOM 3147 N N . VAL A 1 418 ? 0.742 11.548 -1.373 1.00 95.25 418 VAL A N 1
ATOM 3148 C CA . VAL A 1 418 ? 0.837 11.429 -2.824 1.00 95.25 418 VAL A CA 1
ATOM 3149 C C . VAL A 1 418 ? -0.119 12.422 -3.477 1.00 95.25 418 VAL A C 1
ATOM 3151 O O . VAL A 1 418 ? -1.328 12.415 -3.239 1.00 95.25 418 VAL A O 1
ATOM 3154 N N . LYS A 1 419 ? 0.420 13.299 -4.323 1.00 93.50 419 LYS A N 1
ATOM 3155 C CA . LYS A 1 419 ? -0.340 14.369 -4.976 1.00 93.50 419 LYS A CA 1
ATOM 3156 C C . LYS A 1 419 ? -0.078 14.378 -6.468 1.00 93.50 419 LYS A C 1
ATOM 3158 O O . LYS A 1 419 ? 1.067 14.341 -6.904 1.00 93.50 419 LYS A O 1
ATOM 3163 N N . LYS A 1 420 ? -1.154 14.530 -7.235 1.00 92.75 420 LYS A N 1
ATOM 3164 C CA . LYS A 1 420 ? -1.083 14.893 -8.648 1.00 92.75 420 LYS A CA 1
ATOM 3165 C C . LYS A 1 420 ? -0.798 16.387 -8.739 1.00 92.75 420 LYS A C 1
ATOM 3167 O O . LYS A 1 420 ? -1.509 17.193 -8.139 1.00 92.75 420 LYS A O 1
ATOM 3172 N N . VAL A 1 421 ? 0.229 16.751 -9.487 1.00 87.88 421 VAL A N 1
ATOM 3173 C CA . VAL A 1 421 ? 0.614 18.132 -9.747 1.00 87.88 421 VAL A CA 1
ATOM 3174 C C . VAL A 1 421 ? 0.489 18.377 -11.243 1.00 87.88 421 VAL A C 1
ATOM 3176 O O . VAL A 1 421 ? 0.974 17.586 -12.052 1.00 87.88 421 VAL A O 1
ATOM 3179 N N . VAL A 1 422 ? -0.198 19.463 -11.593 1.00 83.75 422 VAL A N 1
ATOM 3180 C CA . VAL A 1 422 ? -0.376 19.902 -12.977 1.00 83.75 422 VAL A CA 1
ATOM 3181 C C . VAL A 1 422 ? 0.281 21.273 -13.129 1.00 83.75 422 VAL A C 1
ATOM 3183 O O . VAL A 1 422 ? -0.060 22.183 -12.370 1.00 83.75 422 VAL A O 1
ATOM 3186 N N . SER A 1 423 ? 1.255 21.389 -14.036 1.00 70.06 423 SER A N 1
ATOM 3187 C CA . SER A 1 423 ? 2.003 22.625 -14.323 1.00 70.06 423 SER A CA 1
ATOM 3188 C C . SER A 1 423 ? 1.340 23.501 -15.374 1.00 70.06 423 SER A C 1
ATOM 3190 O O . SER A 1 423 ? 0.663 22.965 -16.278 1.00 70.06 423 SER A O 1
#